Protein AF-A0A7V7AT60-F1 (afdb_monomer)

Radius of gyration: 47.01 Å; Cα contacts (8 Å, |Δi|>4): 1015; chains: 1; bounding box: 105×79×136 Å

Mean predicted aligned error: 19.5 Å

Structure (mmCIF, N/CA/C/O backbone):
data_AF-A0A7V7AT60-F1
#
_entry.id   AF-A0A7V7AT60-F1
#
loop_
_atom_site.group_PDB
_atom_site.id
_atom_site.type_symbol
_atom_site.label_atom_id
_atom_site.label_alt_id
_atom_site.label_comp_id
_atom_site.label_asym_id
_atom_site.label_entity_id
_atom_site.label_seq_id
_atom_site.pdbx_PDB_ins_code
_atom_site.Cartn_x
_atom_site.Cartn_y
_atom_site.Cartn_z
_atom_site.occupancy
_atom_site.B_iso_or_equiv
_atom_site.auth_seq_id
_atom_site.auth_comp_id
_atom_site.auth_asym_id
_atom_site.auth_atom_id
_atom_site.pdbx_PDB_model_num
ATOM 1 N N . MET A 1 1 ? -0.742 -48.339 68.108 1.00 40.78 1 MET A N 1
ATOM 2 C CA . MET A 1 1 ? -2.043 -48.956 67.812 1.00 40.78 1 MET A CA 1
ATOM 3 C C . MET A 1 1 ? -2.913 -48.655 68.999 1.00 40.78 1 MET A C 1
ATOM 5 O O . MET A 1 1 ? -2.626 -49.191 70.053 1.00 40.78 1 MET A O 1
ATOM 9 N N . ASP A 1 2 ? -3.851 -47.736 68.838 1.00 28.83 2 ASP A N 1
ATOM 10 C CA . ASP A 1 2 ? -5.071 -47.717 69.637 1.00 28.83 2 ASP A CA 1
ATOM 11 C C . ASP A 1 2 ? -6.134 -47.072 68.752 1.00 28.83 2 ASP A C 1
ATOM 13 O O . ASP A 1 2 ? -6.235 -45.849 68.639 1.00 28.83 2 ASP A O 1
ATOM 17 N N . ASP A 1 3 ? -6.818 -47.965 68.038 1.00 41.34 3 ASP A N 1
ATOM 18 C CA . ASP A 1 3 ? -8.044 -47.749 67.281 1.00 41.34 3 ASP A CA 1
ATOM 19 C C . ASP A 1 3 ? -9.168 -47.399 68.261 1.00 41.34 3 ASP A C 1
ATOM 21 O O . ASP A 1 3 ? -9.929 -48.263 68.698 1.00 41.34 3 ASP A O 1
ATOM 25 N N . ASP A 1 4 ? -9.253 -46.125 68.632 1.00 34.94 4 ASP A N 1
ATOM 26 C CA . ASP A 1 4 ? -10.416 -45.572 69.320 1.00 34.94 4 ASP A CA 1
ATOM 27 C C . ASP A 1 4 ? -11.181 -44.649 68.352 1.00 34.94 4 ASP A C 1
ATOM 29 O O . ASP A 1 4 ? -10.780 -43.496 68.156 1.00 34.94 4 ASP A O 1
ATOM 33 N N . PRO A 1 5 ? -12.280 -45.127 67.735 1.00 41.00 5 PRO A N 1
ATOM 34 C CA . PRO A 1 5 ? -13.094 -44.349 66.803 1.00 41.00 5 PRO A CA 1
ATOM 35 C C . PRO A 1 5 ? -13.860 -43.192 67.471 1.00 41.00 5 PRO A C 1
ATOM 37 O O . PRO A 1 5 ? -14.512 -42.418 66.774 1.00 41.00 5 PRO A O 1
ATOM 40 N N . GLU A 1 6 ? -13.804 -43.039 68.802 1.00 37.06 6 GLU A N 1
ATOM 41 C CA . GLU A 1 6 ? -14.366 -41.880 69.508 1.00 37.06 6 GLU A CA 1
ATOM 42 C C . GLU A 1 6 ? -13.346 -40.751 69.747 1.00 37.06 6 GLU A C 1
ATOM 44 O O . GLU A 1 6 ? -13.735 -39.644 70.131 1.00 37.06 6 GLU A O 1
ATOM 49 N N . LYS A 1 7 ? -12.054 -40.954 69.445 1.00 35.50 7 LYS A N 1
ATOM 50 C CA . LYS A 1 7 ? -11.032 -39.887 69.529 1.00 35.50 7 LYS A CA 1
ATOM 51 C C . LYS A 1 7 ? -11.004 -38.940 68.327 1.00 35.50 7 LYS A C 1
ATOM 53 O O . LYS A 1 7 ? -10.314 -37.926 68.372 1.00 35.50 7 LYS A O 1
ATOM 58 N N . GLU A 1 8 ? -11.835 -39.186 67.318 1.00 32.53 8 GLU A N 1
ATOM 59 C CA . GLU A 1 8 ? -12.044 -38.305 66.159 1.00 32.53 8 GLU A CA 1
ATOM 60 C C . GLU A 1 8 ? -13.153 -37.248 66.374 1.00 32.53 8 GLU A C 1
ATOM 62 O O . GLU A 1 8 ? -13.648 -36.647 65.422 1.00 32.53 8 GLU A O 1
ATOM 67 N N . LYS A 1 9 ? -13.571 -36.991 67.625 1.00 34.66 9 LYS A N 1
ATOM 68 C CA . LYS A 1 9 ? -14.692 -36.075 67.932 1.00 34.66 9 LYS A CA 1
ATOM 69 C C . LYS A 1 9 ? -14.319 -34.666 68.404 1.00 34.66 9 LYS A C 1
ATOM 71 O O . LYS A 1 9 ? -15.225 -33.886 68.690 1.00 34.66 9 LYS A O 1
ATOM 76 N N . TYR A 1 10 ? -13.034 -34.312 68.457 1.00 33.19 10 TYR A N 1
ATOM 77 C CA . TYR A 1 10 ? -12.605 -32.959 68.859 1.00 33.19 10 TYR A CA 1
ATOM 78 C C . TYR A 1 10 ? -11.629 -32.275 67.908 1.00 33.19 10 TYR A C 1
ATOM 80 O O . TYR A 1 10 ? -11.247 -31.129 68.145 1.00 33.19 10 TYR A O 1
ATOM 88 N N . GLU A 1 11 ? -11.291 -32.894 66.780 1.00 32.31 11 GLU A N 1
ATOM 89 C CA . GLU A 1 11 ? -10.961 -32.064 65.636 1.00 32.31 11 GLU A CA 1
ATOM 90 C C . GLU A 1 11 ? -12.273 -31.447 65.178 1.00 32.31 11 GLU A C 1
ATOM 92 O O . GLU A 1 11 ? -13.158 -32.179 64.735 1.00 32.31 11 GLU A O 1
ATOM 97 N N . ARG A 1 12 ? -12.412 -30.121 65.310 1.00 28.27 12 ARG A N 1
ATOM 98 C CA . ARG A 1 12 ? -12.831 -29.243 64.209 1.00 28.27 12 ARG A CA 1
ATOM 99 C C . ARG A 1 12 ? -13.460 -27.906 64.650 1.00 28.27 12 ARG A C 1
ATOM 101 O O . ARG A 1 12 ? -14.410 -27.840 65.421 1.00 28.27 12 ARG A O 1
ATOM 108 N N . TYR A 1 13 ? -12.964 -26.881 63.955 1.00 28.59 13 TYR A N 1
ATOM 109 C CA . TYR A 1 13 ? -13.547 -25.578 63.620 1.00 28.59 13 TYR A CA 1
ATOM 110 C C . TYR A 1 13 ? -13.607 -24.496 64.701 1.00 28.59 13 TYR A C 1
ATOM 112 O O . TYR A 1 13 ? -14.509 -24.423 65.529 1.00 28.59 13 TYR A O 1
ATOM 120 N N . LEU A 1 14 ? -12.720 -23.518 64.530 1.00 31.48 14 LEU A N 1
ATOM 121 C CA . LEU A 1 14 ? -13.022 -22.130 64.841 1.00 31.48 14 LEU A CA 1
ATOM 122 C C . LEU A 1 14 ? -13.608 -21.483 63.582 1.00 31.48 14 LEU A C 1
ATOM 124 O O . LEU A 1 14 ? -12.897 -20.946 62.738 1.00 31.48 14 LEU A O 1
ATOM 128 N N . THR A 1 15 ? -14.920 -21.615 63.405 1.00 27.36 15 THR A N 1
ATOM 129 C CA . THR A 1 15 ? -15.649 -20.924 62.340 1.00 27.36 15 THR A CA 1
ATOM 130 C C . THR A 1 15 ? -15.977 -19.512 62.814 1.00 27.36 15 THR A C 1
ATOM 132 O O . THR A 1 15 ? -16.856 -19.313 63.652 1.00 27.36 15 THR A O 1
ATOM 135 N N . PHE A 1 16 ? -15.289 -18.510 62.267 1.00 36.69 16 PHE A N 1
ATOM 136 C CA . PHE A 1 16 ? -15.710 -17.115 62.386 1.00 36.69 16 PHE A CA 1
ATOM 137 C C . PHE A 1 16 ? -16.887 -16.883 61.446 1.00 36.69 16 PHE A C 1
ATOM 139 O O . PHE A 1 16 ? -16.712 -16.607 60.263 1.00 36.69 16 PHE A O 1
ATOM 146 N N . GLN A 1 17 ? -18.106 -17.019 61.962 1.00 31.48 17 GLN A N 1
ATOM 147 C CA . GLN A 1 17 ? -19.295 -16.588 61.239 1.00 31.48 17 GLN A CA 1
ATOM 148 C C . GLN A 1 17 ? -19.550 -15.114 61.579 1.00 31.48 17 GLN A C 1
ATOM 150 O O . GLN A 1 17 ? -20.319 -14.789 62.484 1.00 31.48 17 GLN A O 1
ATOM 155 N N . ALA A 1 18 ? -18.879 -14.202 60.868 1.00 37.62 18 ALA A N 1
ATOM 156 C CA . ALA A 1 18 ? -19.407 -12.848 60.737 1.00 37.62 18 ALA A CA 1
ATOM 157 C C . ALA A 1 18 ? -20.797 -13.000 60.109 1.00 37.62 18 ALA A C 1
ATOM 159 O O . ALA A 1 18 ? -20.924 -13.659 59.080 1.00 37.62 18 ALA A O 1
ATOM 160 N N . LYS A 1 19 ? -21.856 -12.513 60.768 1.00 38.28 19 LYS A N 1
ATOM 161 C CA . LYS A 1 19 ? -23.210 -12.620 60.212 1.00 38.28 19 LYS A CA 1
ATOM 162 C C . LYS A 1 19 ? -23.231 -11.885 58.866 1.00 38.28 19 LYS A C 1
ATOM 164 O O . LYS A 1 19 ? -23.109 -10.665 58.913 1.00 38.28 19 LYS A O 1
ATOM 169 N N . PRO A 1 20 ? -23.437 -12.577 57.731 1.00 36.91 20 PRO A N 1
ATOM 170 C CA . PRO A 1 20 ? -23.726 -11.900 56.480 1.00 36.91 20 PRO A CA 1
ATOM 171 C C . PRO A 1 20 ? -25.124 -11.299 56.652 1.00 36.91 20 PRO A C 1
ATOM 173 O O . PRO A 1 20 ? -26.071 -12.059 56.889 1.00 36.91 20 PRO A O 1
ATOM 176 N N . LYS A 1 21 ? -25.216 -9.965 56.657 1.00 41.75 21 LYS A N 1
ATOM 177 C CA . LYS A 1 21 ? -26.392 -9.059 56.701 1.00 41.75 21 LYS A CA 1
ATOM 178 C C . LYS A 1 21 ? -26.238 -7.917 57.717 1.00 41.75 21 LYS A C 1
ATOM 180 O O . LYS A 1 21 ? -27.205 -7.574 58.403 1.00 41.75 21 LYS A O 1
ATOM 185 N N . GLN A 1 22 ? -25.061 -7.316 57.855 1.00 52.16 22 GLN A N 1
ATOM 186 C CA . GLN A 1 22 ? -24.977 -6.001 58.508 1.00 52.16 22 GLN A CA 1
ATOM 187 C C . GLN A 1 22 ? -25.387 -4.882 57.529 1.00 52.16 22 GLN A C 1
ATOM 189 O O . GLN A 1 22 ? -25.282 -5.054 56.318 1.00 52.16 22 GLN A O 1
ATOM 194 N N . GLU A 1 23 ? -25.908 -3.750 58.021 1.00 48.97 23 GLU A N 1
ATOM 195 C CA . GLU A 1 23 ? -26.447 -2.674 57.160 1.00 48.97 23 GLU A CA 1
ATOM 196 C C . GLU A 1 23 ? -25.423 -2.127 56.161 1.00 48.97 23 GLU A C 1
ATOM 198 O O . GLU A 1 23 ? -25.779 -1.867 55.014 1.00 48.97 23 GLU A O 1
ATOM 203 N N . TRP A 1 24 ? -24.151 -2.063 56.553 1.00 51.59 24 TRP A N 1
ATOM 204 C CA . TRP A 1 24 ? -23.062 -1.631 55.682 1.00 51.59 24 TRP A CA 1
ATOM 205 C C . TRP A 1 24 ? -22.828 -2.581 54.494 1.00 51.59 24 TRP A C 1
ATOM 207 O O . TRP A 1 24 ? -22.369 -2.135 53.454 1.00 51.59 24 TRP A O 1
ATOM 217 N N . GLU A 1 25 ? -23.215 -3.861 54.548 1.00 49.22 25 GLU A N 1
ATOM 218 C CA . GLU A 1 25 ? -23.096 -4.763 53.385 1.00 49.22 25 GLU A CA 1
ATOM 219 C C . GLU A 1 25 ? -23.986 -4.337 52.206 1.00 49.22 25 GLU A C 1
ATOM 221 O O . GLU A 1 25 ? -23.730 -4.707 51.060 1.00 49.22 25 GLU A O 1
ATOM 226 N N . LYS A 1 26 ? -25.029 -3.535 52.468 1.00 56.22 26 LYS A N 1
ATOM 227 C CA . LYS A 1 26 ? -25.867 -2.937 51.420 1.00 56.22 26 LYS A CA 1
ATOM 228 C C . LYS A 1 26 ? -25.180 -1.776 50.707 1.00 56.22 26 LYS A C 1
ATOM 230 O O . LYS A 1 26 ? -25.608 -1.421 49.616 1.00 56.22 26 LYS A O 1
ATOM 235 N N . GLU A 1 27 ? -24.169 -1.173 51.323 1.00 53.59 27 GLU A N 1
ATOM 236 C CA . GLU A 1 27 ? -23.520 0.051 50.849 1.00 53.59 27 GLU A CA 1
ATOM 237 C C . GLU A 1 27 ? -22.216 -0.218 50.093 1.00 53.59 27 GLU A C 1
ATOM 239 O O . GLU A 1 27 ? -21.696 0.697 49.458 1.00 53.59 27 GLU A O 1
ATOM 244 N N . TYR A 1 28 ? -21.699 -1.452 50.124 1.00 52.50 28 TYR A N 1
ATOM 245 C CA . TYR A 1 28 ? -20.389 -1.796 49.566 1.00 52.50 28 TYR A CA 1
ATOM 246 C C . TYR A 1 28 ? -20.432 -3.068 48.679 1.00 52.50 28 TYR A C 1
ATOM 248 O O . TYR A 1 28 ? -21.296 -3.931 48.870 1.00 52.50 28 TYR A O 1
ATOM 256 N N . GLU A 1 29 ? -19.562 -3.159 47.661 1.00 52.91 29 GLU A N 1
ATOM 257 C CA . GLU A 1 29 ? -19.355 -4.361 46.810 1.00 52.91 29 GLU A CA 1
ATOM 258 C C . GLU A 1 29 ? -18.319 -5.352 47.416 1.00 52.91 29 GLU A C 1
ATOM 260 O O . GLU A 1 29 ? -17.975 -5.131 48.579 1.00 52.91 29 GLU A O 1
ATOM 265 N N . PRO A 1 30 ? -17.870 -6.466 46.758 1.00 52.75 30 PRO A N 1
ATOM 266 C CA . PRO A 1 30 ? -17.425 -7.681 47.448 1.00 52.75 30 PRO A CA 1
ATOM 267 C C . PRO A 1 30 ? -16.427 -7.376 48.560 1.00 52.75 30 PRO A C 1
ATOM 269 O O . PRO A 1 30 ? -15.330 -6.861 48.348 1.00 52.75 30 PRO A O 1
ATOM 272 N N . ILE A 1 31 ? -16.862 -7.695 49.774 1.00 51.50 31 ILE A N 1
ATOM 273 C CA . ILE A 1 31 ? -16.170 -7.313 50.991 1.00 51.50 31 ILE A CA 1
ATOM 274 C C . ILE A 1 31 ? -15.035 -8.297 51.228 1.00 51.50 31 ILE A C 1
ATOM 276 O O . ILE A 1 31 ? -15.262 -9.484 51.480 1.00 51.50 31 ILE A O 1
ATOM 280 N N . ARG A 1 32 ? -13.804 -7.794 51.214 1.00 46.38 32 ARG A N 1
ATOM 281 C CA . ARG A 1 32 ? -12.659 -8.540 51.730 1.00 46.38 32 ARG A CA 1
ATOM 282 C C . ARG A 1 32 ? -12.616 -8.388 53.247 1.00 46.38 32 ARG A C 1
ATOM 284 O O . ARG A 1 32 ? -12.683 -7.275 53.766 1.00 46.38 32 ARG A O 1
ATOM 291 N N . VAL A 1 33 ? -12.471 -9.511 53.946 1.00 48.69 33 VAL A N 1
ATOM 292 C CA . VAL A 1 33 ? -12.301 -9.554 55.402 1.00 48.69 33 VAL A CA 1
ATOM 293 C C . VAL A 1 33 ? -10.857 -9.919 55.722 1.00 48.69 33 VAL A C 1
ATOM 295 O O . VAL A 1 33 ? -10.359 -10.932 55.238 1.00 48.69 33 VAL A O 1
ATOM 298 N N . GLU A 1 34 ? -10.195 -9.120 56.551 1.00 50.56 34 GLU A N 1
ATOM 299 C CA . GLU A 1 34 ? -8.873 -9.437 57.096 1.00 50.56 34 GLU A CA 1
ATOM 300 C C . GLU A 1 34 ? -8.954 -9.623 58.609 1.00 50.56 34 GLU A C 1
ATOM 302 O O . GLU A 1 34 ? -9.547 -8.798 59.303 1.00 50.56 34 GLU A O 1
ATOM 307 N N . ALA A 1 35 ? -8.346 -10.694 59.123 1.00 56.94 35 ALA A N 1
ATOM 308 C CA . ALA A 1 35 ? -8.257 -10.974 60.553 1.00 56.94 35 ALA A CA 1
ATOM 309 C C . ALA A 1 35 ? -6.870 -10.592 61.096 1.00 56.94 35 ALA A C 1
ATOM 311 O O . ALA A 1 35 ? -5.860 -10.960 60.501 1.00 56.94 35 ALA A O 1
ATOM 312 N N . SER A 1 36 ? -6.805 -9.892 62.234 1.00 58.75 36 SER A N 1
ATOM 313 C CA . SER A 1 36 ? -5.542 -9.559 62.915 1.00 58.75 36 SER A CA 1
ATOM 314 C C . SER A 1 36 ? -5.637 -9.747 64.431 1.00 58.75 36 SER A C 1
ATOM 316 O O . SER A 1 36 ? -6.684 -9.516 65.050 1.00 58.75 36 SER A O 1
ATOM 318 N N . ILE A 1 37 ? -4.513 -10.145 65.033 1.00 62.94 37 ILE A N 1
ATOM 319 C CA . ILE A 1 37 ? -4.342 -10.294 66.485 1.00 62.94 37 ILE A CA 1
ATOM 320 C C . ILE A 1 37 ? -3.305 -9.320 67.082 1.00 62.94 37 ILE A C 1
ATOM 322 O O . ILE A 1 37 ? -3.181 -9.245 68.302 1.00 62.94 37 ILE A O 1
ATOM 326 N N . ASP A 1 38 ? -2.577 -8.559 66.253 1.00 59.31 38 ASP A N 1
ATOM 327 C CA . ASP A 1 38 ? -1.386 -7.780 66.662 1.00 59.31 38 ASP A CA 1
ATOM 328 C C . ASP A 1 38 ? -1.695 -6.615 67.618 1.00 59.31 38 ASP A C 1
ATOM 330 O O . ASP A 1 38 ? -0.843 -6.127 68.352 1.00 59.31 38 ASP A O 1
ATOM 334 N N . TRP A 1 39 ? -2.948 -6.188 67.633 1.00 63.06 39 TRP A N 1
ATOM 335 C CA . TRP A 1 39 ? -3.475 -5.024 68.337 1.00 63.06 39 TRP A CA 1
ATOM 336 C C . TRP A 1 39 ? -3.968 -5.336 69.769 1.00 63.06 39 TRP A C 1
ATOM 338 O O . TRP A 1 39 ? -4.404 -4.440 70.484 1.00 63.06 39 TRP A O 1
ATOM 348 N N . LEU A 1 40 ? -3.908 -6.600 70.213 1.00 62.91 40 LEU A N 1
ATOM 349 C CA . LEU A 1 40 ? -4.510 -7.050 71.480 1.00 62.91 40 LEU A CA 1
ATOM 350 C C . LEU A 1 40 ? -3.691 -6.772 72.742 1.00 62.91 40 LEU A C 1
ATOM 352 O O . LEU A 1 40 ? -4.197 -6.981 73.847 1.00 62.91 40 LEU A O 1
ATOM 356 N N . ARG A 1 41 ? -2.420 -6.383 72.611 1.00 61.50 41 ARG A N 1
ATOM 357 C CA . ARG A 1 41 ? -1.576 -6.081 73.779 1.00 61.50 41 ARG A CA 1
ATOM 358 C C . ARG A 1 41 ? -1.966 -4.765 74.451 1.00 61.50 41 ARG A C 1
ATOM 360 O O . ARG A 1 41 ? -1.927 -4.709 75.673 1.00 61.50 41 ARG A O 1
ATOM 367 N N . ASP A 1 42 ? -2.436 -3.798 73.664 1.00 69.06 42 ASP A N 1
ATOM 368 C CA . ASP A 1 42 ? -2.755 -2.437 74.111 1.00 69.06 42 ASP A CA 1
ATOM 369 C C . ASP A 1 42 ? -4.227 -2.064 73.844 1.00 69.06 42 ASP A C 1
ATOM 371 O O . ASP A 1 42 ? -4.558 -0.891 73.712 1.00 69.06 42 ASP A O 1
ATOM 375 N N . PHE A 1 43 ? -5.120 -3.054 73.721 1.00 72.25 43 PHE A N 1
ATOM 376 C CA . PHE A 1 43 ? -6.515 -2.827 73.337 1.00 72.25 43 PHE A CA 1
ATOM 377 C C . PHE A 1 43 ? -7.281 -2.006 74.387 1.00 72.25 43 PHE A C 1
ATOM 379 O O . PHE A 1 43 ? -7.461 -2.444 75.525 1.00 72.25 43 PHE A O 1
ATOM 386 N N . THR A 1 44 ? -7.752 -0.825 73.984 1.00 80.81 44 THR A N 1
ATOM 387 C CA . THR A 1 44 ? -8.426 0.143 74.862 1.00 80.81 44 THR A CA 1
ATOM 388 C C . THR A 1 44 ? -9.952 0.141 74.718 1.00 80.81 44 THR A C 1
ATOM 390 O O . THR A 1 44 ? -10.536 -0.493 73.833 1.00 80.81 44 THR A O 1
ATOM 393 N N . LYS A 1 45 ? -10.633 0.910 75.577 1.00 81.44 45 LYS A N 1
ATOM 394 C CA . LYS A 1 45 ? -12.080 1.152 75.474 1.00 81.44 45 LYS A CA 1
ATOM 395 C C . LYS A 1 45 ? -12.429 1.930 74.210 1.00 81.44 45 LYS A C 1
ATOM 397 O O . LYS A 1 45 ? -13.455 1.667 73.583 1.00 81.44 45 LYS A O 1
ATOM 402 N N . GLU A 1 46 ? -11.574 2.867 73.829 1.00 79.31 46 GLU A N 1
ATOM 403 C CA . GLU A 1 46 ? -11.683 3.634 72.597 1.00 79.31 46 GLU A CA 1
ATOM 404 C C . GLU A 1 46 ? -11.578 2.711 71.377 1.00 79.31 46 GLU A C 1
ATOM 406 O O . GLU A 1 46 ? -12.393 2.818 70.458 1.00 79.31 46 GLU A O 1
ATOM 411 N N . ASP A 1 47 ? -10.655 1.744 71.399 1.00 70.12 47 ASP A N 1
ATOM 412 C CA . ASP A 1 47 ? -10.549 0.726 70.351 1.00 70.12 47 ASP A CA 1
ATOM 413 C C . ASP A 1 47 ? -11.802 -0.142 70.272 1.00 70.12 47 ASP A C 1
ATOM 415 O O . ASP A 1 47 ? -12.315 -0.368 69.178 1.00 70.12 47 ASP A O 1
ATOM 419 N N . TYR A 1 48 ? -12.345 -0.569 71.415 1.00 72.44 48 TYR A N 1
ATOM 420 C CA . TYR A 1 48 ? -13.585 -1.344 71.476 1.00 72.44 48 TYR A CA 1
ATOM 421 C C . TYR A 1 48 ? -14.771 -0.627 70.834 1.00 72.44 48 TYR A C 1
ATOM 423 O O . TYR A 1 48 ? -15.520 -1.232 70.068 1.00 72.44 48 TYR A O 1
ATOM 431 N N . LEU A 1 49 ? -14.931 0.667 71.107 1.00 71.75 49 LEU A N 1
ATOM 432 C CA . LEU A 1 49 ? -15.986 1.471 70.494 1.00 71.75 49 LEU A CA 1
ATOM 433 C C . LEU A 1 49 ? -15.736 1.679 68.996 1.00 71.75 49 LEU A C 1
ATOM 435 O O . LEU A 1 49 ? -16.670 1.578 68.202 1.00 71.75 49 LEU A O 1
ATOM 439 N N . ARG A 1 50 ? -14.478 1.906 68.597 1.00 64.94 50 ARG A N 1
ATOM 440 C CA . ARG A 1 50 ? -14.084 2.102 67.194 1.00 64.94 50 ARG A CA 1
ATOM 441 C C . ARG A 1 50 ? -14.365 0.879 66.322 1.00 64.94 50 ARG A C 1
ATOM 443 O O . ARG A 1 50 ? -14.743 1.042 65.168 1.00 64.94 50 ARG A O 1
ATOM 450 N N . VAL A 1 51 ? -14.190 -0.331 66.853 1.00 59.31 51 VAL A N 1
ATOM 451 C CA . VAL A 1 51 ? -14.422 -1.582 66.106 1.00 59.31 51 VAL A CA 1
ATOM 452 C C . VAL A 1 51 ? -15.877 -2.068 66.152 1.00 59.31 51 VAL A C 1
ATOM 454 O O . VAL A 1 51 ? -16.169 -3.155 65.663 1.00 59.31 51 VAL A O 1
ATOM 457 N N . GLY A 1 52 ? -16.798 -1.277 66.717 1.00 62.44 52 GLY A N 1
ATOM 458 C CA . GLY A 1 52 ? -18.222 -1.628 66.804 1.00 62.44 52 GLY A CA 1
ATOM 459 C C . GLY A 1 52 ? -18.569 -2.584 67.951 1.00 62.44 52 GLY A C 1
ATOM 460 O O . GLY A 1 52 ? -19.658 -3.159 67.972 1.00 62.44 52 GLY A O 1
ATOM 461 N N . GLY A 1 53 ? -17.666 -2.738 68.921 1.00 69.62 53 GLY A N 1
ATOM 462 C CA . GLY A 1 53 ? -17.826 -3.606 70.080 1.00 69.62 53 GLY A CA 1
ATOM 463 C C . GLY A 1 53 ? -17.490 -5.073 69.815 1.00 69.62 53 GLY A C 1
ATOM 464 O O . GLY A 1 53 ? -16.960 -5.463 68.779 1.00 69.62 53 GLY A O 1
ATOM 465 N N . GLY A 1 54 ? -17.788 -5.909 70.802 1.00 70.69 54 GLY A N 1
ATOM 466 C CA . GLY A 1 54 ? -17.485 -7.337 70.805 1.00 70.69 54 GLY A CA 1
ATOM 467 C C . GLY A 1 54 ? -18.567 -8.105 71.544 1.00 70.69 54 GLY A C 1
ATOM 468 O O . GLY A 1 54 ? -19.333 -7.534 72.321 1.00 70.69 54 GLY A O 1
ATOM 469 N N . GLY A 1 55 ? -18.661 -9.403 71.299 1.00 72.75 55 GLY A N 1
ATOM 470 C CA . GLY A 1 55 ? -19.768 -10.194 71.806 1.00 72.75 55 GLY A CA 1
ATOM 471 C C . GLY A 1 55 ? -19.490 -11.679 71.768 1.00 72.75 55 GLY A C 1
ATOM 472 O O . GLY A 1 55 ? -18.493 -12.138 71.216 1.00 72.75 55 GLY A O 1
ATOM 473 N N . LYS A 1 56 ? -20.399 -12.431 72.377 1.00 73.00 56 LYS A N 1
ATOM 474 C CA . LYS A 1 56 ? -20.333 -13.886 72.445 1.00 73.00 56 LYS A CA 1
ATOM 475 C C . LYS A 1 56 ? -21.554 -14.528 71.820 1.00 73.00 56 LYS A C 1
ATOM 477 O O . LYS A 1 56 ? -22.594 -13.898 71.672 1.00 73.00 56 LYS A O 1
ATOM 482 N N . VAL A 1 57 ? -21.453 -15.803 71.474 1.00 70.69 57 VAL A N 1
ATOM 483 C CA . VAL A 1 57 ? -22.618 -16.576 71.036 1.00 70.69 57 VAL A CA 1
ATOM 484 C C . VAL A 1 57 ? -23.309 -17.169 72.265 1.00 70.69 57 VAL A C 1
ATOM 486 O O . VAL A 1 57 ? -22.650 -17.581 73.217 1.00 70.69 57 VAL A O 1
ATOM 489 N N . SER A 1 58 ? -24.635 -17.245 72.264 1.00 73.19 58 SER A N 1
ATOM 490 C CA . SER A 1 58 ? -25.405 -17.951 73.288 1.00 73.19 58 SER A CA 1
ATOM 491 C C . SER A 1 58 ? -24.966 -19.416 73.430 1.00 73.19 58 SER A C 1
ATOM 493 O O . SER A 1 58 ? -24.335 -19.998 72.539 1.00 73.19 58 SER A O 1
ATOM 495 N N . LYS A 1 59 ? -25.299 -20.041 74.568 1.00 73.50 59 LYS A N 1
ATOM 496 C CA . LYS A 1 59 ? -24.947 -21.447 74.841 1.00 73.50 59 LYS A CA 1
ATOM 497 C C . LYS A 1 59 ? -25.458 -22.409 73.762 1.00 73.50 59 LYS A C 1
ATOM 499 O O . LYS A 1 59 ? -24.763 -23.350 73.407 1.00 73.50 59 LYS A O 1
ATOM 504 N N . ASP A 1 60 ? -26.631 -22.134 73.194 1.00 68.12 60 ASP A N 1
ATOM 505 C CA . ASP A 1 60 ? -27.247 -22.923 72.119 1.00 68.12 60 ASP A CA 1
ATOM 506 C C . ASP A 1 60 ? -26.697 -22.623 70.711 1.00 68.12 60 ASP A C 1
ATOM 508 O O . ASP A 1 60 ? -27.148 -23.230 69.741 1.00 68.12 60 ASP A O 1
ATOM 512 N N . GLY A 1 61 ? -25.756 -21.683 70.575 1.00 66.25 61 GLY A N 1
ATOM 513 C CA . GLY A 1 61 ? -25.154 -21.320 69.292 1.00 66.25 61 GLY A CA 1
ATOM 514 C C . GLY A 1 61 ? -26.011 -20.402 68.409 1.00 66.25 61 GLY A C 1
ATOM 515 O O . GLY A 1 61 ? -25.573 -20.030 67.325 1.00 66.25 61 GLY A O 1
ATOM 516 N N . LYS A 1 62 ? -27.231 -20.035 68.826 1.00 68.44 62 LYS A N 1
ATOM 517 C CA . LYS A 1 62 ? -28.229 -19.424 67.924 1.00 68.44 62 LYS A CA 1
ATOM 518 C C . LYS A 1 62 ? -28.277 -17.900 67.952 1.00 68.44 62 LYS A C 1
ATOM 520 O O . LYS A 1 62 ? -28.817 -17.290 67.029 1.00 68.44 62 LYS A O 1
ATOM 525 N N . LYS A 1 63 ? -27.771 -17.259 69.005 1.00 66.06 63 LYS A N 1
ATOM 526 C CA . LYS A 1 63 ? -27.866 -15.807 69.198 1.00 66.06 63 LYS A CA 1
ATOM 527 C C . LYS A 1 63 ? -26.496 -15.204 69.443 1.00 66.06 63 LYS A C 1
ATOM 529 O O . LYS A 1 63 ? -25.689 -15.761 70.172 1.00 66.06 63 LYS A O 1
ATOM 534 N N . TYR A 1 64 ? -26.271 -14.029 68.869 1.00 70.50 64 TYR A N 1
ATOM 535 C CA . TYR A 1 64 ? -25.138 -13.186 69.229 1.00 70.50 64 TYR A CA 1
ATOM 536 C C . TYR A 1 64 ? -25.555 -12.281 70.389 1.00 70.50 64 TYR A C 1
ATOM 538 O O . TYR A 1 64 ? -26.611 -11.651 70.330 1.00 70.50 64 TYR A O 1
ATOM 546 N N . ILE A 1 65 ? -24.744 -12.260 71.435 1.00 75.50 65 ILE A N 1
ATOM 547 C CA . ILE A 1 65 ? -24.921 -11.497 72.662 1.00 75.50 65 ILE A CA 1
ATOM 548 C C . ILE A 1 65 ? -23.841 -10.411 72.648 1.00 75.50 65 ILE A C 1
ATOM 550 O O . ILE A 1 65 ? -22.670 -10.733 72.874 1.00 75.50 65 ILE A O 1
ATOM 554 N N . PRO A 1 66 ? -24.194 -9.146 72.361 1.00 75.19 66 PRO A N 1
ATOM 555 C CA . PRO A 1 66 ? -23.243 -8.053 72.482 1.00 75.19 66 PRO A CA 1
ATOM 556 C C . PRO A 1 66 ? -22.823 -7.927 73.947 1.00 75.19 66 PRO A C 1
ATOM 558 O O . PRO A 1 66 ? -23.654 -8.003 74.855 1.00 75.19 66 PRO A O 1
ATOM 561 N N . LEU A 1 67 ? -21.526 -7.772 74.176 1.00 78.25 67 LEU A N 1
ATOM 562 C CA . LEU A 1 67 ? -20.995 -7.458 75.493 1.00 78.25 67 LEU A CA 1
ATOM 563 C C . LEU A 1 67 ? -20.854 -5.937 75.608 1.00 78.25 67 LEU A C 1
ATOM 565 O O . LEU A 1 67 ? -20.887 -5.219 74.616 1.00 78.25 67 LEU A O 1
ATOM 569 N N . ILE A 1 68 ? -20.748 -5.436 76.832 1.00 85.06 68 ILE A N 1
ATOM 570 C CA . ILE A 1 68 ? -20.190 -4.103 77.077 1.00 85.06 68 ILE A CA 1
ATOM 571 C C . ILE A 1 68 ? -18.686 -4.255 77.305 1.00 85.06 68 ILE A C 1
ATOM 573 O O . ILE A 1 68 ? -18.227 -5.358 77.610 1.00 85.06 68 ILE A O 1
ATOM 577 N N . TYR A 1 69 ? -17.932 -3.162 77.196 1.00 81.56 69 TYR A N 1
ATOM 578 C CA . TYR A 1 69 ? -16.469 -3.187 77.293 1.00 81.56 69 TYR A CA 1
ATOM 579 C C . TYR A 1 69 ? -15.944 -3.970 78.510 1.00 81.56 69 TYR A C 1
ATOM 581 O O . TYR A 1 69 ? -15.124 -4.865 78.342 1.00 81.56 69 TYR A O 1
ATOM 589 N N . ASP A 1 70 ? -16.483 -3.725 79.708 1.00 85.25 70 ASP A N 1
ATOM 590 C CA . ASP A 1 70 ? -16.014 -4.379 80.941 1.00 85.25 70 ASP A CA 1
ATOM 591 C C . ASP A 1 70 ? -16.257 -5.903 80.935 1.00 85.25 70 ASP A C 1
ATOM 593 O O . ASP A 1 70 ? -15.433 -6.690 81.406 1.00 85.25 70 ASP A O 1
ATOM 597 N N . LEU A 1 71 ? -17.377 -6.346 80.349 1.00 82.75 71 LEU A N 1
ATOM 598 C CA . LEU A 1 71 ? -17.678 -7.772 80.188 1.00 82.75 71 LEU A CA 1
ATOM 599 C C . LEU A 1 71 ? -16.830 -8.411 79.086 1.00 82.75 71 LEU A C 1
ATOM 601 O O . LEU A 1 71 ? -16.480 -9.582 79.190 1.00 82.75 71 LEU A O 1
ATOM 605 N N . PHE A 1 72 ? -16.502 -7.664 78.033 1.00 82.19 72 PHE A N 1
ATOM 606 C CA . PHE A 1 72 ? -15.590 -8.126 76.991 1.00 82.19 72 PHE A CA 1
ATOM 607 C C . PHE A 1 72 ? -14.167 -8.294 77.536 1.00 82.19 72 PHE A C 1
ATOM 609 O O . PHE A 1 72 ? -13.536 -9.320 77.292 1.00 82.19 72 PHE A O 1
ATOM 616 N N . LEU A 1 73 ? -13.688 -7.333 78.329 1.00 81.81 73 LEU A N 1
ATOM 617 C CA . LEU A 1 73 ? -12.378 -7.401 78.969 1.00 81.81 73 LEU A CA 1
ATOM 618 C C . LEU A 1 73 ? -12.254 -8.673 79.819 1.00 81.81 73 LEU A C 1
ATOM 620 O O . LEU A 1 73 ? -11.382 -9.498 79.573 1.00 81.81 73 LEU A O 1
ATOM 624 N N . THR A 1 74 ? -13.190 -8.885 80.739 1.00 81.12 74 THR A N 1
ATOM 625 C CA . THR A 1 74 ? -13.140 -10.006 81.690 1.00 81.12 74 THR A CA 1
ATOM 626 C C . THR A 1 74 ? -13.425 -11.370 81.046 1.00 81.12 74 THR A C 1
ATOM 628 O O . THR A 1 74 ? -12.720 -12.347 81.299 1.00 81.12 74 THR A O 1
ATOM 631 N N . GLN A 1 75 ? -14.433 -11.472 80.171 1.00 77.56 75 GLN A N 1
ATOM 632 C CA . GLN A 1 75 ? -14.858 -12.770 79.617 1.00 77.56 75 GLN A CA 1
ATOM 633 C C . GLN A 1 75 ? -14.108 -13.187 78.349 1.00 77.56 75 GLN A C 1
ATOM 635 O O . GLN A 1 75 ? -14.129 -14.366 78.003 1.00 77.56 75 GLN A O 1
ATOM 640 N N . VAL A 1 76 ? -13.490 -12.246 77.630 1.00 76.31 76 VAL A N 1
ATOM 641 C CA . VAL A 1 76 ? -12.838 -12.523 76.339 1.00 76.31 76 VAL A CA 1
ATOM 642 C C . VAL A 1 76 ? -11.344 -12.233 76.386 1.00 76.31 76 VAL A C 1
ATOM 644 O O . VAL A 1 76 ? -10.564 -13.080 75.961 1.00 76.31 76 VAL A O 1
ATOM 647 N N . LEU A 1 77 ? -10.919 -11.075 76.902 1.00 75.94 77 LEU A N 1
ATOM 648 C CA . LEU A 1 77 ? -9.495 -10.716 76.908 1.00 75.94 77 LEU A CA 1
ATOM 649 C C . LEU A 1 77 ? -8.718 -11.355 78.058 1.00 75.94 77 LEU A C 1
ATOM 651 O O . LEU A 1 77 ? -7.643 -11.899 77.824 1.00 75.94 77 LEU A O 1
ATOM 655 N N . GLU A 1 78 ? -9.250 -11.322 79.278 1.00 77.94 78 GLU A N 1
ATOM 656 C CA . GLU A 1 78 ? -8.614 -11.927 80.457 1.00 77.94 78 GLU A CA 1
ATOM 657 C C . GLU A 1 78 ? -8.700 -13.459 80.444 1.00 77.94 78 GLU A C 1
ATOM 659 O O . GLU A 1 78 ? -7.846 -14.125 81.021 1.00 77.94 78 GLU A O 1
ATOM 664 N N . SER A 1 79 ? -9.692 -14.016 79.743 1.00 74.69 79 SER A N 1
ATOM 665 C CA . SER A 1 79 ? -9.912 -15.465 79.602 1.00 74.69 79 SER A CA 1
ATOM 666 C C . SER A 1 79 ? -9.353 -16.043 78.286 1.00 74.69 79 SER A C 1
ATOM 668 O O . SER A 1 79 ? -9.712 -17.154 77.882 1.00 74.69 79 SER A O 1
ATOM 670 N N . ARG A 1 80 ? -8.512 -15.284 77.567 1.00 74.50 80 ARG A N 1
ATOM 671 C CA . ARG A 1 80 ? -7.922 -15.707 76.284 1.00 74.50 80 ARG A CA 1
ATOM 672 C C . ARG A 1 80 ? -6.887 -16.818 76.495 1.00 74.50 80 ARG A C 1
ATOM 674 O O . ARG A 1 80 ? -6.132 -16.701 77.443 1.00 74.50 80 ARG A O 1
ATOM 681 N N . PRO A 1 81 ? -6.760 -17.815 75.603 1.00 72.56 81 PRO A N 1
ATOM 682 C CA . PRO A 1 81 ? -5.740 -18.871 75.690 1.00 72.56 81 PRO A CA 1
ATOM 683 C C . PRO A 1 81 ? -4.279 -18.392 75.877 1.00 72.56 81 PRO A C 1
ATOM 685 O O . PRO A 1 81 ? -3.899 -17.323 75.390 1.00 72.56 81 PRO A O 1
ATOM 688 N N . HIS A 1 82 ? -3.435 -19.217 76.514 1.00 70.94 82 HIS A N 1
ATOM 689 C CA . HIS A 1 82 ? -1.995 -18.960 76.674 1.00 70.94 82 HIS A CA 1
ATOM 690 C C . HIS A 1 82 ? -1.250 -19.003 75.333 1.00 70.94 82 HIS A C 1
ATOM 692 O O . HIS A 1 82 ? -1.634 -19.732 74.419 1.00 70.94 82 HIS A O 1
ATOM 698 N N . ASP A 1 83 ? -0.162 -18.232 75.231 1.00 70.88 83 ASP A N 1
ATOM 699 C CA . ASP A 1 83 ? 0.694 -18.117 74.040 1.00 70.88 83 ASP A CA 1
ATOM 700 C C . ASP A 1 83 ? -0.072 -17.874 72.734 1.00 70.88 83 ASP A C 1
ATOM 702 O O . ASP A 1 83 ? 0.368 -18.289 71.662 1.00 70.88 83 ASP A O 1
ATOM 706 N N . TYR A 1 84 ? -1.216 -17.189 72.831 1.00 74.38 84 TYR A N 1
ATOM 707 C CA . TYR A 1 84 ? -2.032 -16.794 71.692 1.00 74.38 84 TYR A CA 1
ATOM 708 C C . TYR A 1 84 ? -1.256 -15.842 70.776 1.00 74.38 84 TYR A C 1
ATOM 710 O O . TYR A 1 84 ? -1.072 -14.664 71.094 1.00 74.38 84 TYR A O 1
ATOM 718 N N . GLN A 1 85 ? -0.774 -16.364 69.649 1.00 70.88 85 GLN A N 1
ATOM 719 C CA . GLN A 1 85 ? 0.062 -15.639 68.690 1.00 70.88 85 GLN A CA 1
ATOM 720 C C . GLN A 1 85 ? -0.151 -16.145 67.258 1.00 70.88 85 GLN A C 1
ATOM 722 O O . GLN A 1 85 ? -0.639 -17.258 67.048 1.00 70.88 85 GLN A O 1
ATOM 727 N N . LEU A 1 86 ? 0.238 -15.341 66.262 1.00 68.06 86 LEU A N 1
ATOM 728 C CA . LEU A 1 86 ? 0.235 -15.772 64.868 1.00 68.06 86 LEU A CA 1
ATOM 729 C C . LEU A 1 86 ? 1.287 -16.866 64.693 1.00 68.06 86 LEU A C 1
ATOM 731 O O . LEU A 1 86 ? 2.349 -16.845 65.318 1.00 68.06 86 LEU A O 1
ATOM 735 N N . ALA A 1 87 ? 0.982 -17.805 63.812 1.00 68.94 87 ALA A N 1
ATOM 736 C CA . ALA A 1 87 ? 1.907 -18.802 63.306 1.00 68.94 87 ALA A CA 1
ATOM 737 C C . ALA A 1 87 ? 2.135 -18.533 61.807 1.00 68.94 87 ALA A C 1
ATOM 739 O O . ALA A 1 87 ? 1.651 -19.306 60.971 1.00 68.94 87 ALA A O 1
ATOM 740 N N . PRO A 1 88 ? 2.808 -17.419 61.439 1.00 65.81 88 PRO A N 1
ATOM 741 C CA . PRO A 1 88 ? 3.036 -17.058 60.039 1.00 65.81 88 PRO A CA 1
ATOM 742 C C . PRO A 1 88 ? 3.832 -18.129 59.283 1.00 65.81 88 PRO A C 1
ATOM 744 O O . PRO A 1 88 ? 3.732 -18.212 58.063 1.00 65.81 88 PRO A O 1
ATOM 747 N N . GLU A 1 89 ? 4.574 -18.978 60.001 1.00 63.00 89 GLU A N 1
ATOM 748 C CA . GLU A 1 89 ? 5.254 -20.157 59.466 1.00 63.00 89 GLU A CA 1
ATOM 749 C C . GLU A 1 89 ? 4.302 -21.222 58.887 1.00 63.00 89 GLU A C 1
ATOM 751 O O . GLU A 1 89 ? 4.737 -22.049 58.092 1.00 63.00 89 GLU A O 1
ATOM 756 N N . ILE A 1 90 ? 3.016 -21.203 59.262 1.00 63.84 90 ILE A N 1
ATOM 757 C CA . ILE A 1 90 ? 1.967 -22.086 58.726 1.00 63.84 90 ILE A CA 1
ATOM 758 C C . ILE A 1 90 ? 1.143 -21.339 57.667 1.00 63.84 90 ILE A C 1
ATOM 760 O O . ILE A 1 90 ? 0.921 -21.847 56.570 1.00 63.84 90 ILE A O 1
ATOM 764 N N . SER A 1 91 ? 0.669 -20.134 57.998 1.00 54.19 91 SER A N 1
ATOM 765 C CA . SER A 1 91 ? -0.050 -19.217 57.103 1.00 54.19 91 SER A CA 1
ATOM 766 C C . SER A 1 91 ? -0.186 -17.847 57.780 1.00 54.19 91 SER A C 1
ATOM 768 O O . SER A 1 91 ? -0.306 -17.792 59.007 1.00 54.19 91 SER A O 1
ATOM 770 N N . PRO A 1 92 ? -0.244 -16.734 57.020 1.00 59.38 92 PRO A N 1
ATOM 771 C CA . PRO A 1 92 ? -0.405 -15.384 57.573 1.00 59.38 92 PRO A CA 1
ATOM 772 C C . PRO A 1 92 ? -1.654 -15.192 58.452 1.00 59.38 92 PRO A C 1
ATOM 774 O O . PRO A 1 92 ? -1.709 -14.236 59.217 1.00 59.38 92 PRO A O 1
ATOM 777 N N . HIS A 1 93 ? -2.638 -16.094 58.375 1.00 60.38 93 HIS A N 1
ATOM 778 C CA . HIS A 1 93 ? -3.887 -16.018 59.143 1.00 60.38 93 HIS A CA 1
ATOM 779 C C . HIS A 1 93 ? -4.029 -17.116 60.210 1.00 60.38 93 HIS A C 1
ATOM 781 O O . HIS A 1 93 ? -5.076 -17.221 60.849 1.00 60.38 93 HIS A O 1
ATOM 787 N N . THR A 1 94 ? -3.019 -17.968 60.397 1.00 60.91 94 THR A N 1
ATOM 788 C CA . THR A 1 94 ? -3.078 -19.047 61.390 1.00 60.91 94 THR A CA 1
ATOM 789 C C . THR A 1 94 ? -2.672 -18.532 62.766 1.00 60.91 94 THR A C 1
ATOM 791 O O . THR A 1 94 ? -1.675 -17.829 62.905 1.00 60.91 94 THR A O 1
ATOM 794 N N . VAL A 1 95 ? -3.425 -18.923 63.797 1.00 66.56 95 VAL A N 1
ATOM 795 C CA . VAL A 1 95 ? -3.107 -18.659 65.208 1.00 66.56 95 VAL A CA 1
ATOM 796 C C . VAL A 1 95 ? -2.740 -19.958 65.919 1.00 66.56 95 VAL A C 1
ATOM 798 O O . VAL A 1 95 ? -3.348 -20.998 65.668 1.00 66.56 95 VAL A O 1
ATOM 801 N N . LYS A 1 96 ? -1.762 -19.893 66.823 1.00 69.44 96 LYS A N 1
ATOM 802 C CA . LYS A 1 96 ? -1.401 -20.977 67.746 1.00 69.44 96 LYS A CA 1
ATOM 803 C C . LYS A 1 96 ? -1.618 -20.523 69.183 1.00 69.44 96 LYS A C 1
ATOM 805 O O . LYS A 1 96 ? -1.411 -19.351 69.491 1.00 69.44 96 LYS A O 1
ATOM 810 N N . PHE A 1 97 ? -2.065 -21.441 70.033 1.00 73.38 97 PHE A N 1
ATOM 811 C CA . PHE A 1 97 ? -2.319 -21.191 71.448 1.00 73.38 97 PHE A CA 1
ATOM 812 C C . PHE A 1 97 ? -2.380 -22.490 72.251 1.00 73.38 97 PHE A C 1
ATOM 814 O O . PHE A 1 97 ? -2.575 -23.570 71.692 1.00 73.38 97 PHE A O 1
ATOM 821 N N . TYR A 1 98 ? -2.299 -22.356 73.572 1.00 73.31 98 TYR A N 1
ATOM 822 C CA . TYR A 1 98 ? -2.582 -23.412 74.534 1.00 73.31 98 TYR A CA 1
ATOM 823 C C . TYR A 1 98 ? -3.872 -23.099 75.287 1.00 73.31 98 TYR A C 1
ATOM 825 O O . TYR A 1 98 ? -4.054 -21.996 75.806 1.00 73.31 98 TYR A O 1
ATOM 833 N N . LEU A 1 99 ? -4.781 -24.071 75.349 1.00 65.44 99 LEU A N 1
ATOM 834 C CA . LEU A 1 99 ? -6.005 -23.935 76.134 1.00 65.44 99 LEU A CA 1
ATOM 835 C C . LEU A 1 99 ? -5.663 -23.804 77.624 1.00 65.44 99 LEU A C 1
ATOM 837 O O . LEU A 1 99 ? -4.827 -24.542 78.144 1.00 65.44 99 LEU A O 1
ATOM 841 N N . HIS A 1 100 ? -6.320 -22.861 78.299 1.00 65.69 100 HIS A N 1
ATOM 842 C CA . HIS A 1 100 ? -6.242 -22.720 79.752 1.00 65.69 100 HIS A CA 1
ATOM 843 C C . HIS A 1 100 ? -6.861 -23.917 80.484 1.00 65.69 100 HIS A C 1
ATOM 845 O O . HIS A 1 100 ? -7.599 -24.712 79.899 1.00 65.69 100 HIS A O 1
ATOM 851 N N . ASP A 1 101 ? -6.626 -23.985 81.797 1.00 65.88 101 ASP A N 1
ATOM 852 C CA . ASP A 1 101 ? -7.414 -24.823 82.702 1.00 65.88 101 ASP A CA 1
ATOM 853 C C . ASP A 1 101 ? -8.922 -24.512 82.550 1.00 65.88 101 ASP A C 1
ATOM 855 O O . ASP A 1 101 ? -9.314 -23.371 82.274 1.00 65.88 101 ASP A O 1
ATOM 859 N N . LYS A 1 102 ? -9.781 -25.521 82.753 1.00 67.19 102 LYS A N 1
ATOM 860 C CA . LYS A 1 102 ? -11.251 -25.444 82.642 1.00 67.19 102 LYS A CA 1
ATOM 861 C C . LYS A 1 102 ? -11.847 -24.299 83.468 1.00 67.19 102 LYS A C 1
ATOM 863 O O . LYS A 1 102 ? -12.922 -23.811 83.143 1.00 67.19 102 LYS A O 1
ATOM 868 N N . VAL A 1 103 ? -11.141 -23.844 84.505 1.00 69.69 103 VAL A N 1
ATOM 869 C CA . VAL A 1 103 ? -11.530 -22.722 85.376 1.00 69.69 103 VAL A CA 1
ATOM 870 C C . VAL A 1 103 ? -11.724 -21.404 84.610 1.00 69.69 103 VAL A C 1
ATOM 872 O O . VAL A 1 103 ? -12.529 -20.578 85.027 1.00 69.69 103 VAL A O 1
ATOM 875 N N . GLN A 1 104 ? -11.027 -21.206 83.487 1.00 69.62 104 GLN A N 1
ATOM 876 C CA . GLN A 1 104 ? -11.146 -20.002 82.649 1.00 69.62 104 GLN A CA 1
ATOM 877 C C . GLN A 1 104 ? -11.991 -20.224 81.384 1.00 69.62 104 GLN A C 1
ATOM 879 O O . GLN A 1 104 ? -12.151 -19.317 80.570 1.00 69.62 104 GLN A O 1
ATOM 884 N N . ALA A 1 105 ? -12.543 -21.425 81.209 1.00 73.19 105 ALA A N 1
ATOM 885 C CA . ALA A 1 105 ? -13.454 -21.736 80.119 1.00 73.19 105 ALA A CA 1
ATOM 886 C C . ALA A 1 105 ? -14.903 -21.474 80.542 1.00 73.19 105 ALA A C 1
ATOM 888 O O . ALA A 1 105 ? -15.315 -21.775 81.664 1.00 73.19 105 ALA A O 1
ATOM 889 N N . GLU A 1 106 ? -15.727 -20.971 79.624 1.00 77.12 106 GLU A N 1
ATOM 890 C CA . GLU A 1 106 ? -17.160 -20.883 79.879 1.00 77.12 106 GLU A CA 1
ATOM 891 C C . GLU A 1 106 ? -17.768 -22.286 79.823 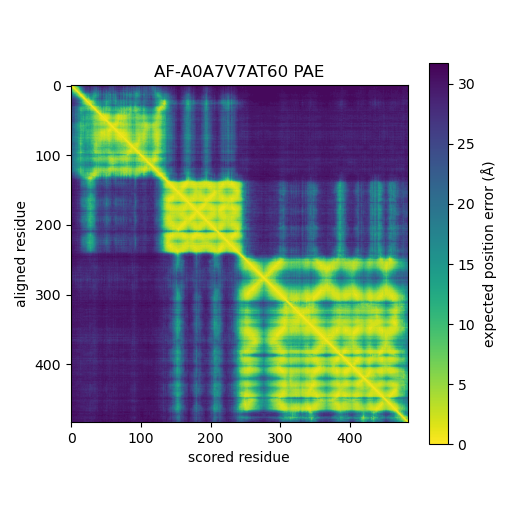1.00 77.12 106 GLU A C 1
ATOM 893 O O . GLU A 1 106 ? -17.658 -22.991 78.815 1.00 77.12 106 GLU A O 1
ATOM 898 N N . ASN A 1 107 ? -18.456 -22.681 80.896 1.00 80.12 107 ASN A N 1
ATOM 899 C CA . ASN A 1 107 ? -19.253 -23.897 80.894 1.00 80.12 107 ASN A CA 1
ATOM 900 C C . ASN A 1 107 ? -20.508 -23.689 80.030 1.00 80.12 107 ASN A C 1
ATOM 902 O O . ASN A 1 107 ? -21.441 -22.957 80.387 1.00 80.12 107 ASN A O 1
ATOM 906 N N . ILE A 1 108 ? -20.522 -24.364 78.886 1.00 79.38 108 ILE A N 1
ATOM 907 C CA . ILE A 1 108 ? -21.615 -24.337 77.912 1.00 79.38 108 ILE A CA 1
ATOM 908 C C . ILE A 1 108 ? -22.471 -25.601 77.959 1.00 79.38 108 ILE A C 1
ATOM 910 O O . ILE A 1 108 ? -23.349 -25.757 77.108 1.00 79.38 108 ILE A O 1
ATOM 914 N N . LYS A 1 109 ? -22.254 -26.476 78.951 1.00 78.62 109 LYS A N 1
ATOM 915 C CA . LYS A 1 109 ? -23.168 -27.581 79.227 1.00 78.62 109 LYS A CA 1
ATOM 916 C C . LYS A 1 109 ? -24.577 -27.013 79.382 1.00 78.62 109 LYS A C 1
ATOM 918 O O . LYS A 1 109 ? -24.798 -26.014 80.079 1.00 78.62 109 LYS A O 1
ATOM 923 N N . ARG A 1 110 ? -25.509 -27.621 78.659 1.00 74.88 110 ARG A N 1
ATOM 924 C CA . ARG A 1 110 ? -26.934 -27.350 78.770 1.00 74.88 110 ARG A CA 1
ATOM 925 C C . ARG A 1 110 ? -27.520 -28.231 79.862 1.00 74.88 110 ARG A C 1
ATOM 927 O O . ARG A 1 110 ? -27.092 -29.368 80.048 1.00 74.88 110 ARG A O 1
ATOM 934 N N . ASP A 1 111 ? -28.520 -27.699 80.548 1.00 76.88 111 ASP A N 1
ATOM 935 C CA . ASP A 1 111 ? -29.150 -28.369 81.687 1.00 76.88 111 ASP A CA 1
ATOM 936 C C . ASP A 1 111 ? -29.860 -29.682 81.286 1.00 76.88 111 ASP A C 1
ATOM 938 O O . ASP A 1 111 ? -30.114 -30.527 82.136 1.00 76.88 111 ASP A O 1
ATOM 942 N N . ASP A 1 112 ? -30.144 -29.880 79.991 1.00 76.50 112 ASP A N 1
ATOM 943 C CA . ASP A 1 112 ? -30.748 -31.087 79.410 1.00 76.50 112 ASP A CA 1
ATOM 944 C C . ASP A 1 112 ? -29.731 -32.185 79.031 1.00 76.50 112 ASP A C 1
ATOM 946 O O . ASP A 1 112 ? -30.118 -33.241 78.526 1.00 76.50 112 ASP A O 1
ATOM 950 N N . GLN A 1 113 ? -28.431 -31.964 79.253 1.00 69.38 113 GLN A N 1
ATOM 951 C CA . GLN A 1 113 ? -27.373 -32.919 78.906 1.00 69.38 113 GLN A CA 1
ATOM 952 C C . GLN A 1 113 ? -27.029 -33.847 80.077 1.00 69.38 113 GLN A C 1
ATOM 954 O O . GLN A 1 113 ? -26.917 -33.405 81.218 1.00 69.38 113 GLN A O 1
ATOM 959 N N . ALA A 1 114 ? -26.795 -35.131 79.776 1.00 74.94 114 ALA A N 1
ATOM 960 C CA . ALA A 1 114 ? -26.479 -36.162 80.769 1.00 74.94 114 ALA A CA 1
ATOM 961 C C . ALA A 1 114 ? -25.279 -35.791 81.666 1.00 74.94 114 ALA A C 1
ATOM 963 O O . ALA A 1 114 ? -24.379 -35.051 81.259 1.00 74.94 114 ALA A O 1
ATOM 964 N N . ASP A 1 115 ? -25.235 -36.334 82.886 1.00 71.38 115 ASP A N 1
ATOM 965 C CA . ASP A 1 115 ? -24.255 -35.964 83.922 1.00 71.38 115 ASP A CA 1
ATOM 966 C C . ASP A 1 115 ? -22.796 -36.088 83.461 1.00 71.38 115 ASP A C 1
ATOM 968 O O . ASP A 1 115 ? -21.987 -35.215 83.765 1.00 71.38 115 ASP A O 1
ATOM 972 N N . LEU A 1 116 ? -22.493 -37.094 82.637 1.00 63.78 116 LEU A N 1
ATOM 973 C CA . LEU A 1 116 ? -21.151 -37.360 82.104 1.00 63.78 116 LEU A CA 1
ATOM 974 C C . LEU A 1 116 ? -20.748 -36.469 80.916 1.00 63.78 116 LEU A C 1
ATOM 976 O O . LEU A 1 116 ? -19.606 -36.530 80.470 1.00 63.78 116 LEU A O 1
ATOM 980 N N . VAL A 1 117 ? -21.661 -35.652 80.382 1.00 64.38 117 VAL A N 1
ATOM 981 C CA . VAL A 1 117 ? -21.345 -34.715 79.299 1.00 64.38 117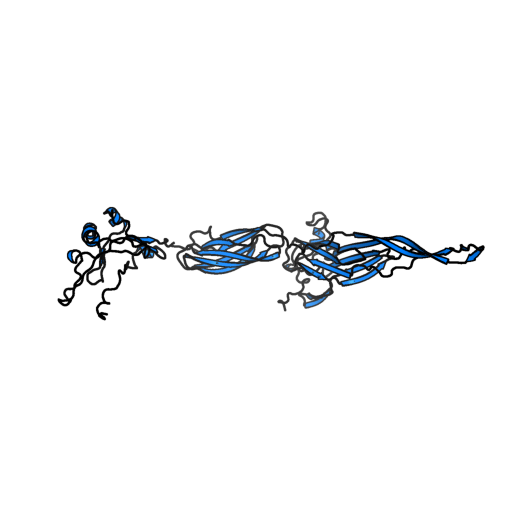 VAL A CA 1
ATOM 982 C C . VAL A 1 117 ? -20.745 -33.451 79.896 1.00 64.38 117 VAL A C 1
ATOM 984 O O . VAL A 1 117 ? -21.372 -32.782 80.719 1.00 64.38 117 VAL A O 1
ATOM 987 N N . GLU A 1 118 ? -19.550 -33.097 79.440 1.00 70.56 118 GLU A N 1
ATOM 988 C CA . GLU A 1 118 ? -18.929 -31.803 79.696 1.00 70.56 118 GLU A CA 1
ATOM 989 C C . GLU A 1 118 ? -18.960 -30.938 78.431 1.00 70.56 118 GLU A C 1
ATOM 991 O O . GLU A 1 118 ? -18.885 -31.443 77.312 1.00 70.56 118 GLU A O 1
ATOM 996 N N . GLY A 1 119 ? -19.065 -29.620 78.603 1.00 73.38 119 GLY A N 1
ATOM 997 C CA . GLY A 1 119 ? -19.036 -28.665 77.501 1.00 73.38 119 GLY A CA 1
ATOM 998 C C . GLY A 1 119 ? -18.328 -27.392 77.931 1.00 73.38 119 GLY A C 1
ATOM 999 O O . GLY A 1 119 ? -18.810 -26.688 78.816 1.00 73.38 119 GLY A O 1
ATOM 1000 N N . TRP A 1 120 ? -17.208 -27.086 77.282 1.00 73.69 120 TRP A N 1
ATOM 1001 C CA . TRP A 1 120 ? -16.356 -25.945 77.610 1.00 73.69 120 TRP A CA 1
ATOM 1002 C C . TRP A 1 120 ? -16.080 -25.115 76.361 1.00 73.69 120 TRP A C 1
ATOM 1004 O O . TRP A 1 120 ? -15.913 -25.660 75.269 1.00 73.69 120 TRP A O 1
ATOM 1014 N N . ARG A 1 121 ? -16.053 -23.791 76.518 1.00 74.81 121 ARG A N 1
ATOM 1015 C CA . ARG A 1 121 ? -15.779 -22.843 75.436 1.00 74.81 121 ARG A CA 1
ATOM 1016 C C . ARG A 1 121 ? -14.727 -21.829 75.868 1.00 74.81 121 ARG A C 1
ATOM 1018 O O . ARG A 1 121 ? -14.861 -21.213 76.921 1.00 74.81 121 ARG A O 1
ATOM 1025 N N . TRP A 1 122 ? -13.745 -21.605 75.002 1.00 73.06 122 TRP A N 1
ATOM 1026 C CA . TRP A 1 122 ? -12.783 -20.510 75.111 1.00 73.06 122 TRP A CA 1
ATOM 1027 C C . TRP A 1 122 ? -13.092 -19.450 74.059 1.00 73.06 122 TRP A C 1
ATOM 1029 O O . TRP A 1 122 ? -13.515 -19.772 72.946 1.00 73.06 122 TRP A O 1
ATOM 1039 N N . TYR A 1 123 ? -12.885 -18.186 74.415 1.00 73.00 123 TYR A N 1
ATOM 1040 C CA . TYR A 1 123 ? -13.076 -17.060 73.512 1.00 73.00 123 TYR A CA 1
ATOM 1041 C C . TYR A 1 123 ? -11.749 -16.669 72.869 1.00 73.00 123 TYR A C 1
ATOM 1043 O O . TYR A 1 123 ? -10.749 -16.496 73.563 1.00 73.00 123 TYR A O 1
ATOM 1051 N N . LEU A 1 124 ? -11.743 -16.524 71.540 1.00 70.88 124 LEU A N 1
ATOM 1052 C CA . LEU A 1 124 ? -10.589 -16.003 70.815 1.00 70.88 124 LEU A CA 1
ATOM 1053 C C . LEU A 1 124 ? -10.797 -14.524 70.485 1.00 70.88 124 LEU A C 1
ATOM 1055 O O . LEU A 1 124 ? -11.720 -14.198 69.734 1.00 70.88 124 LEU A O 1
ATOM 1059 N N . PRO A 1 125 ? -9.952 -13.624 71.006 1.00 68.00 125 PRO A N 1
ATOM 1060 C CA . PRO A 1 125 ? -9.987 -12.232 70.597 1.00 68.00 125 PRO A CA 1
ATOM 1061 C C . PRO A 1 125 ? -9.416 -12.098 69.173 1.00 68.00 125 PRO A C 1
ATOM 1063 O O . PRO A 1 125 ? -8.249 -12.408 68.930 1.00 68.00 125 PRO A O 1
ATOM 1066 N N . ILE A 1 126 ? -10.239 -11.661 68.214 1.00 65.00 126 ILE A N 1
ATOM 1067 C CA . ILE A 1 126 ? -9.836 -11.361 66.827 1.00 65.00 126 ILE A CA 1
ATOM 1068 C C . ILE A 1 126 ? -10.452 -10.033 66.398 1.00 65.00 126 ILE A C 1
ATOM 1070 O O . ILE A 1 126 ? -11.625 -9.777 66.668 1.00 65.00 126 ILE A O 1
ATOM 1074 N N . TYR A 1 127 ? -9.670 -9.211 65.695 1.00 60.50 127 TYR A N 1
ATOM 1075 C CA . TYR A 1 127 ? -10.195 -8.074 64.943 1.00 60.50 127 TYR A CA 1
ATOM 1076 C C . TYR A 1 127 ? -10.415 -8.432 63.492 1.00 60.50 127 TYR A C 1
ATOM 1078 O O . TYR A 1 127 ? -9.538 -9.034 62.875 1.00 60.50 127 TYR A O 1
ATOM 1086 N N . LEU A 1 128 ? -11.556 -8.006 62.958 1.00 57.34 128 LEU A N 1
ATOM 1087 C CA . LEU A 1 128 ? -11.887 -8.115 61.548 1.00 57.34 128 LEU A CA 1
ATOM 1088 C C . LEU A 1 128 ? -11.902 -6.713 60.933 1.00 57.34 128 LEU A C 1
ATOM 1090 O O . LEU A 1 128 ? -12.664 -5.851 61.372 1.00 57.34 128 LEU A O 1
ATOM 1094 N N . LYS A 1 129 ? -11.072 -6.488 59.914 1.00 53.66 129 LYS A N 1
ATOM 1095 C CA . LYS A 1 129 ? -11.173 -5.325 59.028 1.00 53.66 129 LYS A CA 1
ATOM 1096 C C . LYS A 1 129 ? -11.971 -5.708 57.794 1.00 53.66 129 LYS A C 1
ATOM 1098 O O . LYS A 1 129 ? -11.687 -6.727 57.168 1.00 53.66 129 LYS A O 1
ATOM 1103 N N . PHE A 1 130 ? -12.933 -4.867 57.440 1.00 54.34 130 PHE A N 1
ATOM 1104 C CA . PHE A 1 130 ? -13.733 -5.009 56.232 1.00 54.34 130 PHE A CA 1
ATOM 1105 C C . PHE A 1 130 ? -13.277 -3.960 55.220 1.00 54.34 130 PHE A C 1
ATOM 1107 O O . PHE A 1 130 ? -13.207 -2.775 55.543 1.00 54.34 130 PHE A O 1
ATOM 1114 N N . TYR A 1 131 ? -12.965 -4.401 54.007 1.00 50.28 131 TYR A N 1
ATOM 1115 C CA . TYR A 1 131 ? -12.610 -3.542 52.884 1.00 50.28 131 TYR A CA 1
ATOM 1116 C C . TYR A 1 131 ? -13.668 -3.728 51.800 1.00 50.28 131 TYR A C 1
ATOM 1118 O O . TYR A 1 131 ? -13.838 -4.839 51.300 1.00 50.28 131 TYR A O 1
ATOM 1126 N N . GLY A 1 132 ? -14.381 -2.657 51.455 1.00 53.44 132 GLY A N 1
ATOM 1127 C CA . GLY A 1 132 ? -15.365 -2.644 50.375 1.00 53.44 132 GLY A CA 1
ATOM 1128 C C . GLY A 1 132 ? -15.330 -1.314 49.623 1.00 53.44 132 GLY A C 1
ATOM 1129 O O . GLY A 1 132 ? -14.927 -0.293 50.184 1.00 53.44 132 GLY A O 1
ATOM 1130 N N . VAL A 1 133 ? -15.756 -1.324 48.358 1.00 52.12 133 VAL A N 1
ATOM 1131 C CA . VAL A 1 133 ? -15.930 -0.118 47.525 1.00 52.12 133 VAL A CA 1
ATOM 1132 C C . VAL A 1 133 ? -17.375 0.356 47.642 1.00 52.12 133 VAL A C 1
ATOM 1134 O O . VAL A 1 133 ? -18.284 -0.469 47.602 1.00 52.12 133 VAL A O 1
ATOM 1137 N N . LYS A 1 134 ? -17.589 1.660 47.858 1.00 58.53 134 LYS A N 1
ATOM 1138 C CA . LYS A 1 134 ? -18.926 2.243 48.049 1.00 58.53 134 LYS A CA 1
ATOM 1139 C C . LYS A 1 134 ? -19.756 2.078 46.773 1.00 58.53 134 LYS A C 1
ATOM 1141 O O . LYS A 1 134 ? -19.298 2.468 45.705 1.00 58.53 134 LYS A O 1
ATOM 1146 N N . ARG A 1 135 ? -20.984 1.573 46.893 1.00 56.06 135 ARG A N 1
ATOM 1147 C CA . ARG A 1 135 ? -21.936 1.468 45.779 1.00 56.06 135 ARG A CA 1
ATOM 1148 C C . ARG A 1 135 ? -22.353 2.865 45.312 1.00 56.06 135 ARG A C 1
ATOM 1150 O O . ARG A 1 135 ? -22.844 3.665 46.114 1.00 56.06 135 ARG A O 1
ATOM 1157 N N . VAL A 1 136 ? -22.162 3.161 44.029 1.00 61.00 136 VAL A N 1
ATOM 1158 C CA . VAL A 1 136 ? -22.630 4.403 43.395 1.00 61.00 136 VAL A CA 1
ATOM 1159 C C . VAL A 1 136 ? -24.126 4.269 43.102 1.00 61.00 136 VAL A C 1
ATOM 1161 O O . VAL A 1 136 ? -24.580 3.267 42.556 1.00 61.00 136 VAL A O 1
ATOM 1164 N N . VAL A 1 137 ? -24.923 5.261 43.508 1.00 63.31 137 VAL A N 1
ATOM 1165 C CA . VAL A 1 137 ? -26.379 5.277 43.292 1.00 63.31 137 VAL A CA 1
ATOM 1166 C C . VAL A 1 137 ? -26.684 6.233 42.138 1.00 63.31 137 VAL A C 1
ATOM 1168 O O . VAL A 1 137 ? -26.808 7.434 42.356 1.00 63.31 137 VAL A O 1
ATOM 1171 N N . GLY A 1 138 ? -26.787 5.701 40.918 1.00 75.06 138 GLY A N 1
ATOM 1172 C CA . GLY A 1 138 ? -27.092 6.451 39.692 1.00 75.06 138 GLY A CA 1
ATOM 1173 C C . GLY A 1 138 ? -26.625 5.727 38.427 1.00 75.06 138 GLY A C 1
ATOM 1174 O O . GLY A 1 138 ? -26.168 4.587 38.532 1.00 75.06 138 GLY A O 1
ATOM 1175 N N . ILE A 1 139 ? -26.775 6.382 37.273 1.00 85.44 139 ILE A N 1
ATOM 1176 C CA . ILE A 1 139 ? -26.248 5.957 35.965 1.00 85.44 139 ILE A CA 1
ATOM 1177 C C . ILE A 1 139 ? -25.013 6.812 35.670 1.00 85.44 139 ILE A C 1
ATOM 1179 O O . ILE A 1 139 ? -25.053 8.022 35.894 1.00 85.44 139 ILE A O 1
ATOM 1183 N N . ASP A 1 140 ? -23.931 6.198 35.210 1.00 91.44 140 ASP A N 1
ATOM 1184 C CA . ASP A 1 140 ? -22.690 6.888 34.840 1.00 91.44 140 ASP A CA 1
ATOM 1185 C C . ASP A 1 140 ? -21.935 6.004 33.838 1.00 91.44 140 ASP A C 1
ATOM 1187 O O . ASP A 1 140 ? -21.363 4.985 34.235 1.00 91.44 140 ASP A O 1
ATOM 1191 N N . LEU A 1 141 ? -22.026 6.315 32.542 1.00 94.94 141 LEU A N 1
ATOM 1192 C CA . LEU A 1 141 ? -21.409 5.536 31.472 1.00 94.94 141 LEU A CA 1
ATOM 1193 C C . LEU A 1 141 ? -20.154 6.246 30.975 1.00 94.94 141 LEU A C 1
ATOM 1195 O O .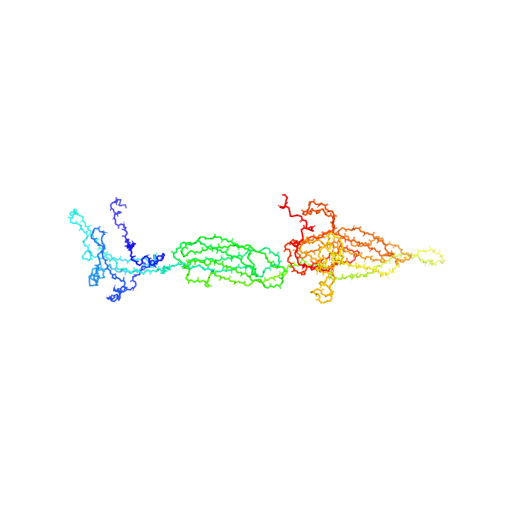 LEU A 1 141 ? -20.177 7.376 30.506 1.00 94.94 141 LEU A O 1
ATOM 1199 N N . GLU A 1 142 ? -19.037 5.534 31.004 1.00 95.19 142 GLU A N 1
ATOM 1200 C CA . GLU A 1 142 ? -17.734 6.098 30.693 1.00 95.19 142 GLU A CA 1
ATOM 1201 C C . GLU A 1 142 ? -17.084 5.382 29.508 1.00 95.19 142 GLU A C 1
ATOM 1203 O O . GLU A 1 142 ? -17.028 4.148 29.442 1.00 95.19 142 GLU A O 1
ATOM 1208 N N . VAL A 1 143 ? -16.493 6.167 28.606 1.00 97.00 143 VAL A N 1
ATOM 1209 C CA . VAL A 1 143 ? -15.489 5.678 27.656 1.00 97.00 143 VAL A CA 1
ATOM 1210 C C . VAL A 1 143 ? -14.120 5.776 28.321 1.00 97.00 143 VAL A C 1
ATOM 1212 O O . VAL A 1 143 ? -13.425 6.791 28.243 1.00 97.00 143 VAL A O 1
ATOM 1215 N N . VAL A 1 144 ? -13.718 4.693 28.981 1.00 91.81 144 VAL A N 1
ATOM 1216 C CA . VAL A 1 144 ? -12.485 4.640 29.775 1.00 91.81 144 VAL A CA 1
ATOM 1217 C C . VAL A 1 144 ? -11.259 4.752 28.875 1.00 91.81 144 VAL A C 1
ATOM 1219 O O . VAL A 1 144 ? -10.298 5.454 29.198 1.00 91.81 144 VAL A O 1
ATOM 1222 N N . GLU A 1 145 ? -11.270 4.069 27.732 1.00 90.44 145 GLU A N 1
ATOM 1223 C CA . GLU A 1 145 ? -10.101 3.960 26.861 1.00 90.44 145 GLU A CA 1
ATOM 1224 C C . GLU A 1 145 ? -10.494 3.791 25.394 1.00 90.44 145 GLU A C 1
ATOM 1226 O O . GLU A 1 145 ? -11.489 3.137 25.080 1.00 90.44 145 GLU A O 1
ATOM 1231 N N . VAL A 1 146 ? -9.677 4.356 24.505 1.00 93.69 146 VAL A N 1
ATOM 1232 C CA . VAL A 1 146 ? -9.691 4.094 23.063 1.00 93.69 146 VAL A CA 1
ATOM 1233 C C . VAL A 1 146 ? -8.253 3.781 22.670 1.00 93.69 146 VAL A C 1
ATOM 1235 O O . VAL A 1 146 ? -7.348 4.554 22.975 1.00 93.69 146 VAL A O 1
ATOM 1238 N N . GLU A 1 147 ? -8.044 2.643 22.020 1.00 87.44 147 GLU A N 1
ATOM 1239 C CA . GLU A 1 147 ? -6.737 2.139 21.614 1.00 87.44 147 GLU A CA 1
ATOM 1240 C C . GLU A 1 147 ? -6.726 1.902 20.101 1.00 87.44 147 GLU A C 1
ATOM 1242 O O . GLU A 1 147 ? -7.672 1.365 19.516 1.00 87.44 147 GLU A O 1
ATOM 1247 N N . GLN A 1 148 ? -5.623 2.280 19.464 1.00 90.00 148 GLN A N 1
ATOM 1248 C CA . GLN A 1 148 ? -5.352 2.006 18.061 1.00 90.00 148 GLN A CA 1
ATOM 1249 C C . GLN A 1 148 ? -3.841 1.876 17.879 1.00 90.00 148 GLN A C 1
ATOM 1251 O O . GLN A 1 148 ? -3.067 2.667 18.419 1.00 90.00 148 GLN A O 1
ATOM 1256 N N . VAL A 1 149 ? -3.416 0.883 17.097 1.00 84.12 149 VAL A N 1
ATOM 1257 C CA . VAL A 1 149 ? -2.016 0.779 16.669 1.00 84.12 149 VAL A CA 1
ATOM 1258 C C . VAL A 1 149 ? -1.696 1.993 15.803 1.00 84.12 149 VAL A C 1
ATOM 1260 O O . VAL A 1 149 ? -2.428 2.244 14.853 1.00 84.12 149 VAL A O 1
ATOM 1263 N N . SER A 1 150 ? -0.628 2.720 16.128 1.00 87.25 150 SER A N 1
ATOM 1264 C CA . SER A 1 150 ? -0.145 3.893 15.393 1.00 87.25 150 SER A CA 1
ATOM 1265 C C . SER A 1 150 ? 1.365 3.748 15.151 1.00 87.25 150 SER A C 1
ATOM 1267 O O . SER A 1 150 ? 2.068 3.354 16.088 1.00 87.25 150 SER A O 1
ATOM 1269 N N . PRO A 1 151 ? 1.884 4.056 13.949 1.00 88.06 151 PRO A N 1
ATOM 1270 C CA . PRO A 1 151 ? 1.155 4.556 12.780 1.00 88.06 151 PRO A CA 1
ATOM 1271 C C . PRO A 1 151 ? 0.323 3.482 12.056 1.00 88.06 151 PRO A C 1
ATOM 1273 O O . PRO A 1 151 ? 0.581 2.282 12.168 1.00 88.06 151 PRO A O 1
ATOM 1276 N N . VAL A 1 152 ? -0.685 3.920 11.294 1.00 83.62 152 VAL A N 1
ATOM 1277 C CA . VAL A 1 152 ? -1.504 3.073 10.406 1.00 83.62 152 VAL A CA 1
ATOM 1278 C C . VAL A 1 152 ? -1.242 3.383 8.937 1.00 83.62 152 VAL A C 1
ATOM 1280 O O . VAL A 1 152 ? -0.979 4.520 8.559 1.00 83.62 152 VAL A O 1
ATOM 1283 N N . ARG A 1 153 ? -1.383 2.380 8.065 1.00 77.94 153 ARG A N 1
ATOM 1284 C CA . ARG A 1 153 ? -1.231 2.566 6.615 1.00 77.94 153 ARG A CA 1
ATOM 1285 C C . ARG A 1 153 ? -2.466 3.245 6.017 1.00 77.94 153 ARG A C 1
ATOM 1287 O O . ARG A 1 153 ? -3.582 2.745 6.179 1.00 77.94 153 ARG A O 1
ATOM 1294 N N . ALA A 1 154 ? -2.267 4.326 5.267 1.00 78.00 154 ALA A N 1
ATOM 1295 C CA . ALA A 1 154 ? -3.318 5.040 4.551 1.00 78.00 154 ALA A CA 1
ATOM 1296 C C . ALA A 1 154 ? -4.090 4.065 3.662 1.00 78.00 154 ALA A C 1
ATOM 1298 O O . ALA A 1 154 ? -3.489 3.224 2.988 1.00 78.00 154 ALA A O 1
ATOM 1299 N N . GLY A 1 155 ? -5.417 4.151 3.693 1.00 67.12 155 GLY A N 1
ATOM 1300 C CA . GLY A 1 155 ? -6.253 3.283 2.878 1.00 67.12 155 GLY A CA 1
ATOM 1301 C C . GLY A 1 155 ? -6.400 1.839 3.351 1.00 67.12 155 GLY A C 1
ATOM 1302 O O . GLY A 1 155 ? -7.115 1.062 2.719 1.00 67.12 155 GLY A O 1
ATOM 1303 N N . SER A 1 156 ? -5.783 1.453 4.466 1.00 70.62 156 SER A N 1
ATOM 1304 C CA . SER A 1 156 ? -6.012 0.131 5.050 1.00 70.62 156 SER A CA 1
ATOM 1305 C C . SER A 1 156 ? -7.293 0.088 5.889 1.00 70.62 156 SER A C 1
ATOM 1307 O O . SER A 1 156 ? -7.731 1.096 6.447 1.00 70.62 156 SER A O 1
ATOM 1309 N N . LYS A 1 157 ? -7.895 -1.101 5.996 1.00 74.44 157 LYS A N 1
ATOM 1310 C CA . LYS A 1 157 ? -8.917 -1.383 7.010 1.00 74.44 157 LYS A CA 1
ATOM 1311 C C . LYS A 1 157 ? -8.219 -1.666 8.330 1.00 74.44 157 LYS A C 1
ATOM 1313 O O . LYS A 1 157 ? -7.334 -2.518 8.378 1.00 74.44 157 LYS A O 1
ATOM 1318 N N . GLN A 1 158 ? -8.624 -0.962 9.374 1.00 82.19 158 GLN A N 1
ATOM 1319 C CA . GLN A 1 158 ? -8.065 -1.089 10.713 1.00 82.19 158 GLN A CA 1
ATOM 1320 C C . GLN A 1 158 ? -9.152 -1.491 11.702 1.00 82.19 158 GLN A C 1
ATOM 1322 O O . GLN A 1 158 ? -10.344 -1.279 11.467 1.00 82.19 158 GLN A O 1
ATOM 1327 N N . MET A 1 159 ? -8.718 -2.087 12.807 1.00 81.38 159 MET A N 1
ATOM 1328 C CA . MET A 1 159 ? -9.569 -2.447 13.931 1.00 81.38 159 MET A CA 1
ATOM 1329 C C . MET A 1 159 ? -9.073 -1.678 15.152 1.00 81.38 159 MET A C 1
ATOM 1331 O O . MET A 1 159 ? -7.970 -1.939 15.630 1.00 81.38 159 MET A O 1
ATOM 1335 N N . GLY A 1 160 ? -9.880 -0.729 15.617 1.00 78.19 160 GLY A N 1
ATOM 1336 C CA . GLY A 1 160 ? -9.669 -0.047 16.889 1.00 78.19 160 GLY A CA 1
ATOM 1337 C C . GLY A 1 160 ? -10.348 -0.812 18.019 1.00 78.19 160 GLY A C 1
ATOM 1338 O O . GLY A 1 160 ? -11.260 -1.610 17.775 1.00 78.19 160 GLY A O 1
ATOM 1339 N N . SER A 1 161 ? -9.926 -0.558 19.253 1.00 84.25 161 SER A N 1
ATOM 1340 C CA . SER A 1 161 ? -10.578 -1.095 20.447 1.00 84.25 161 SER A CA 1
ATOM 1341 C C . SER A 1 161 ? -10.914 0.002 21.443 1.00 84.25 161 SER A C 1
ATOM 1343 O O . SER A 1 161 ? -10.276 1.049 21.485 1.00 84.25 161 SER A O 1
ATOM 1345 N N . CYS A 1 162 ? -11.937 -0.227 22.255 1.00 87.81 162 CYS A N 1
ATOM 1346 C CA . CYS A 1 162 ? -12.300 0.662 23.346 1.00 87.81 162 CYS A CA 1
ATOM 1347 C C . CYS A 1 162 ? -12.706 -0.122 24.592 1.00 87.81 162 CYS A C 1
ATOM 1349 O O . CYS A 1 162 ? -13.167 -1.266 24.507 1.00 87.81 162 CYS A O 1
ATOM 1351 N N . LEU A 1 163 ? -12.554 0.520 25.745 1.00 89.19 163 LEU A N 1
ATOM 1352 C CA . LEU A 1 163 ? -13.040 0.048 27.034 1.00 89.19 163 LEU A CA 1
ATOM 1353 C C . LEU A 1 163 ? -14.164 0.970 27.498 1.00 89.19 163 LEU A C 1
ATOM 1355 O O . LEU A 1 163 ? -13.970 2.178 27.620 1.00 89.19 163 LEU A O 1
ATOM 1359 N N . LEU A 1 164 ? -15.323 0.378 27.749 1.00 91.81 164 LEU A N 1
ATOM 1360 C CA . LEU A 1 164 ? -16.511 1.047 28.261 1.00 91.81 164 LEU A CA 1
ATOM 1361 C C . LEU A 1 164 ? -16.757 0.570 29.689 1.00 91.81 164 LEU A C 1
ATOM 1363 O O . LEU A 1 164 ? -16.546 -0.612 29.968 1.00 91.81 164 LEU A O 1
ATOM 1367 N N . ARG A 1 165 ? -17.229 1.459 30.558 1.00 92.44 165 ARG A N 1
ATOM 1368 C CA . ARG A 1 165 ? -17.564 1.146 31.950 1.00 92.44 165 ARG A CA 1
ATOM 1369 C C . ARG A 1 165 ? -18.912 1.739 32.316 1.00 92.44 165 ARG A C 1
ATOM 1371 O O . ARG A 1 165 ? -19.226 2.849 31.903 1.00 92.44 165 ARG A O 1
ATOM 1378 N N . ASN A 1 166 ? -19.677 1.022 33.129 1.00 93.00 166 ASN A N 1
ATOM 1379 C CA . ASN A 1 166 ? -20.821 1.583 33.837 1.00 93.00 166 ASN A CA 1
ATOM 1380 C C . ASN A 1 166 ? -20.405 1.800 35.295 1.00 93.00 166 ASN A C 1
ATOM 1382 O O . ASN A 1 166 ? -20.394 0.872 36.094 1.00 93.00 166 ASN A O 1
ATOM 1386 N N . ASN A 1 167 ? -20.037 3.029 35.645 1.00 85.75 167 ASN A N 1
ATOM 1387 C CA . ASN A 1 167 ? -19.707 3.430 37.014 1.00 85.75 167 ASN A CA 1
ATOM 1388 C C . ASN A 1 167 ? -20.955 3.519 37.915 1.00 85.75 167 ASN A C 1
ATOM 1390 O O . ASN A 1 167 ? -20.842 3.727 39.126 1.00 85.75 167 ASN A O 1
ATOM 1394 N N . GLY A 1 168 ? -22.148 3.384 37.331 1.00 84.00 168 GLY A N 1
ATOM 1395 C CA . GLY A 1 168 ? -23.422 3.342 38.027 1.00 84.00 168 GLY A CA 1
ATOM 1396 C C . GLY A 1 168 ? -23.670 2.039 38.789 1.00 84.00 168 GLY A C 1
ATOM 1397 O O . GLY A 1 168 ? -22.873 1.107 38.801 1.00 84.00 168 GLY A O 1
ATOM 1398 N N . GLY A 1 169 ? -24.823 1.978 39.456 1.00 77.44 169 GLY A N 1
ATOM 1399 C CA . GLY A 1 169 ? -25.205 0.852 40.322 1.00 77.44 169 GLY A CA 1
ATOM 1400 C C . GLY A 1 169 ? -26.290 -0.062 39.751 1.00 77.44 169 GLY A C 1
ATOM 1401 O O . GLY A 1 169 ? -26.872 -0.849 40.501 1.00 77.44 169 GLY A O 1
ATOM 1402 N N . LYS A 1 170 ? -26.649 0.102 38.474 1.00 83.25 170 LYS A N 1
ATOM 1403 C CA . LYS A 1 170 ? -27.744 -0.616 37.809 1.00 83.25 170 LYS A CA 1
ATOM 1404 C C . LYS A 1 170 ? -27.369 -0.981 36.381 1.00 83.25 170 LYS A C 1
ATOM 1406 O O . LYS A 1 170 ? -26.602 -0.259 35.756 1.00 83.25 170 LYS A O 1
ATOM 1411 N N . LEU A 1 171 ? -27.975 -2.060 35.896 1.00 88.00 171 LEU A N 1
ATOM 1412 C CA . LEU A 1 171 ? -28.013 -2.434 34.490 1.00 88.00 171 LEU A CA 1
ATOM 1413 C C . LEU A 1 171 ? -28.574 -1.311 33.626 1.00 88.00 171 LEU A C 1
ATOM 1415 O O . LEU A 1 171 ? -29.679 -0.837 33.891 1.00 88.00 171 LEU A O 1
ATOM 1419 N N . GLU A 1 172 ? -27.847 -0.950 32.575 1.00 92.81 172 GLU A N 1
ATOM 1420 C CA . GLU A 1 172 ? -28.276 0.069 31.622 1.00 92.81 172 GLU A CA 1
ATOM 1421 C C . GLU A 1 172 ? -28.065 -0.379 30.180 1.00 92.81 172 GLU A C 1
ATOM 1423 O O . GLU A 1 172 ? -27.082 -1.049 29.857 1.00 92.81 172 GLU A O 1
ATOM 1428 N N . THR A 1 173 ? -28.992 0.030 29.310 1.00 93.94 173 THR A N 1
ATOM 1429 C CA . THR A 1 173 ? -28.930 -0.195 27.862 1.00 93.94 173 THR A CA 1
ATOM 1430 C C . THR A 1 173 ? -28.657 1.128 27.152 1.00 93.94 173 THR A C 1
ATOM 1432 O O . THR A 1 173 ? -29.430 2.075 27.291 1.00 93.94 173 THR A O 1
ATOM 1435 N N . PHE A 1 174 ? -27.594 1.196 26.354 1.00 94.94 174 PHE A N 1
ATOM 1436 C CA . PHE A 1 174 ? -27.138 2.433 25.712 1.00 94.94 174 PHE A CA 1
ATOM 1437 C C . PHE A 1 174 ? -26.553 2.181 24.320 1.00 94.94 174 PHE A C 1
ATOM 1439 O O . PHE A 1 174 ? -26.164 1.062 23.981 1.00 94.94 174 PHE A O 1
ATOM 1446 N N . ARG A 1 175 ? -26.501 3.226 23.486 1.00 95.88 175 ARG A N 1
ATOM 1447 C CA . ARG A 1 175 ? -25.866 3.173 22.161 1.00 95.88 175 ARG A CA 1
ATOM 1448 C C . ARG A 1 175 ? -24.451 3.729 22.232 1.00 95.88 175 ARG A C 1
ATOM 1450 O O . ARG A 1 175 ? -24.214 4.747 22.872 1.00 95.88 175 ARG A O 1
ATOM 1457 N N . VAL A 1 176 ? -23.538 3.086 21.515 1.00 94.81 176 VAL A N 1
ATOM 1458 C CA . VAL A 1 176 ? -22.167 3.554 21.301 1.00 94.81 176 VAL A CA 1
ATOM 1459 C C . VAL A 1 176 ? -21.980 3.876 19.827 1.00 94.81 176 VAL A C 1
ATOM 1461 O O . VAL A 1 176 ? -22.367 3.087 18.964 1.00 94.81 176 VAL A O 1
ATOM 1464 N N . ASN A 1 177 ? -21.384 5.029 19.544 1.00 95.69 177 ASN A N 1
ATOM 1465 C CA . ASN A 1 177 ? -21.037 5.502 18.212 1.00 95.69 177 ASN A CA 1
ATOM 1466 C C . ASN A 1 177 ? -19.510 5.576 18.068 1.00 95.69 177 ASN A C 1
ATOM 1468 O O . ASN A 1 177 ? -18.812 6.138 18.917 1.00 95.69 177 ASN A O 1
ATOM 1472 N N . TYR A 1 178 ? -18.999 5.028 16.968 1.00 90.56 178 TYR A N 1
ATOM 1473 C CA . TYR A 1 178 ? -17.586 5.064 16.594 1.00 90.56 178 TYR A CA 1
ATOM 1474 C C . TYR A 1 178 ? -17.397 6.077 15.473 1.00 90.56 178 TYR A C 1
ATOM 1476 O O . TYR A 1 178 ? -18.094 6.012 14.458 1.00 90.56 178 TYR A O 1
ATOM 1484 N N . TRP A 1 179 ? -16.439 6.984 15.626 1.00 94.12 179 TRP A N 1
ATOM 1485 C CA . TRP A 1 179 ? -16.187 8.080 14.701 1.00 94.12 179 TRP A CA 1
ATOM 1486 C C . TRP A 1 179 ? -14.739 8.071 14.205 1.00 94.12 179 TRP A C 1
ATOM 1488 O O . TRP A 1 179 ? -13.818 7.825 14.983 1.00 94.12 179 TRP A O 1
ATOM 1498 N N . ALA A 1 180 ? -14.547 8.410 12.930 1.00 89.06 180 ALA A N 1
ATOM 1499 C CA . ALA A 1 180 ? -13.250 8.718 12.330 1.00 89.06 180 ALA A CA 1
ATOM 1500 C C . ALA A 1 180 ? -13.355 10.032 11.539 1.00 89.06 180 ALA A C 1
ATOM 1502 O O . ALA A 1 180 ? -14.235 10.165 10.684 1.00 89.06 180 ALA A O 1
ATOM 1503 N N . ASP A 1 181 ? -12.512 11.019 11.858 1.00 88.44 181 ASP A N 1
ATOM 1504 C CA . ASP A 1 181 ? -12.503 12.371 11.264 1.00 88.44 181 ASP A CA 1
ATOM 1505 C C . ASP A 1 181 ? -13.900 13.010 11.163 1.00 88.44 181 ASP A C 1
ATOM 1507 O O . ASP A 1 181 ? -14.315 13.554 10.135 1.00 88.44 181 ASP A O 1
ATOM 1511 N N . GLY A 1 182 ? -14.670 12.899 12.248 1.00 86.50 182 GLY A N 1
ATOM 1512 C CA . GLY A 1 182 ? -16.015 13.469 12.345 1.00 86.50 182 GLY A CA 1
ATOM 1513 C C . GLY A 1 182 ? -17.103 12.711 11.574 1.00 86.50 182 GLY A C 1
ATOM 1514 O O . GLY A 1 182 ? -18.231 13.195 11.503 1.00 86.50 182 GLY A O 1
ATOM 1515 N N . LYS A 1 183 ? -16.819 11.523 11.022 1.00 87.69 183 LYS A N 1
ATOM 1516 C CA . LYS A 1 183 ? -17.818 10.640 10.396 1.00 87.69 183 LYS A CA 1
ATOM 1517 C C . LYS A 1 183 ? -18.058 9.387 11.229 1.00 87.69 183 LYS A C 1
ATOM 1519 O O . LYS A 1 183 ? -17.103 8.753 11.663 1.00 87.69 183 LYS A O 1
ATOM 1524 N N . VAL A 1 184 ? -19.322 8.994 11.395 1.00 89.06 184 VAL A N 1
ATOM 1525 C CA . VAL A 1 184 ? -19.681 7.723 12.046 1.00 89.06 184 VAL A CA 1
ATOM 1526 C C . VAL A 1 184 ? -19.240 6.557 11.160 1.00 89.06 184 VAL A C 1
ATOM 1528 O O . VAL A 1 184 ? -19.684 6.446 10.018 1.00 89.06 184 VAL A O 1
ATOM 1531 N N . VAL A 1 185 ? -18.381 5.686 11.688 1.00 80.25 185 VAL A N 1
ATOM 1532 C CA . VAL A 1 185 ? -17.900 4.461 11.020 1.00 80.25 185 VAL A CA 1
ATOM 1533 C C . VAL A 1 185 ? -18.633 3.207 11.496 1.00 80.25 185 VAL A C 1
ATOM 1535 O O . VAL A 1 185 ? -18.642 2.194 10.802 1.00 80.25 185 VAL A O 1
ATOM 1538 N N . GLY A 1 186 ? -19.297 3.278 12.651 1.00 79.19 186 GLY A N 1
ATOM 1539 C CA . GLY A 1 186 ? -20.121 2.199 13.182 1.00 79.19 186 GLY A CA 1
ATOM 1540 C C . GLY A 1 186 ? -20.925 2.637 14.401 1.00 79.19 186 GLY A C 1
ATOM 1541 O O . GLY A 1 186 ? -20.634 3.662 15.014 1.00 79.19 186 GLY A O 1
ATOM 1542 N N . SER A 1 187 ? -21.932 1.843 14.761 1.00 87.06 187 SER A N 1
ATOM 1543 C CA . SER A 1 187 ? -22.656 1.994 16.023 1.00 87.06 187 SER A CA 1
ATOM 1544 C C . SER A 1 187 ? -23.185 0.647 16.500 1.00 87.06 187 SER A C 1
ATOM 1546 O O . SER A 1 187 ? -23.493 -0.221 15.679 1.00 87.06 187 SER A O 1
ATOM 1548 N N . GLU A 1 188 ? -23.323 0.481 17.809 1.00 87.88 188 GLU A N 1
ATOM 1549 C CA . GLU A 1 188 ? -23.950 -0.695 18.412 1.00 87.88 188 GLU A CA 1
ATOM 1550 C C . GLU A 1 188 ? -24.741 -0.323 19.669 1.00 87.88 188 GLU A C 1
ATOM 1552 O O . GLU A 1 188 ? -24.562 0.754 20.235 1.00 87.88 188 GLU A O 1
ATOM 1557 N N . VAL A 1 189 ? -25.658 -1.201 20.076 1.00 93.19 189 VAL A N 1
ATOM 1558 C CA . VAL A 1 189 ? -26.413 -1.068 21.328 1.00 93.19 189 VAL A CA 1
ATOM 1559 C C . VAL A 1 189 ? -25.890 -2.113 22.299 1.00 93.19 189 VAL A C 1
ATOM 1561 O O . VAL A 1 189 ? -25.802 -3.290 21.949 1.00 93.19 189 VAL A O 1
ATOM 1564 N N . LEU A 1 190 ? -25.546 -1.668 23.500 1.00 91.25 190 LEU A N 1
ATOM 1565 C CA . LEU A 1 190 ? -24.960 -2.470 24.561 1.00 91.25 190 LEU A CA 1
ATOM 1566 C C . LEU A 1 190 ? -25.835 -2.450 25.800 1.00 91.25 190 LEU A C 1
ATOM 1568 O O . LEU A 1 190 ? -26.632 -1.538 26.002 1.00 91.25 190 LEU A O 1
ATOM 1572 N N . GLU A 1 191 ? -25.641 -3.466 26.627 1.00 93.94 191 GLU A N 1
ATOM 1573 C CA . GLU A 1 191 ? -26.238 -3.591 27.944 1.00 93.94 191 GLU A CA 1
ATOM 1574 C C . GLU A 1 191 ? -25.114 -3.937 28.927 1.00 93.94 191 GLU A C 1
ATOM 1576 O O . GLU A 1 191 ? -24.309 -4.828 28.635 1.00 93.94 191 GLU A O 1
ATOM 1581 N N . LEU A 1 192 ? -25.000 -3.188 30.028 1.00 90.50 192 LEU A N 1
ATOM 1582 C CA . LEU A 1 192 ? -23.893 -3.315 30.982 1.00 90.50 192 LEU A CA 1
ATOM 1583 C C . LEU A 1 192 ? -24.397 -3.182 32.423 1.00 90.50 192 LEU A C 1
ATOM 1585 O O . LEU A 1 192 ? -25.054 -2.190 32.754 1.00 90.50 192 LEU A O 1
ATOM 1589 N N . GLU A 1 193 ? -24.097 -4.166 33.276 1.00 87.31 193 GLU A N 1
ATOM 1590 C CA . GLU A 1 193 ? -24.434 -4.108 34.705 1.00 87.31 193 GLU A CA 1
ATOM 1591 C C . GLU A 1 193 ? -23.644 -2.998 35.413 1.00 87.31 193 GLU A C 1
ATOM 1593 O O . GLU A 1 193 ? -22.593 -2.550 34.950 1.00 87.31 193 GLU A O 1
ATOM 1598 N N . GLY A 1 194 ? -24.157 -2.539 36.554 1.00 84.56 194 GLY A N 1
ATOM 1599 C CA . GLY A 1 194 ? -23.456 -1.543 37.365 1.00 84.56 194 GLY A CA 1
ATOM 1600 C C . GLY A 1 194 ? -22.107 -2.073 37.858 1.00 84.56 194 GLY A C 1
ATOM 1601 O O . GLY A 1 194 ? -22.033 -3.189 38.369 1.00 84.56 194 GLY A O 1
ATOM 1602 N N . GLY A 1 195 ? -21.051 -1.280 37.700 1.00 79.25 195 GLY A N 1
ATOM 1603 C CA . GLY A 1 195 ? -19.671 -1.636 38.033 1.00 79.25 195 GLY A CA 1
ATOM 1604 C C . GLY A 1 195 ? -18.954 -2.497 36.988 1.00 79.25 195 GLY A C 1
ATOM 1605 O O . GLY A 1 195 ? -17.767 -2.781 37.163 1.00 79.25 195 GLY A O 1
ATOM 1606 N N . GLU A 1 196 ? -19.628 -2.921 35.914 1.00 83.00 196 GLU A N 1
ATOM 1607 C CA . GLU A 1 196 ? -19.013 -3.757 34.884 1.00 83.00 196 GLU A CA 1
ATOM 1608 C C . GLU A 1 196 ? -18.253 -2.959 33.820 1.00 83.00 196 GLU A C 1
ATOM 1610 O O . GLU A 1 196 ? -18.542 -1.797 33.521 1.00 83.00 196 GLU A O 1
ATOM 1615 N N . ASP A 1 197 ? -17.291 -3.662 33.220 1.00 87.44 197 ASP A N 1
ATOM 1616 C CA . ASP A 1 197 ? -16.454 -3.213 32.118 1.00 87.44 197 ASP A CA 1
ATOM 1617 C C . ASP A 1 197 ? -16.699 -4.060 30.878 1.00 87.44 197 ASP A C 1
ATOM 1619 O O . ASP A 1 197 ? -16.824 -5.285 30.940 1.00 87.44 197 ASP A O 1
ATOM 1623 N N . CYS A 1 198 ? -16.666 -3.419 29.717 1.00 87.31 198 CYS A N 1
ATOM 1624 C CA . CYS A 1 198 ? -16.868 -4.079 28.445 1.00 87.31 198 CYS A CA 1
ATOM 1625 C C . CYS A 1 198 ? -15.884 -3.567 27.393 1.00 87.31 198 CYS A C 1
ATOM 1627 O O . CYS A 1 198 ? -15.889 -2.395 27.014 1.00 87.31 198 CYS A O 1
ATOM 1629 N N . ARG A 1 199 ? -15.052 -4.479 26.874 1.00 84.75 199 ARG A N 1
ATOM 1630 C CA . ARG A 1 199 ? -14.196 -4.207 25.714 1.00 84.75 199 ARG A CA 1
ATOM 1631 C C . ARG A 1 199 ? -14.965 -4.414 24.413 1.00 84.75 199 ARG A C 1
ATOM 1633 O O . ARG A 1 199 ? -15.687 -5.406 24.250 1.00 84.75 199 ARG A O 1
ATOM 1640 N N . ARG A 1 200 ? -14.776 -3.492 23.470 1.00 86.62 200 ARG A N 1
ATOM 1641 C CA . ARG A 1 200 ? -15.321 -3.574 22.112 1.00 86.62 200 ARG A CA 1
ATOM 1642 C C . ARG A 1 200 ? -14.265 -3.265 21.074 1.00 86.62 200 ARG A C 1
ATOM 1644 O O . ARG A 1 200 ? -13.330 -2.518 21.337 1.00 86.62 200 ARG A O 1
ATOM 1651 N N . ASN A 1 201 ? -14.456 -3.858 19.903 1.00 79.12 201 ASN A N 1
ATOM 1652 C CA . ASN A 1 201 ? -13.633 -3.630 18.730 1.00 79.12 201 ASN A CA 1
ATOM 1653 C C . ASN A 1 201 ? -14.516 -3.037 17.639 1.00 79.12 201 ASN A C 1
ATOM 1655 O O . ASN A 1 201 ? -15.634 -3.508 17.434 1.00 79.12 201 ASN A O 1
ATOM 1659 N N . PHE A 1 202 ? -13.999 -2.060 16.908 1.00 76.12 202 PHE A N 1
ATOM 1660 C CA . PHE A 1 202 ? -14.699 -1.444 15.790 1.00 76.12 202 PHE A CA 1
ATOM 1661 C C . PHE A 1 202 ? -13.781 -1.378 14.575 1.00 76.12 202 PHE A C 1
ATOM 1663 O O . PHE A 1 202 ? -12.588 -1.093 14.678 1.00 76.12 202 PHE A O 1
ATOM 1670 N N . ASN A 1 203 ? -14.347 -1.664 13.405 1.00 75.50 203 ASN A N 1
ATOM 1671 C CA . ASN A 1 203 ? -13.618 -1.576 12.149 1.00 75.50 203 ASN A CA 1
ATOM 1672 C C . ASN A 1 203 ? -13.797 -0.187 11.550 1.00 75.50 203 ASN A C 1
ATOM 1674 O O . ASN A 1 203 ? -14.900 0.360 11.557 1.00 75.50 203 ASN A O 1
ATOM 1678 N N . TRP A 1 204 ? -12.728 0.354 10.985 1.00 83.75 204 TRP A N 1
ATOM 1679 C CA . TRP A 1 204 ? -12.753 1.642 10.310 1.00 83.75 204 TRP A CA 1
ATOM 1680 C C . TRP A 1 204 ? -11.780 1.655 9.130 1.00 83.75 204 TRP A C 1
ATOM 1682 O O . TRP A 1 204 ? -10.897 0.803 9.003 1.00 83.75 204 TRP A O 1
ATOM 1692 N N . GLN A 1 205 ? -11.991 2.600 8.221 1.00 80.12 205 GLN A N 1
ATOM 1693 C CA . GLN A 1 205 ? -11.211 2.745 6.999 1.00 80.12 205 GLN A CA 1
ATOM 1694 C C . GLN A 1 205 ? -10.288 3.954 7.141 1.00 80.12 205 GLN A C 1
ATOM 1696 O O . GLN A 1 205 ? -10.768 5.078 7.288 1.00 80.12 205 GLN A O 1
ATOM 1701 N N . VAL A 1 206 ? -8.974 3.727 7.075 1.00 80.75 206 VAL A N 1
ATOM 1702 C CA . VAL A 1 206 ? -7.980 4.798 7.209 1.00 80.75 206 VAL A CA 1
ATOM 1703 C C . VAL A 1 206 ? -8.055 5.720 5.988 1.00 80.75 206 VAL A C 1
ATOM 1705 O O . VAL A 1 206 ? -8.085 5.213 4.856 1.00 80.75 206 VAL A O 1
ATOM 1708 N N . PRO A 1 207 ? -8.060 7.056 6.164 1.00 77.25 207 PRO A N 1
ATOM 1709 C CA . PRO A 1 207 ? -8.066 7.989 5.045 1.00 77.25 207 PRO A CA 1
ATOM 1710 C C . PRO A 1 207 ? -6.816 7.825 4.169 1.00 77.25 207 PRO A C 1
ATOM 1712 O O . PRO A 1 207 ? -5.727 7.511 4.640 1.00 77.25 207 PRO A O 1
ATOM 1715 N N . TRP A 1 208 ? -6.957 8.074 2.867 1.00 64.88 208 TRP A N 1
ATOM 1716 C CA . TRP A 1 208 ? -5.873 7.990 1.878 1.00 64.88 208 TRP A CA 1
ATOM 1717 C C . TRP A 1 208 ? -4.984 9.249 1.858 1.00 64.88 208 TRP A C 1
ATOM 1719 O O . TRP A 1 208 ? -4.602 9.757 0.804 1.00 64.88 208 TRP A O 1
ATOM 1729 N N . LYS A 1 209 ? -4.669 9.804 3.032 1.00 67.62 209 LYS A N 1
ATOM 1730 C CA . LYS A 1 209 ? -3.884 11.036 3.183 1.00 67.62 209 LYS A CA 1
ATOM 1731 C C . LYS A 1 209 ? -2.791 10.833 4.224 1.00 67.62 209 LYS A C 1
ATOM 1733 O O . LYS A 1 209 ? -2.975 10.088 5.176 1.00 67.62 209 LYS A O 1
ATOM 1738 N N . LYS A 1 210 ? -1.643 11.486 4.019 1.00 62.53 210 LYS A N 1
ATOM 1739 C CA . LYS A 1 210 ? -0.544 11.503 4.995 1.00 62.53 210 LYS A CA 1
ATOM 1740 C C . LYS A 1 210 ? -0.814 12.599 6.015 1.00 62.53 210 LYS A C 1
ATOM 1742 O O . LYS A 1 210 ? -0.241 13.680 5.902 1.00 62.53 210 LYS A O 1
ATOM 1747 N N . GLU A 1 211 ? -1.732 12.335 6.927 1.00 77.31 211 GLU A N 1
ATOM 1748 C CA . GLU A 1 211 ? -2.149 13.267 7.972 1.00 77.31 211 GLU A CA 1
ATOM 1749 C C . GLU A 1 211 ? -2.487 12.484 9.244 1.00 77.31 211 GLU A C 1
ATOM 1751 O O . GLU A 1 211 ? -2.472 11.257 9.263 1.00 77.31 211 GLU A O 1
ATOM 1756 N N . GLU A 1 212 ? -2.741 13.197 10.327 1.00 87.25 212 GLU A N 1
ATOM 1757 C CA . GLU A 1 212 ? -3.296 12.609 11.537 1.00 87.25 212 GLU A CA 1
ATOM 1758 C C . GLU A 1 212 ? -4.794 12.339 11.337 1.00 87.25 212 GLU A C 1
ATOM 1760 O O . GLU A 1 212 ? -5.494 13.150 10.731 1.00 87.25 212 GLU A O 1
ATOM 1765 N N . CYS A 1 213 ? -5.283 11.207 11.840 1.00 90.50 213 CYS A N 1
ATOM 1766 C CA . CYS A 1 213 ? -6.703 10.864 11.853 1.00 90.50 213 CYS A CA 1
ATOM 1767 C C . CYS A 1 213 ? -7.228 10.885 13.293 1.00 90.50 213 CYS A C 1
ATOM 1769 O O . CYS A 1 213 ? -6.611 10.303 14.189 1.00 90.50 213 CYS A O 1
ATOM 1771 N N . LEU A 1 214 ? -8.367 11.542 13.518 1.00 94.44 214 LEU A N 1
ATOM 1772 C CA . LEU A 1 214 ? -9.009 11.625 14.827 1.00 94.44 214 LEU A CA 1
ATOM 1773 C C . LEU A 1 214 ? -10.030 10.493 14.982 1.00 94.44 214 LEU A C 1
ATOM 1775 O O . LEU A 1 214 ? -11.059 10.479 14.300 1.00 94.44 214 LEU A O 1
ATOM 1779 N N . LEU A 1 215 ? -9.775 9.569 15.908 1.00 95.69 215 LEU A N 1
ATOM 1780 C CA . LEU A 1 215 ? -10.747 8.552 16.305 1.00 95.69 215 LEU A CA 1
ATOM 1781 C C . LEU A 1 215 ? -11.463 8.986 17.573 1.00 95.69 215 LEU A C 1
ATOM 1783 O O . LEU A 1 215 ? -10.813 9.346 18.551 1.00 95.69 215 LEU A O 1
ATOM 1787 N N . ARG A 1 216 ? -12.794 8.897 17.580 1.00 97.12 216 ARG A N 1
ATOM 1788 C CA . ARG A 1 216 ? -13.625 9.222 18.746 1.00 97.12 216 ARG A CA 1
ATOM 1789 C C . ARG A 1 216 ? -14.636 8.114 19.003 1.00 97.12 216 ARG A C 1
ATOM 1791 O O . ARG A 1 216 ? -15.296 7.640 18.083 1.00 97.12 216 ARG A O 1
ATOM 1798 N N . VAL A 1 217 ? -14.773 7.721 20.263 1.00 97.19 217 VAL A N 1
ATOM 1799 C CA . VAL A 1 217 ? -15.832 6.820 20.732 1.00 97.19 217 VAL A CA 1
ATOM 1800 C C . VAL A 1 217 ? -16.737 7.613 21.656 1.00 97.19 217 VAL A C 1
ATOM 1802 O O . VAL A 1 217 ? -16.248 8.362 22.499 1.00 97.19 217 VAL A O 1
ATOM 1805 N N . GLU A 1 218 ? -18.043 7.484 21.461 1.00 97.25 218 GLU A N 1
ATOM 1806 C CA . GLU A 1 218 ? -19.055 8.260 22.173 1.00 97.25 218 GLU A CA 1
ATOM 1807 C C . GLU A 1 218 ? -20.232 7.367 22.563 1.00 97.25 218 GLU A C 1
ATOM 1809 O O . GLU A 1 218 ? -20.811 6.682 21.721 1.00 97.25 218 GLU A O 1
ATOM 1814 N N . VAL A 1 219 ? -20.586 7.392 23.842 1.00 96.62 219 VAL A N 1
ATOM 1815 C CA . VAL A 1 219 ? -21.792 6.794 24.408 1.00 96.62 219 VAL A CA 1
ATOM 1816 C C . VAL A 1 219 ? -22.912 7.829 24.354 1.00 96.62 219 VAL A C 1
ATOM 1818 O O . VAL A 1 219 ? -22.743 8.963 24.802 1.00 96.62 219 VAL A O 1
ATOM 1821 N N . GLU A 1 220 ? -24.063 7.455 23.797 1.00 94.12 220 GLU A N 1
ATOM 1822 C CA . GLU A 1 220 ? -25.226 8.341 23.777 1.00 94.12 220 GLU A CA 1
ATOM 1823 C C . GLU A 1 220 ? -25.741 8.590 25.204 1.00 94.12 220 GLU A C 1
ATOM 1825 O O . GLU A 1 220 ? -25.996 7.620 25.920 1.00 94.12 220 GLU A O 1
ATOM 1830 N N . PRO A 1 221 ? -25.935 9.862 25.607 1.00 91.88 221 PRO A N 1
ATOM 1831 C CA . PRO A 1 221 ? -26.432 10.210 26.933 1.00 91.88 221 PRO A CA 1
ATOM 1832 C C . PRO A 1 221 ? -27.744 9.514 27.297 1.00 91.88 221 PRO A C 1
ATOM 1834 O O . PRO A 1 221 ? -28.716 9.565 26.534 1.00 91.88 221 PRO A O 1
ATOM 1837 N N . VAL A 1 222 ? -27.805 8.946 28.502 1.00 91.12 222 VAL A N 1
ATOM 1838 C CA . VAL A 1 222 ? -29.024 8.328 29.047 1.00 91.12 222 VAL A CA 1
ATOM 1839 C C . VAL A 1 222 ? -29.678 9.251 30.081 1.00 91.12 222 VAL A C 1
ATOM 1841 O O . VAL A 1 222 ? -29.036 10.038 30.778 1.00 91.12 222 VAL A O 1
ATOM 1844 N N . VAL A 1 223 ? -31.009 9.201 30.184 1.00 86.94 223 VAL A N 1
ATOM 1845 C CA . VAL A 1 223 ? -31.753 10.032 31.142 1.00 86.94 223 VAL A CA 1
ATOM 1846 C C . VAL A 1 223 ? -31.368 9.663 32.576 1.00 86.94 223 VAL A C 1
ATOM 1848 O O . VAL A 1 223 ? -31.617 8.548 33.020 1.00 86.94 223 VAL A O 1
ATOM 1851 N N . GLY A 1 224 ? -30.858 10.639 33.329 1.00 83.62 224 GLY A N 1
ATOM 1852 C CA . GLY A 1 224 ? -30.460 10.449 34.729 1.00 83.62 224 GLY A CA 1
ATOM 1853 C C . GLY A 1 224 ? -28.987 10.089 34.920 1.00 83.62 224 GLY A C 1
ATOM 1854 O O . GLY A 1 224 ? -28.592 9.772 36.042 1.00 83.62 224 GLY A O 1
ATOM 1855 N N . GLU A 1 225 ? -28.198 10.160 33.850 1.00 90.31 225 GLU A N 1
ATOM 1856 C CA . GLU A 1 225 ? -26.748 10.048 33.892 1.00 90.31 225 GLU A CA 1
ATOM 1857 C C . GLU A 1 225 ? -26.103 11.222 34.646 1.00 90.31 225 GLU A C 1
ATOM 1859 O O . GLU A 1 225 ? -26.528 12.375 34.516 1.00 90.31 225 GLU A O 1
ATOM 1864 N N . ILE A 1 226 ? -25.135 10.908 35.510 1.00 88.94 226 ILE A N 1
ATOM 1865 C CA . ILE A 1 226 ? -24.560 11.860 36.470 1.00 88.94 226 ILE A CA 1
ATOM 1866 C C . ILE A 1 226 ? -23.455 12.706 35.835 1.00 88.94 226 ILE A C 1
ATOM 1868 O O . ILE A 1 226 ? -23.391 13.911 36.094 1.00 88.94 226 ILE A O 1
ATOM 1872 N N . ASP A 1 227 ? -22.597 12.088 35.030 1.00 88.94 227 ASP A N 1
ATOM 1873 C CA . ASP A 1 227 ? -21.519 12.748 34.307 1.00 88.94 227 ASP A CA 1
ATOM 1874 C C . ASP A 1 227 ? -21.712 12.474 32.819 1.00 88.94 227 ASP A C 1
ATOM 1876 O O . ASP A 1 227 ? -21.882 11.337 32.422 1.00 88.94 227 ASP A O 1
ATOM 1880 N N . LEU A 1 228 ? -21.777 13.535 32.016 1.00 92.19 228 LEU A N 1
ATOM 1881 C CA . LEU A 1 228 ? -21.878 13.440 30.556 1.00 92.19 228 LEU A CA 1
ATOM 1882 C C . LEU A 1 228 ? -20.531 13.725 29.881 1.00 92.19 228 LEU A C 1
ATOM 1884 O O . LEU A 1 228 ? -20.390 13.593 28.664 1.00 92.19 228 LEU A O 1
ATOM 1888 N N . GLY A 1 229 ? -19.553 14.218 30.647 1.00 91.88 229 GLY A N 1
ATOM 1889 C CA . GLY A 1 229 ? -18.244 14.620 30.146 1.00 91.88 229 GLY A CA 1
ATOM 1890 C C . GLY A 1 229 ? -17.316 13.437 29.890 1.00 91.88 229 GLY A C 1
ATOM 1891 O O . GLY A 1 229 ? -16.391 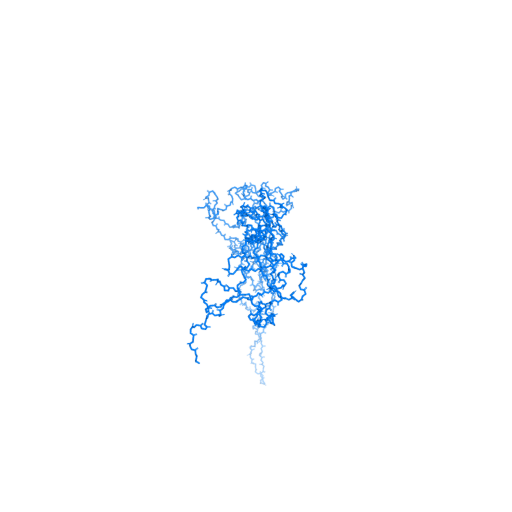13.562 29.091 1.00 91.88 229 GLY A O 1
ATOM 1892 N N . ASN A 1 230 ? -17.576 12.303 30.537 1.00 94.69 230 ASN A N 1
ATOM 1893 C CA . ASN A 1 230 ? -16.834 11.049 30.421 1.00 94.69 230 ASN A CA 1
ATOM 1894 C C . ASN A 1 230 ? -17.466 10.059 29.415 1.00 94.69 230 ASN A C 1
ATOM 1896 O O . ASN A 1 230 ? -16.857 9.035 29.101 1.00 94.69 230 ASN A O 1
ATOM 1900 N N . ASN A 1 231 ? -18.618 10.395 28.827 1.00 96.44 231 ASN A N 1
ATOM 1901 C CA . ASN A 1 231 ? -19.289 9.594 27.795 1.00 96.44 231 ASN A CA 1
ATOM 1902 C C . ASN A 1 231 ? -18.518 9.503 26.476 1.00 96.44 231 ASN A C 1
ATOM 1904 O O . ASN A 1 231 ? -18.944 8.794 25.566 1.00 96.44 231 ASN A O 1
ATOM 1908 N N . TRP A 1 232 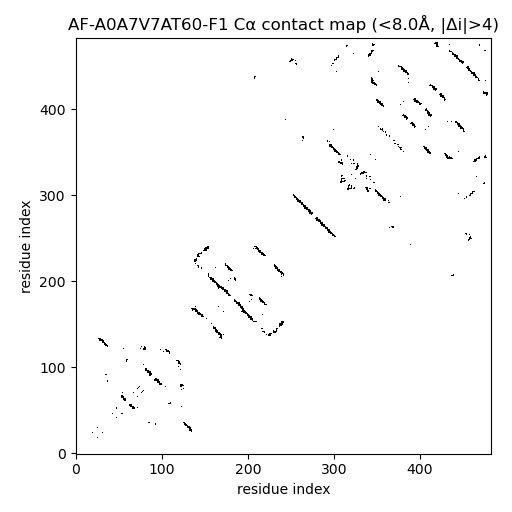? -17.423 10.237 26.297 1.00 97.25 232 TRP A N 1
ATOM 1909 C CA . TRP A 1 232 ? -16.663 10.188 25.057 1.00 97.25 232 TRP A CA 1
ATOM 1910 C C . TRP A 1 232 ? -15.169 10.334 25.295 1.00 97.25 232 TRP A C 1
ATOM 1912 O O . TRP A 1 232 ? -14.718 10.942 26.264 1.00 97.25 232 TRP A O 1
ATOM 1922 N N . LYS A 1 233 ? -14.392 9.789 24.362 1.00 97.38 233 LYS A N 1
ATOM 1923 C CA . LYS A 1 233 ? -12.937 9.912 24.353 1.00 97.38 233 LYS A CA 1
ATOM 1924 C C . LYS A 1 233 ? -12.424 9.900 22.925 1.00 97.38 233 LYS A C 1
ATOM 1926 O O . LYS A 1 233 ? -13.012 9.253 22.057 1.00 97.38 233 LYS A O 1
ATOM 1931 N N . GLU A 1 234 ? -11.337 10.620 22.688 1.00 96.88 234 GLU A N 1
ATOM 1932 C CA . GLU A 1 234 ? -10.704 10.709 21.377 1.00 96.88 234 GLU A CA 1
ATOM 1933 C C . GLU A 1 234 ? -9.200 10.464 21.452 1.00 96.88 234 GLU A C 1
ATOM 1935 O O . GLU A 1 234 ? -8.561 10.717 22.477 1.00 96.88 234 GLU A O 1
ATOM 1940 N N . ILE A 1 235 ? -8.649 9.957 20.354 1.00 96.00 235 ILE A N 1
ATOM 1941 C CA . ILE A 1 235 ? -7.216 9.774 20.145 1.00 96.00 235 ILE A CA 1
ATOM 1942 C C . ILE A 1 235 ? -6.836 10.246 18.746 1.00 96.00 235 ILE A C 1
ATOM 1944 O O . ILE A 1 235 ? -7.642 10.209 17.814 1.00 96.00 235 ILE A O 1
ATOM 1948 N N . VAL A 1 236 ? -5.579 10.651 18.605 1.00 95.31 236 VAL A N 1
ATOM 1949 C CA . VAL A 1 236 ? -4.973 11.009 17.325 1.00 95.31 236 VAL A CA 1
ATOM 1950 C C . VAL A 1 236 ? -4.110 9.843 16.854 1.00 95.31 236 VAL A C 1
ATOM 1952 O O . VAL A 1 236 ? -3.301 9.323 17.620 1.00 95.31 236 VAL A O 1
ATOM 1955 N N . VAL A 1 237 ? -4.299 9.421 15.606 1.00 93.00 237 VAL A N 1
ATOM 1956 C CA . VAL A 1 237 ? -3.593 8.292 14.991 1.00 93.00 237 VAL A CA 1
ATOM 1957 C C . VAL A 1 237 ? -2.770 8.802 13.815 1.00 93.00 237 VAL A C 1
ATOM 1959 O O . VAL A 1 237 ? -3.302 9.457 12.919 1.00 93.00 237 VAL A O 1
ATOM 1962 N N . GLU A 1 238 ? -1.477 8.488 13.790 1.00 91.69 238 GLU A N 1
ATOM 1963 C CA . GLU A 1 238 ? -0.599 8.866 12.681 1.00 91.69 238 GLU A CA 1
ATOM 1964 C C . GLU A 1 238 ? -0.879 7.989 11.451 1.00 91.69 238 GLU A C 1
ATOM 1966 O O . GLU A 1 238 ? -0.926 6.760 11.558 1.00 91.69 238 GLU A O 1
ATOM 1971 N N . VAL A 1 239 ? -1.038 8.603 10.271 1.00 86.12 239 VAL A N 1
ATOM 1972 C CA . VAL A 1 239 ? -1.232 7.876 9.008 1.00 86.12 239 VAL A CA 1
ATOM 1973 C C . VAL A 1 239 ? 0.018 7.938 8.131 1.00 86.12 239 VAL A C 1
ATOM 1975 O O . VAL A 1 239 ? 0.452 8.997 7.663 1.00 86.12 239 VAL A O 1
ATOM 1978 N N . GLU A 1 240 ? 0.562 6.765 7.833 1.00 80.25 240 GLU A N 1
ATOM 1979 C CA . GLU A 1 240 ? 1.665 6.568 6.900 1.00 80.25 240 GLU A CA 1
ATOM 1980 C C . GLU A 1 240 ? 1.150 6.258 5.499 1.00 80.25 240 GLU A C 1
ATOM 1982 O O . GLU A 1 240 ? 0.193 5.507 5.317 1.00 80.25 240 GLU A O 1
ATOM 1987 N N . LYS A 1 241 ? 1.804 6.795 4.465 1.00 63.12 241 LYS A N 1
ATOM 1988 C CA . LYS A 1 241 ? 1.485 6.375 3.096 1.00 63.12 241 LYS A CA 1
ATOM 1989 C C . LYS A 1 241 ? 1.860 4.903 2.908 1.00 63.12 241 LYS A C 1
ATOM 1991 O O . LYS A 1 241 ? 2.825 4.456 3.517 1.00 63.12 241 LYS A O 1
ATOM 1996 N N . PRO A 1 242 ? 1.144 4.167 2.042 1.00 55.91 242 PRO A N 1
ATOM 1997 C CA . PRO A 1 242 ? 1.614 2.892 1.538 1.00 55.91 242 PRO A CA 1
ATOM 1998 C C . PRO A 1 242 ? 3.079 3.001 1.123 1.00 55.91 242 PRO A C 1
ATOM 2000 O O . PRO A 1 242 ? 3.403 3.747 0.196 1.00 55.91 242 PRO A O 1
ATOM 2003 N N . ASP A 1 243 ? 3.953 2.251 1.789 1.00 47.78 243 ASP A N 1
ATOM 2004 C CA . ASP A 1 243 ? 5.276 2.005 1.244 1.00 47.78 243 ASP A CA 1
ATOM 2005 C C . ASP A 1 243 ? 5.078 1.285 -0.090 1.00 47.78 243 ASP A C 1
ATOM 2007 O O . ASP A 1 243 ? 4.520 0.184 -0.168 1.00 47.78 243 ASP A O 1
ATOM 2011 N N . LEU A 1 244 ? 5.485 1.956 -1.166 1.00 52.53 244 LEU A N 1
ATOM 2012 C CA . LEU A 1 244 ? 5.686 1.305 -2.449 1.00 52.53 244 LEU A CA 1
ATOM 2013 C C .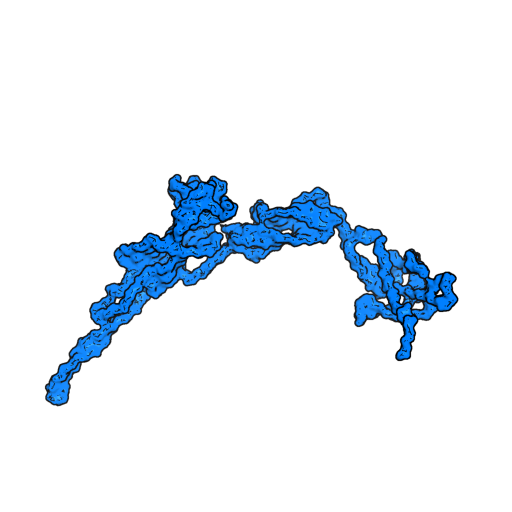 LEU A 1 244 ? 6.726 0.216 -2.215 1.00 52.53 244 LEU A C 1
ATOM 2015 O O . LEU A 1 244 ? 7.691 0.441 -1.481 1.00 52.53 244 LEU A O 1
ATOM 2019 N N . VAL A 1 245 ? 6.565 -0.940 -2.863 1.00 50.84 245 VAL A N 1
ATOM 2020 C CA . VAL A 1 245 ? 7.691 -1.870 -2.995 1.00 50.84 245 VAL A CA 1
ATOM 2021 C C . VAL A 1 245 ? 8.829 -1.032 -3.552 1.00 50.84 245 VAL A C 1
ATOM 2023 O O . VAL A 1 245 ? 8.689 -0.506 -4.653 1.00 50.84 245 VAL A O 1
ATOM 2026 N N . LYS A 1 246 ? 9.877 -0.798 -2.754 1.00 50.91 246 LYS A N 1
ATOM 2027 C CA . LYS A 1 246 ? 11.036 -0.030 -3.195 1.00 50.91 246 LYS A CA 1
ATOM 2028 C C . LYS A 1 246 ? 11.636 -0.846 -4.334 1.00 50.91 246 LYS A C 1
ATOM 2030 O O . LYS A 1 246 ? 12.147 -1.929 -4.063 1.00 50.91 246 LYS A O 1
ATOM 2035 N N . PRO A 1 247 ? 11.490 -0.406 -5.587 1.00 55.25 247 PRO A N 1
ATOM 2036 C CA . PRO A 1 247 ? 11.985 -1.192 -6.690 1.00 55.25 247 PRO A CA 1
ATOM 2037 C C . PRO A 1 247 ? 13.501 -0.990 -6.743 1.00 55.25 247 PRO A C 1
ATOM 2039 O O . PRO A 1 247 ? 13.995 0.115 -6.493 1.00 55.25 247 PRO A O 1
ATOM 2042 N N . ASP A 1 248 ? 14.243 -2.046 -7.056 1.00 59.00 248 ASP A N 1
ATOM 2043 C CA . ASP A 1 248 ? 15.701 -2.007 -7.230 1.00 59.00 248 ASP A CA 1
ATOM 2044 C C . ASP A 1 248 ? 16.080 -1.467 -8.629 1.00 59.00 248 ASP A C 1
ATOM 2046 O O . ASP A 1 248 ? 16.999 -1.952 -9.282 1.00 59.00 248 ASP A O 1
ATOM 2050 N N . CYS A 1 249 ? 15.355 -0.456 -9.113 1.00 68.81 249 CYS A N 1
ATOM 2051 C CA . CYS A 1 249 ? 15.495 0.121 -10.451 1.00 68.81 249 CYS A CA 1
ATOM 2052 C C . CYS A 1 249 ? 15.948 1.589 -10.391 1.00 68.81 249 CYS A C 1
ATOM 2054 O O . CYS A 1 249 ? 15.795 2.287 -9.382 1.00 68.81 249 CYS A O 1
ATOM 2056 N N . LEU A 1 250 ? 16.479 2.085 -11.509 1.00 73.44 250 LEU A N 1
ATOM 2057 C CA . LEU A 1 250 ? 16.876 3.485 -11.655 1.00 73.44 250 LEU A CA 1
ATOM 2058 C C . LEU A 1 250 ? 15.687 4.338 -12.120 1.00 73.44 250 LEU A C 1
ATOM 2060 O O . LEU A 1 250 ? 15.051 4.032 -13.127 1.00 73.44 250 LEU A O 1
ATOM 2064 N N . PHE A 1 251 ? 15.406 5.437 -11.413 1.00 78.44 251 PHE A N 1
ATOM 2065 C CA . PHE A 1 251 ? 14.387 6.414 -11.813 1.00 78.44 251 PHE A CA 1
ATOM 2066 C C . PHE A 1 251 ? 14.946 7.359 -12.874 1.00 78.44 251 PHE A C 1
ATOM 2068 O O . PHE A 1 251 ? 15.638 8.326 -12.544 1.00 78.44 251 PHE A O 1
ATOM 2075 N N . MET A 1 252 ? 14.676 7.071 -14.146 1.00 78.44 252 MET A N 1
ATOM 2076 C CA . MET A 1 252 ? 15.150 7.885 -15.263 1.00 78.44 252 MET A CA 1
ATOM 2077 C C . MET A 1 252 ? 14.330 7.665 -16.534 1.00 78.44 252 MET A C 1
ATOM 2079 O O . MET A 1 252 ? 13.820 6.580 -16.784 1.00 78.44 252 MET A O 1
ATOM 2083 N N . ASN A 1 253 ? 14.252 8.700 -17.368 1.00 77.31 253 ASN A N 1
ATOM 2084 C CA . ASN A 1 253 ? 13.473 8.662 -18.608 1.00 77.31 253 ASN A CA 1
ATOM 2085 C C . ASN A 1 253 ? 14.284 8.107 -19.784 1.00 77.31 253 ASN A C 1
ATOM 2087 O O . ASN A 1 253 ? 13.710 7.612 -20.745 1.00 77.31 253 ASN A O 1
ATOM 2091 N N . LEU A 1 254 ? 15.612 8.212 -19.710 1.00 83.12 254 LEU A N 1
ATOM 2092 C CA . LEU A 1 254 ? 16.562 7.758 -20.717 1.00 83.12 254 LEU A CA 1
ATOM 2093 C C . LEU A 1 254 ? 17.739 7.099 -19.999 1.00 83.12 254 LEU A C 1
ATOM 2095 O O . LEU A 1 254 ? 18.361 7.734 -19.149 1.00 83.12 254 LEU A O 1
ATOM 2099 N N . CYS A 1 255 ? 18.049 5.859 -20.357 1.00 83.38 255 CYS A N 1
ATOM 2100 C CA . CYS A 1 255 ? 19.250 5.158 -19.924 1.00 83.38 255 CYS A CA 1
ATOM 2101 C C . CYS A 1 255 ? 20.130 4.877 -21.141 1.00 83.38 255 CYS A C 1
ATOM 2103 O O . CYS A 1 255 ? 19.629 4.472 -22.189 1.00 83.38 255 CYS A O 1
ATOM 2105 N N . GLU A 1 256 ? 21.432 5.097 -21.005 1.00 85.75 256 GLU A N 1
ATOM 2106 C CA . GLU A 1 256 ? 22.419 4.842 -22.050 1.00 85.75 256 GLU A CA 1
ATOM 2107 C C . GLU A 1 256 ? 23.530 3.970 -21.474 1.00 85.75 256 GLU A C 1
ATOM 2109 O O . GLU A 1 256 ? 23.943 4.164 -20.328 1.00 85.75 256 GLU A O 1
ATOM 2114 N N . ASN A 1 257 ? 24.029 3.033 -22.274 1.00 85.88 257 ASN A N 1
ATOM 2115 C CA . ASN A 1 257 ? 25.183 2.221 -21.920 1.00 85.88 257 ASN A CA 1
ATOM 2116 C C . ASN A 1 257 ? 26.196 2.183 -23.067 1.00 85.88 257 ASN A C 1
ATOM 2118 O O . ASN A 1 257 ? 25.834 2.259 -24.245 1.00 85.88 257 ASN A O 1
ATOM 2122 N N . GLU A 1 258 ? 27.476 2.045 -22.721 1.00 91.12 258 GLU A N 1
ATOM 2123 C CA . GLU A 1 258 ? 28.545 1.821 -23.686 1.00 91.12 258 GLU A CA 1
ATOM 2124 C C . GLU A 1 258 ? 29.516 0.739 -23.213 1.00 91.12 258 GLU A C 1
ATOM 2126 O O . GLU A 1 258 ? 29.879 0.673 -22.041 1.00 91.12 258 GLU A O 1
ATOM 2131 N N . TRP A 1 259 ? 29.959 -0.114 -24.137 1.00 92.25 259 TRP A N 1
ATOM 2132 C CA . TRP A 1 259 ? 30.876 -1.206 -23.820 1.00 92.25 259 TRP A CA 1
ATOM 2133 C C . TRP A 1 259 ? 31.891 -1.452 -24.930 1.00 92.25 259 TRP A C 1
ATOM 2135 O O . TRP A 1 259 ? 31.656 -1.222 -26.116 1.00 92.25 259 TRP A O 1
ATOM 2145 N N . LEU A 1 260 ? 33.040 -2.000 -24.540 1.00 93.06 260 LEU A N 1
ATOM 2146 C CA . LEU A 1 260 ? 34.121 -2.333 -25.457 1.00 93.06 260 LEU A CA 1
ATOM 2147 C C . LEU A 1 260 ? 34.075 -3.812 -25.846 1.00 93.06 260 LEU A C 1
ATOM 2149 O O . LEU A 1 260 ? 33.989 -4.688 -24.989 1.00 93.06 260 LEU A O 1
ATOM 2153 N N . GLU A 1 261 ? 34.228 -4.101 -27.136 1.00 93.25 261 GLU A N 1
ATOM 2154 C CA . GLU A 1 261 ? 34.436 -5.458 -27.637 1.00 93.25 261 GLU A CA 1
ATOM 2155 C C . GLU A 1 261 ? 35.721 -5.565 -28.441 1.00 93.25 261 GLU A C 1
ATOM 2157 O O . GLU A 1 261 ? 35.945 -4.837 -29.410 1.00 93.25 261 GLU A O 1
ATOM 2162 N N . THR A 1 262 ? 36.534 -6.557 -28.094 1.00 93.94 262 THR A N 1
ATOM 2163 C CA . THR A 1 262 ? 37.742 -6.882 -28.852 1.00 93.94 262 THR A CA 1
ATOM 2164 C C . THR A 1 262 ? 37.435 -7.944 -29.903 1.00 93.94 262 THR A C 1
ATOM 2166 O O . THR A 1 262 ? 36.952 -9.036 -29.586 1.00 93.94 262 THR A O 1
ATOM 2169 N N . TYR A 1 263 ? 37.736 -7.619 -31.159 1.00 94.50 263 TYR A N 1
ATOM 2170 C CA . TYR A 1 263 ? 37.721 -8.519 -32.307 1.00 94.50 263 TYR A CA 1
ATOM 2171 C C . TYR A 1 263 ? 39.135 -9.008 -32.590 1.00 94.50 263 TYR A C 1
ATOM 2173 O O . TYR A 1 263 ? 40.100 -8.261 -32.437 1.00 94.50 263 TYR A O 1
ATOM 2181 N N . SER A 1 264 ? 39.262 -10.258 -33.033 1.00 92.75 264 SER A N 1
ATOM 2182 C CA . SER A 1 264 ? 40.546 -10.827 -33.439 1.00 92.75 264 SER A CA 1
ATOM 2183 C C . SER A 1 264 ? 40.424 -11.559 -34.768 1.00 92.75 264 SER A C 1
ATOM 2185 O O . SER A 1 264 ? 39.425 -12.229 -35.032 1.00 92.75 264 SER A O 1
ATOM 2187 N N . TRP A 1 265 ? 41.434 -11.416 -35.621 1.00 94.00 265 TRP A N 1
ATOM 2188 C CA . TRP A 1 265 ? 41.509 -12.118 -36.899 1.00 94.00 265 TRP A CA 1
ATOM 2189 C C . TRP A 1 265 ? 42.956 -12.425 -37.269 1.00 94.00 265 TRP A C 1
ATOM 2191 O O . TRP A 1 265 ? 43.902 -11.810 -36.767 1.00 94.00 265 TRP A O 1
ATOM 2201 N N . ARG A 1 266 ? 43.139 -13.413 -38.146 1.00 92.88 266 ARG A N 1
ATOM 2202 C CA . ARG A 1 266 ? 44.462 -13.811 -38.629 1.00 92.88 266 ARG A CA 1
ATOM 2203 C C . ARG A 1 266 ? 44.824 -13.009 -39.867 1.00 92.88 266 ARG A C 1
ATOM 2205 O O . ARG A 1 266 ? 44.035 -12.910 -40.801 1.00 92.88 266 ARG A O 1
ATOM 2212 N N . VAL A 1 267 ? 46.039 -12.476 -39.877 1.00 91.62 267 VAL A N 1
ATOM 2213 C CA . VAL A 1 267 ? 46.629 -11.823 -41.047 1.00 91.62 267 VAL A CA 1
ATOM 2214 C C . VAL A 1 267 ? 47.855 -12.626 -41.457 1.00 91.62 267 VAL A C 1
ATOM 2216 O O . VAL A 1 267 ? 48.732 -12.884 -40.626 1.00 91.62 267 VAL A O 1
ATOM 2219 N N . SER A 1 268 ? 47.901 -13.041 -42.721 1.00 90.56 268 SER A N 1
ATOM 2220 C CA . SER A 1 268 ? 49.076 -13.680 -43.309 1.00 90.56 268 SER A CA 1
ATOM 2221 C C . SER A 1 268 ? 50.157 -12.646 -43.593 1.00 90.56 268 SER A C 1
ATOM 2223 O O . SER A 1 268 ? 49.859 -11.531 -44.025 1.00 90.56 268 SER A O 1
ATOM 2225 N N . TYR A 1 269 ? 51.411 -13.026 -43.402 1.00 89.31 269 TYR A N 1
ATOM 2226 C CA . TYR A 1 269 ? 52.564 -12.265 -43.864 1.00 89.31 269 TYR A CA 1
ATOM 2227 C C . TYR A 1 269 ? 53.639 -13.219 -44.384 1.00 89.31 269 TYR A C 1
ATOM 2229 O O . TYR A 1 269 ? 53.692 -14.388 -43.995 1.00 89.31 269 TYR A O 1
ATOM 2237 N N . ASP A 1 270 ? 54.471 -12.715 -45.289 1.00 88.94 270 ASP A N 1
ATOM 2238 C CA . ASP A 1 270 ? 55.597 -13.467 -45.827 1.00 88.94 270 ASP A CA 1
ATOM 2239 C C . ASP A 1 270 ? 56.690 -13.589 -44.758 1.00 88.94 270 ASP A C 1
ATOM 2241 O O . ASP A 1 270 ? 57.117 -12.593 -44.170 1.00 88.94 270 ASP A O 1
ATOM 2245 N N . CYS A 1 271 ? 57.096 -14.821 -44.475 1.00 88.69 271 CYS A N 1
ATOM 2246 C CA . CYS A 1 271 ? 58.199 -15.147 -43.574 1.00 88.69 271 CYS A CA 1
ATOM 2247 C C . CYS A 1 271 ? 59.168 -16.132 -44.231 1.00 88.69 271 CYS A C 1
ATOM 2249 O O . CYS A 1 271 ? 59.822 -16.930 -43.557 1.00 88.69 271 CYS A O 1
ATOM 2251 N N . SER A 1 272 ? 59.215 -16.102 -45.561 1.00 91.06 272 SER A N 1
ATOM 2252 C CA . SER A 1 272 ? 60.190 -16.841 -46.336 1.00 91.06 272 SER A CA 1
ATOM 2253 C C . SER A 1 272 ? 61.618 -16.466 -45.944 1.00 91.06 272 SER A C 1
ATOM 2255 O O . SER A 1 272 ? 61.911 -15.334 -45.552 1.00 91.06 272 SER A O 1
ATOM 2257 N N . TYR A 1 273 ? 62.514 -17.444 -46.015 1.00 89.56 273 TYR A N 1
ATOM 2258 C CA . TYR A 1 273 ? 63.913 -17.271 -45.640 1.00 89.56 273 TYR A CA 1
ATOM 2259 C C . TYR A 1 273 ? 64.825 -18.050 -46.584 1.00 89.56 273 TYR A C 1
ATOM 2261 O O . TYR A 1 273 ? 64.381 -18.928 -47.326 1.00 89.56 273 TYR A O 1
ATOM 2269 N N . PHE A 1 274 ? 66.109 -17.708 -46.557 1.00 90.31 274 PHE A N 1
ATOM 2270 C CA . PHE A 1 274 ? 67.157 -18.455 -47.241 1.00 90.31 274 PHE A CA 1
ATOM 2271 C C . PHE A 1 274 ? 67.910 -19.298 -46.216 1.00 90.31 274 PHE A C 1
ATOM 2273 O O . PHE A 1 274 ? 68.232 -18.799 -45.136 1.00 90.31 274 PHE A O 1
ATOM 2280 N N . ASP A 1 275 ? 68.163 -20.566 -46.529 1.00 89.12 275 ASP A N 1
ATOM 2281 C CA . ASP A 1 275 ? 68.991 -21.418 -45.673 1.00 89.12 275 ASP A CA 1
ATOM 2282 C C . ASP A 1 275 ? 70.494 -21.117 -45.826 1.00 89.12 275 ASP A C 1
ATOM 2284 O O . ASP A 1 275 ? 70.909 -20.277 -46.628 1.00 89.12 275 ASP A O 1
ATOM 2288 N N . GLU A 1 276 ? 71.328 -21.814 -45.050 1.00 87.81 276 GLU A N 1
ATOM 2289 C CA . GLU A 1 276 ? 72.791 -21.648 -45.049 1.00 87.81 276 GLU A CA 1
ATOM 2290 C C . GLU A 1 276 ? 73.445 -21.953 -46.410 1.00 87.81 276 GLU A C 1
ATOM 2292 O O . GLU A 1 276 ? 74.566 -21.517 -46.666 1.00 87.81 276 GLU A O 1
ATOM 2297 N N . ASN A 1 277 ? 72.735 -22.652 -47.304 1.00 91.00 277 ASN A N 1
ATOM 2298 C CA . ASN A 1 277 ? 73.184 -22.971 -48.659 1.00 91.00 277 ASN A CA 1
ATOM 2299 C C . ASN A 1 277 ? 72.625 -21.999 -49.716 1.00 91.00 277 ASN A C 1
ATOM 2301 O O . ASN A 1 277 ? 72.868 -22.184 -50.909 1.00 91.00 277 ASN A O 1
ATOM 2305 N N . GLY A 1 278 ? 71.881 -20.966 -49.303 1.00 85.88 278 GLY A N 1
ATOM 2306 C CA . GLY A 1 278 ? 71.285 -19.969 -50.190 1.00 85.88 278 GLY A CA 1
ATOM 2307 C C . GLY A 1 278 ? 70.025 -20.442 -50.925 1.00 85.88 278 GLY A C 1
ATOM 2308 O O . GLY A 1 278 ? 69.639 -19.817 -51.914 1.00 85.88 278 GLY A O 1
ATOM 2309 N N . VAL A 1 279 ? 69.368 -21.518 -50.476 1.00 91.19 279 VAL A N 1
ATOM 2310 C CA . VAL A 1 279 ? 68.104 -21.998 -51.063 1.00 91.19 279 VAL A CA 1
ATOM 2311 C C . VAL A 1 279 ? 66.926 -21.232 -50.459 1.00 91.19 279 VAL A C 1
ATOM 2313 O O . VAL A 1 279 ? 66.821 -21.107 -49.240 1.00 91.19 279 VAL A O 1
ATOM 2316 N N . TYR A 1 280 ? 66.033 -20.715 -51.311 1.00 92.00 280 TYR A N 1
ATOM 2317 C CA . TYR A 1 280 ? 64.830 -19.988 -50.894 1.00 92.00 280 TYR A CA 1
ATOM 2318 C C . TYR A 1 280 ? 63.722 -20.943 -50.442 1.00 92.00 280 TYR A C 1
ATOM 2320 O O . TYR A 1 280 ? 63.272 -21.790 -51.217 1.00 92.00 280 TYR A O 1
ATOM 2328 N N . HIS A 1 281 ? 63.233 -20.751 -49.219 1.00 89.44 281 HIS A N 1
ATOM 2329 C CA . HIS A 1 281 ? 62.118 -21.501 -48.649 1.00 89.44 281 HIS A CA 1
ATOM 2330 C C . HIS A 1 281 ? 60.896 -20.582 -48.510 1.00 89.44 281 HIS A C 1
ATOM 2332 O O . HIS A 1 281 ? 60.844 -19.777 -47.573 1.00 89.44 281 HIS A O 1
ATOM 2338 N N . PRO A 1 282 ? 59.906 -20.659 -49.425 1.00 89.19 282 PRO A N 1
ATOM 2339 C CA . PRO A 1 282 ? 58.686 -19.872 -49.310 1.00 89.19 282 PRO A CA 1
ATOM 2340 C C . PRO A 1 282 ? 57.870 -20.351 -48.108 1.00 89.19 282 PRO A C 1
ATOM 2342 O O . PRO A 1 282 ? 57.555 -21.535 -47.986 1.00 89.19 282 PRO A O 1
ATOM 2345 N N . SER A 1 283 ? 57.495 -19.427 -47.229 1.00 90.00 283 SER A N 1
ATOM 2346 C CA . SER A 1 283 ? 56.665 -19.728 -46.068 1.00 90.00 283 SER A CA 1
ATOM 2347 C C . SER A 1 283 ? 55.714 -18.575 -45.789 1.00 90.00 283 SER A C 1
ATOM 2349 O O . SER A 1 283 ? 56.076 -17.404 -45.891 1.00 90.00 283 SER A O 1
ATOM 2351 N N . THR A 1 284 ? 54.473 -18.908 -45.445 1.00 90.75 284 THR A N 1
ATOM 2352 C CA . THR A 1 284 ? 53.472 -17.930 -45.018 1.00 90.75 284 THR A CA 1
ATOM 2353 C C . THR A 1 284 ? 53.220 -18.110 -43.535 1.00 90.75 284 THR A C 1
ATOM 2355 O O . THR A 1 284 ? 52.713 -19.145 -43.097 1.00 90.75 284 THR A O 1
ATOM 2358 N N . CYS A 1 285 ? 53.544 -17.077 -42.770 1.00 89.56 285 CYS A N 1
ATOM 2359 C CA . CYS A 1 285 ? 53.281 -17.037 -41.346 1.00 89.56 285 CYS A CA 1
ATOM 2360 C C . CYS A 1 285 ? 51.967 -16.314 -41.070 1.00 89.56 285 CYS A C 1
ATOM 2362 O O . CYS A 1 285 ? 51.475 -15.510 -41.865 1.00 89.56 285 CYS A O 1
ATOM 2364 N N . TRP A 1 286 ? 51.404 -16.590 -39.900 1.00 89.12 286 TRP A N 1
ATOM 2365 C CA . TRP A 1 286 ? 50.159 -15.995 -39.445 1.00 89.12 286 TRP A CA 1
ATOM 2366 C C . TRP A 1 286 ? 50.404 -15.275 -38.133 1.00 89.12 286 TRP A C 1
ATOM 2368 O O . TRP A 1 286 ? 51.005 -15.835 -37.218 1.00 89.12 286 TRP A O 1
ATOM 2378 N N . ARG A 1 287 ? 49.893 -14.051 -38.018 1.00 91.25 287 ARG A N 1
ATOM 2379 C CA . ARG A 1 287 ? 49.792 -13.358 -36.732 1.00 91.25 287 ARG A CA 1
ATOM 2380 C C . ARG A 1 287 ? 48.348 -12.993 -36.449 1.00 91.25 287 ARG A C 1
ATOM 2382 O O . ARG A 1 287 ? 47.589 -12.661 -37.362 1.00 91.25 287 ARG A O 1
ATOM 2389 N N . THR A 1 288 ? 47.981 -13.043 -35.178 1.00 92.56 288 THR A N 1
ATOM 2390 C CA . THR A 1 288 ? 46.689 -12.546 -34.713 1.00 92.56 288 THR A CA 1
ATOM 2391 C C . THR A 1 288 ? 46.767 -11.032 -34.597 1.00 92.56 288 THR A C 1
ATOM 2393 O O . THR A 1 288 ? 47.662 -10.503 -33.939 1.00 92.56 288 THR A O 1
ATOM 2396 N N . ARG A 1 289 ? 45.836 -10.332 -35.242 1.00 93.69 289 ARG A N 1
ATOM 2397 C CA . ARG A 1 289 ? 45.597 -8.907 -35.024 1.00 93.69 289 ARG A CA 1
ATOM 2398 C C . ARG A 1 289 ? 44.335 -8.754 -34.186 1.00 93.69 289 ARG A C 1
ATOM 2400 O O . ARG A 1 289 ? 43.384 -9.509 -34.379 1.00 93.69 289 ARG A O 1
ATOM 2407 N N . THR A 1 290 ? 44.347 -7.785 -33.280 1.00 93.75 290 THR A N 1
ATOM 2408 C CA . THR A 1 290 ? 43.200 -7.421 -32.448 1.00 93.75 290 THR A CA 1
ATOM 2409 C C . THR A 1 290 ? 42.827 -5.963 -32.660 1.00 93.75 290 THR A C 1
ATOM 2411 O O . THR A 1 290 ? 43.705 -5.123 -32.861 1.00 93.75 290 THR A O 1
ATOM 2414 N N . GLU A 1 291 ? 41.537 -5.663 -32.591 1.00 94.44 291 GLU A N 1
ATOM 2415 C CA . GLU A 1 291 ? 41.002 -4.302 -32.609 1.00 94.44 291 GLU A CA 1
ATOM 2416 C C . GLU A 1 291 ? 39.817 -4.220 -31.651 1.00 94.44 291 GLU A C 1
ATOM 2418 O O . GLU A 1 291 ? 38.982 -5.126 -31.617 1.00 94.44 291 GLU A O 1
ATOM 2423 N N . THR A 1 292 ? 39.772 -3.157 -30.852 1.00 94.94 292 THR A N 1
ATOM 2424 C CA . THR A 1 292 ? 38.722 -2.931 -29.859 1.00 94.94 292 THR A CA 1
ATOM 2425 C C . THR A 1 292 ? 37.773 -1.860 -30.371 1.00 94.94 292 THR A C 1
ATOM 2427 O O . THR A 1 292 ? 38.204 -0.771 -30.742 1.00 94.94 292 THR A O 1
ATOM 2430 N N . VAL A 1 293 ? 36.484 -2.184 -30.387 1.00 95.75 293 VAL A N 1
ATOM 2431 C CA . VAL A 1 293 ? 35.402 -1.322 -30.868 1.00 95.75 293 VAL A CA 1
ATOM 2432 C C . VAL A 1 293 ? 34.498 -0.974 -29.689 1.00 95.75 293 VAL A C 1
ATOM 2434 O O . VAL A 1 293 ? 34.156 -1.857 -28.907 1.00 95.75 293 VAL A O 1
ATOM 2437 N N . ASN A 1 294 ? 34.118 0.297 -29.564 1.00 95.31 294 ASN A N 1
ATOM 2438 C CA . ASN A 1 294 ? 33.125 0.749 -28.586 1.00 95.31 294 ASN A CA 1
ATOM 2439 C C . ASN A 1 294 ? 31.719 0.627 -29.183 1.00 95.31 294 ASN A C 1
ATOM 2441 O O . ASN A 1 294 ? 31.517 1.114 -30.294 1.00 95.31 294 ASN A O 1
ATOM 2445 N N . TYR A 1 295 ? 30.772 0.027 -28.473 1.00 94.75 295 TYR A N 1
ATOM 2446 C CA . TYR A 1 295 ? 29.356 -0.096 -28.834 1.00 94.75 295 TYR A CA 1
ATOM 2447 C C . TYR A 1 295 ? 28.485 0.661 -27.843 1.00 94.75 295 TYR A C 1
ATOM 2449 O O . TYR A 1 295 ? 28.917 0.937 -26.726 1.00 94.75 295 TYR A O 1
ATOM 2457 N N . ARG A 1 296 ? 27.278 1.021 -28.273 1.00 93.06 296 ARG A N 1
ATOM 2458 C CA . ARG A 1 296 ? 26.328 1.808 -27.495 1.00 93.06 296 ARG A CA 1
ATOM 2459 C C . ARG A 1 296 ? 24.919 1.269 -27.624 1.00 93.06 296 ARG A C 1
ATOM 2461 O O . ARG A 1 296 ? 24.519 0.755 -28.670 1.00 93.06 296 ARG A O 1
ATOM 2468 N N . GLU A 1 297 ? 24.161 1.465 -26.560 1.00 92.81 297 GLU A N 1
ATOM 2469 C CA . GLU A 1 297 ? 22.721 1.262 -26.539 1.00 92.81 297 GLU A CA 1
ATOM 2470 C C . GLU A 1 297 ? 22.026 2.353 -25.729 1.00 92.81 297 GLU A C 1
ATOM 2472 O O . GLU A 1 297 ? 22.634 2.978 -24.857 1.00 92.81 297 GLU A O 1
ATOM 2477 N N . SER A 1 298 ? 20.752 2.588 -26.030 1.00 90.44 298 SER A N 1
ATOM 2478 C CA . SER A 1 298 ? 19.903 3.482 -25.255 1.00 90.44 298 SER A CA 1
ATOM 2479 C C . SER A 1 298 ? 18.463 2.991 -25.181 1.00 90.44 298 SER A C 1
ATOM 2481 O O . SER A 1 298 ? 17.946 2.377 -26.117 1.00 90.44 298 SER A O 1
ATOM 2483 N N . LEU A 1 299 ? 17.818 3.280 -24.053 1.00 90.44 299 LEU A N 1
ATOM 2484 C CA . LEU A 1 299 ? 16.402 3.040 -23.811 1.00 90.44 299 LEU A CA 1
ATOM 2485 C C . LEU A 1 299 ? 15.756 4.312 -23.266 1.00 90.44 299 LEU A C 1
ATOM 2487 O O . LEU A 1 299 ? 16.119 4.782 -22.190 1.00 90.44 299 LEU A O 1
ATOM 2491 N N . GLU A 1 300 ? 14.764 4.828 -23.984 1.00 91.38 300 GLU A N 1
ATOM 2492 C CA . GLU A 1 300 ? 13.865 5.877 -23.505 1.00 91.38 300 GLU A CA 1
ATOM 2493 C C . GLU A 1 300 ? 12.523 5.261 -23.091 1.00 91.38 300 GLU A C 1
ATOM 2495 O O . GLU A 1 300 ? 11.948 4.457 -23.831 1.00 91.38 300 GLU A O 1
ATOM 2500 N N . VAL A 1 301 ? 12.021 5.633 -21.913 1.00 91.88 301 VAL A N 1
ATOM 2501 C CA . VAL A 1 301 ? 10.735 5.182 -21.369 1.00 91.88 301 VAL A CA 1
ATOM 2502 C C . VAL A 1 301 ? 9.858 6.396 -21.114 1.00 91.88 301 VAL A C 1
ATOM 2504 O O . VAL A 1 301 ? 10.258 7.315 -20.401 1.00 91.88 301 VAL A O 1
ATOM 2507 N N . ILE A 1 302 ? 8.644 6.377 -21.656 1.00 93.19 302 ILE A N 1
ATOM 2508 C CA . ILE A 1 302 ? 7.639 7.425 -21.472 1.00 93.19 302 ILE A CA 1
ATOM 2509 C C . ILE A 1 302 ? 6.385 6.777 -20.888 1.00 93.19 302 ILE A C 1
ATOM 2511 O O . ILE A 1 302 ? 5.793 5.902 -21.521 1.00 93.19 302 ILE A O 1
ATOM 2515 N N . LEU A 1 303 ? 5.993 7.199 -19.688 1.00 94.44 303 LEU A N 1
ATOM 2516 C CA . LEU A 1 303 ? 4.753 6.793 -19.032 1.00 94.44 303 LEU A CA 1
ATOM 2517 C C . LEU A 1 303 ? 3.705 7.892 -19.229 1.00 94.44 303 LEU A C 1
ATOM 2519 O O . LEU A 1 303 ? 3.949 9.050 -18.913 1.00 94.44 303 LEU A O 1
ATOM 2523 N N . GLU A 1 304 ? 2.542 7.526 -19.756 1.00 94.88 304 GLU A N 1
ATOM 2524 C CA . GLU A 1 304 ? 1.419 8.431 -19.992 1.00 94.88 304 GLU A CA 1
ATOM 2525 C C . GLU A 1 304 ? 0.158 7.884 -19.313 1.00 94.88 304 GLU A C 1
ATOM 2527 O O . GLU A 1 304 ? -0.183 6.704 -19.450 1.00 94.88 304 GLU A O 1
ATOM 2532 N N . ILE A 1 305 ? -0.557 8.766 -18.613 1.00 94.06 305 ILE A N 1
ATOM 2533 C CA . ILE A 1 305 ? -1.881 8.502 -18.043 1.00 94.06 305 ILE A CA 1
ATOM 2534 C C . ILE A 1 305 ? -2.908 9.287 -18.851 1.00 94.06 305 ILE A C 1
ATOM 2536 O O . ILE A 1 305 ? -2.698 10.464 -19.149 1.00 94.06 305 ILE A O 1
ATOM 2540 N N . ASN A 1 306 ? -4.024 8.646 -19.198 1.00 92.81 306 ASN A N 1
ATOM 2541 C CA . ASN A 1 306 ? -5.120 9.316 -19.885 1.00 92.81 306 ASN A CA 1
ATOM 2542 C C . ASN A 1 306 ? -6.478 8.981 -19.261 1.00 92.81 306 ASN A C 1
ATOM 2544 O O . ASN A 1 306 ? -7.016 7.887 -19.431 1.00 92.81 306 ASN A O 1
ATOM 2548 N N . THR A 1 307 ? -7.051 9.957 -18.561 1.00 89.44 307 THR A N 1
ATOM 2549 C CA . THR A 1 307 ? -8.383 9.871 -17.948 1.00 89.44 307 THR A CA 1
ATOM 2550 C C . THR A 1 307 ? -9.506 10.343 -18.877 1.00 89.44 307 THR A C 1
ATOM 2552 O O . THR A 1 307 ? -10.672 10.283 -18.489 1.00 89.44 307 THR A O 1
ATOM 2555 N N . LYS A 1 308 ? -9.180 10.828 -20.087 1.00 87.94 308 LYS A N 1
ATOM 2556 C CA . LYS A 1 308 ? -10.106 11.387 -21.092 1.00 87.94 308 LYS A CA 1
ATOM 2557 C C . LYS A 1 308 ? -10.925 12.593 -20.614 1.00 87.94 308 LYS A C 1
ATOM 2559 O O . LYS A 1 308 ? -11.910 12.956 -21.253 1.00 87.94 308 LYS A O 1
ATOM 2564 N N . GLN A 1 309 ? -10.525 13.263 -19.530 1.00 84.62 309 GLN A N 1
ATOM 2565 C CA . GLN A 1 309 ? -11.242 14.435 -18.999 1.00 84.62 309 GLN A CA 1
ATOM 2566 C C . GLN A 1 309 ? -10.876 15.755 -19.699 1.00 84.62 309 GLN A C 1
ATOM 2568 O O . GLN A 1 309 ? -11.295 16.819 -19.250 1.00 84.62 309 GLN A O 1
ATOM 2573 N N . CYS A 1 310 ? -10.088 15.716 -20.778 1.00 79.62 310 CYS A N 1
ATOM 2574 C CA . CYS A 1 310 ? -9.806 16.878 -21.630 1.00 79.62 310 CYS A CA 1
ATOM 2575 C C . CYS A 1 310 ? -10.790 17.019 -22.812 1.00 79.62 310 CYS A C 1
ATOM 2577 O O . CYS A 1 310 ? -10.825 18.058 -23.468 1.00 79.62 310 CYS A O 1
ATOM 2579 N N . GLU A 1 311 ? -11.596 15.992 -23.081 1.00 78.31 311 GLU A N 1
ATOM 2580 C CA . GLU A 1 311 ? -12.590 15.970 -24.160 1.00 78.31 311 GLU A CA 1
ATOM 2581 C C . GLU A 1 311 ? -14.002 16.107 -23.573 1.00 78.31 311 GLU A C 1
ATOM 2583 O O . GLU A 1 311 ? -14.246 15.643 -22.469 1.00 78.31 311 GLU A O 1
ATOM 2588 N N . ASP A 1 312 ? -14.945 16.744 -24.274 1.00 67.25 312 ASP A N 1
ATOM 2589 C CA . ASP A 1 312 ? -16.323 16.968 -23.791 1.00 67.25 312 ASP A CA 1
ATOM 2590 C C . ASP A 1 312 ? -17.310 15.869 -24.230 1.00 67.25 312 ASP A C 1
ATOM 2592 O O . ASP A 1 312 ? -18.519 15.958 -23.991 1.00 67.25 312 ASP A O 1
ATOM 2596 N N . ARG A 1 313 ? -16.808 14.832 -24.910 1.00 67.75 313 ARG A N 1
ATOM 2597 C CA . ARG A 1 313 ? -17.607 13.793 -25.563 1.00 67.75 313 ARG A CA 1
ATOM 2598 C C . ARG A 1 313 ? -17.093 12.410 -25.221 1.00 67.75 313 ARG A C 1
ATOM 2600 O O . ARG A 1 313 ? -15.913 12.124 -25.344 1.00 67.75 313 ARG A O 1
ATOM 2607 N N . GLY A 1 314 ? -18.033 11.528 -24.914 1.00 68.69 314 GLY A N 1
ATOM 2608 C CA . GLY A 1 314 ? -17.765 10.129 -24.616 1.00 68.69 314 GLY A CA 1
ATOM 2609 C C . GLY A 1 314 ? -18.276 9.747 -23.236 1.00 68.69 314 GLY A C 1
ATOM 2610 O O . GLY A 1 314 ? -18.473 10.590 -22.362 1.00 68.69 314 GLY A O 1
ATOM 2611 N N . ARG A 1 315 ? -18.499 8.445 -23.048 1.00 72.44 315 ARG A N 1
ATOM 2612 C CA . ARG A 1 315 ? -18.906 7.846 -21.767 1.00 72.44 315 ARG A CA 1
ATOM 2613 C C . ARG A 1 315 ? -17.941 8.207 -20.636 1.00 72.44 315 ARG A C 1
ATOM 2615 O O . ARG A 1 315 ? -18.335 8.354 -19.491 1.00 72.44 315 ARG A O 1
ATOM 2622 N N . GLU A 1 316 ? -16.679 8.368 -20.986 1.00 70.38 316 GLU A N 1
ATOM 2623 C CA . GLU A 1 316 ? -15.541 8.401 -20.074 1.00 70.38 316 GLU A CA 1
ATOM 2624 C C . GLU A 1 316 ? -15.260 9.819 -19.587 1.00 70.38 316 GLU A C 1
ATOM 2626 O O . GLU A 1 316 ? -14.813 10.015 -18.465 1.00 70.38 316 GLU A O 1
ATOM 2631 N N . SER A 1 317 ? -15.630 10.818 -20.385 1.00 73.19 317 SER A N 1
ATOM 2632 C CA . SER A 1 317 ? -15.395 12.238 -20.137 1.00 73.19 317 SER A CA 1
ATOM 2633 C C . SER A 1 317 ? -16.479 12.916 -19.299 1.00 73.19 317 SER A C 1
ATOM 2635 O O . SER A 1 317 ? -16.640 14.130 -19.330 1.00 73.19 317 SER A O 1
ATOM 2637 N N . ARG A 1 318 ? -17.288 12.164 -18.553 1.00 74.25 318 ARG A N 1
ATOM 2638 C CA . ARG A 1 318 ? -18.438 12.744 -17.836 1.00 74.25 318 ARG A CA 1
ATOM 2639 C C . ARG A 1 318 ? -18.033 13.651 -16.671 1.00 74.25 318 ARG A C 1
ATOM 2641 O O . ARG A 1 318 ? -18.779 14.562 -16.319 1.00 74.25 318 ARG A O 1
ATOM 2648 N N . GLY A 1 319 ? -16.819 13.477 -16.144 1.00 74.94 319 GLY A N 1
ATOM 2649 C CA . GLY A 1 319 ? -16.210 14.392 -15.179 1.00 74.94 319 GLY A CA 1
ATOM 2650 C C . GLY A 1 319 ? -15.687 15.700 -15.789 1.00 74.94 319 GLY A C 1
ATOM 2651 O O . GLY A 1 319 ? -15.372 16.616 -15.026 1.00 74.94 319 GLY A O 1
ATOM 2652 N N . TYR A 1 320 ? -15.643 15.826 -17.124 1.00 81.69 320 TYR A N 1
ATOM 2653 C CA . TYR A 1 320 ? -15.096 16.973 -17.862 1.00 81.69 320 TYR A CA 1
ATOM 2654 C C . TYR A 1 320 ? -15.645 18.312 -17.364 1.00 81.69 320 TYR A C 1
ATOM 2656 O O . TYR A 1 320 ? -14.877 19.239 -17.123 1.00 81.69 320 TYR A O 1
ATOM 2664 N N . TRP A 1 321 ? -16.961 18.408 -17.148 1.00 75.69 321 TRP A N 1
ATOM 2665 C CA . TRP A 1 321 ? -17.638 19.659 -16.779 1.00 75.69 321 TRP A CA 1
ATOM 2666 C C . TRP A 1 321 ? -17.186 20.247 -15.441 1.00 75.69 321 TRP A C 1
ATOM 2668 O O . TRP A 1 321 ? -17.344 21.446 -15.228 1.00 75.69 321 TRP A O 1
ATOM 2678 N N . GLU A 1 322 ? -16.613 19.432 -14.555 1.00 80.19 322 GLU A N 1
ATOM 2679 C CA . GLU A 1 322 ? -16.039 19.900 -13.292 1.00 80.19 322 GLU A CA 1
ATOM 2680 C C . GLU A 1 322 ? -14.506 19.928 -13.345 1.00 80.19 322 GLU A C 1
ATOM 2682 O O . GLU A 1 322 ? -13.881 20.891 -12.901 1.00 80.19 322 GLU A O 1
ATOM 2687 N N . ILE A 1 323 ? -13.896 18.896 -13.933 1.00 84.50 323 ILE A N 1
ATOM 2688 C CA . ILE A 1 323 ? -12.444 18.701 -13.948 1.00 84.50 323 ILE A CA 1
ATOM 2689 C C . ILE A 1 323 ? -11.756 19.681 -14.900 1.00 84.50 323 ILE A C 1
ATOM 2691 O O . ILE A 1 323 ? -10.792 20.336 -14.503 1.00 84.50 323 ILE A O 1
ATOM 2695 N N . TYR A 1 324 ? -12.248 19.832 -16.132 1.00 85.62 324 TYR A N 1
ATOM 2696 C CA . TYR A 1 324 ? -11.614 20.701 -17.120 1.00 85.62 324 TYR A CA 1
ATOM 2697 C C . TYR A 1 324 ? -11.633 22.176 -16.690 1.00 85.62 324 TYR A C 1
ATOM 2699 O O . TYR A 1 324 ? -10.571 22.799 -16.700 1.00 85.62 324 TYR A O 1
ATOM 2707 N N . PRO A 1 325 ? -12.756 22.765 -16.223 1.00 84.38 325 PRO A N 1
ATOM 2708 C CA . PRO A 1 325 ? -12.732 24.122 -15.674 1.00 84.38 325 PRO A CA 1
ATOM 2709 C C . PRO A 1 325 ? -11.824 24.263 -14.449 1.00 84.38 325 PRO A C 1
ATOM 2711 O O . PRO A 1 325 ? -11.201 25.310 -14.272 1.00 84.38 325 PRO A O 1
ATOM 2714 N N . ALA A 1 326 ? -11.699 23.219 -13.621 1.00 83.50 326 ALA A N 1
ATOM 2715 C CA . ALA A 1 326 ? -10.832 23.247 -12.450 1.00 83.50 326 ALA A CA 1
ATOM 2716 C C . ALA A 1 326 ? -9.334 23.295 -12.801 1.00 83.50 326 ALA A C 1
ATOM 2718 O O . ALA A 1 326 ? -8.557 23.766 -11.970 1.00 83.50 326 ALA A O 1
ATOM 2719 N N . THR A 1 327 ? -8.918 22.878 -14.002 1.00 86.69 327 THR A N 1
ATOM 2720 C CA . THR A 1 327 ? -7.531 23.040 -14.482 1.00 86.69 327 THR A CA 1
ATOM 2721 C C . THR A 1 327 ? -7.277 24.364 -15.206 1.00 86.69 327 THR A C 1
ATOM 2723 O O . THR A 1 327 ? -6.120 24.733 -15.436 1.00 86.69 327 THR A O 1
ATOM 2726 N N . GLN A 1 328 ? -8.332 25.124 -15.524 1.00 88.62 328 GLN A N 1
ATOM 2727 C CA . GLN A 1 328 ? -8.218 26.450 -16.129 1.00 88.62 328 GLN A CA 1
ATOM 2728 C C . GLN A 1 328 ? -7.839 27.527 -15.107 1.00 88.62 328 GLN A C 1
ATOM 2730 O O . GLN A 1 328 ? -7.817 27.320 -13.891 1.00 88.62 328 GLN A O 1
ATOM 2735 N N . ARG A 1 329 ? -7.488 28.716 -15.610 1.00 82.69 329 ARG A N 1
ATOM 2736 C CA . ARG A 1 329 ? -7.035 29.847 -14.790 1.00 82.69 329 ARG A CA 1
ATOM 2737 C C . ARG A 1 329 ? -8.071 30.227 -13.732 1.00 82.69 329 ARG A C 1
ATOM 2739 O O . ARG A 1 329 ? -9.180 30.621 -14.070 1.00 82.69 329 ARG A O 1
ATOM 2746 N N . GLY A 1 330 ? -7.665 30.160 -12.462 1.00 78.44 330 GLY A N 1
ATOM 2747 C CA . GLY A 1 330 ? -8.534 30.412 -11.305 1.00 78.44 330 GLY A CA 1
ATOM 2748 C C . GLY A 1 330 ? -9.217 29.162 -10.737 1.00 78.44 330 GLY A C 1
ATOM 2749 O O . GLY A 1 330 ? -9.891 29.268 -9.717 1.00 78.44 330 GLY A O 1
ATOM 2750 N N . GLY A 1 331 ? -9.030 27.994 -11.358 1.00 78.81 331 GLY A N 1
ATOM 2751 C CA . GLY A 1 331 ? -9.506 26.704 -10.866 1.00 78.81 331 GLY A CA 1
ATOM 2752 C C . GLY A 1 331 ? -8.566 26.051 -9.842 1.00 78.81 331 GLY A C 1
ATOM 2753 O O . GLY A 1 331 ? -7.386 26.392 -9.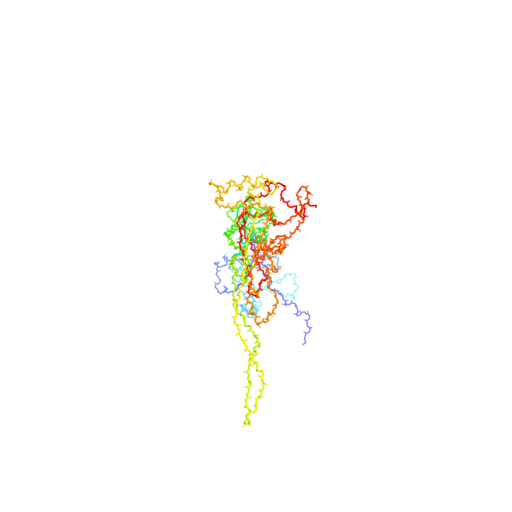734 1.00 78.81 331 GLY A O 1
ATOM 2754 N N . LYS A 1 332 ? -9.104 25.085 -9.085 1.00 81.06 332 LYS A N 1
ATOM 2755 C CA . LYS A 1 332 ? -8.419 24.375 -7.983 1.00 81.06 332 LYS A CA 1
ATOM 2756 C C . LYS A 1 332 ? -7.149 23.629 -8.418 1.00 81.06 332 LYS A C 1
ATOM 2758 O O . LYS A 1 332 ? -6.226 23.479 -7.624 1.00 81.06 332 LYS A O 1
ATOM 2763 N N . PHE A 1 333 ? -7.097 23.180 -9.668 1.00 83.44 333 PHE A N 1
ATOM 2764 C CA . PHE A 1 333 ? -6.007 22.403 -10.259 1.00 83.44 333 PHE A CA 1
ATOM 2765 C C . PHE A 1 333 ? -5.319 23.153 -11.405 1.00 83.44 333 PHE A C 1
ATOM 2767 O O . PHE A 1 333 ? -4.822 22.529 -12.343 1.00 83.44 333 PHE A O 1
ATOM 2774 N N . TYR A 1 334 ? -5.312 24.490 -11.353 1.00 85.62 334 TYR A N 1
ATOM 2775 C CA . TYR A 1 334 ? -4.739 25.327 -12.404 1.00 85.62 334 TYR A CA 1
ATOM 2776 C C . TYR A 1 334 ? -3.346 24.856 -12.849 1.00 85.62 334 TYR A C 1
ATOM 2778 O O . TYR A 1 334 ? -2.439 24.707 -12.030 1.00 85.62 334 TYR A O 1
ATOM 2786 N N . GLY A 1 335 ? -3.181 24.659 -14.160 1.00 83.25 335 GLY A N 1
ATOM 2787 C CA . GLY A 1 335 ? -1.910 24.261 -14.770 1.00 83.25 335 GLY A CA 1
ATOM 2788 C C . GLY A 1 335 ? -1.634 22.754 -14.780 1.00 83.25 335 GLY A C 1
ATOM 2789 O O . GLY A 1 335 ? -0.571 22.358 -15.252 1.00 83.25 335 GLY A O 1
ATOM 2790 N N . ARG A 1 336 ? -2.561 21.916 -14.295 1.00 85.62 336 ARG A N 1
ATOM 2791 C CA . ARG A 1 336 ? -2.497 20.455 -14.466 1.00 85.62 336 ARG A CA 1
ATOM 2792 C C . ARG A 1 336 ? -3.172 20.007 -15.757 1.00 85.62 336 ARG A C 1
ATOM 2794 O O . ARG A 1 336 ? -4.119 20.643 -16.214 1.00 85.62 336 ARG A O 1
ATOM 2801 N N . ASP A 1 337 ? -2.716 18.884 -16.302 1.00 89.50 337 ASP A N 1
ATOM 2802 C CA . ASP A 1 337 ? -3.396 18.218 -17.411 1.00 89.50 337 ASP A CA 1
ATOM 2803 C C . ASP A 1 337 ? -4.714 17.587 -16.907 1.00 89.50 337 ASP A C 1
ATOM 2805 O O . ASP A 1 337 ? -4.674 16.774 -15.977 1.00 89.50 337 ASP A O 1
ATOM 2809 N N . PRO A 1 338 ? -5.887 17.924 -17.485 1.00 89.00 338 PRO A N 1
ATOM 2810 C CA . PRO A 1 338 ? -7.146 17.247 -17.173 1.00 89.00 338 PRO A CA 1
ATOM 2811 C C . PRO A 1 338 ? -7.062 15.724 -17.301 1.00 89.00 338 PRO A C 1
ATOM 2813 O O . PRO A 1 338 ? -7.689 15.020 -16.517 1.00 89.00 338 PRO A O 1
ATOM 2816 N N . ASN A 1 339 ? -6.263 15.211 -18.242 1.00 91.12 339 ASN A N 1
ATOM 2817 C CA . ASN A 1 339 ? -6.088 13.777 -18.466 1.00 91.12 339 ASN A CA 1
ATOM 2818 C C . ASN A 1 339 ? -5.303 13.065 -17.349 1.00 91.12 339 ASN A C 1
ATOM 2820 O O . ASN A 1 339 ? -5.180 11.844 -17.387 1.00 91.12 339 ASN A O 1
ATOM 2824 N N . GLN A 1 340 ? -4.810 13.802 -16.350 1.00 91.38 340 GLN A N 1
ATOM 2825 C CA . GLN A 1 340 ? -4.228 13.268 -15.116 1.00 91.38 340 GLN A CA 1
ATOM 2826 C C . GLN A 1 340 ? -5.192 13.363 -13.922 1.00 91.38 340 GLN A C 1
ATOM 2828 O O . GLN A 1 340 ? -4.812 13.049 -12.797 1.00 91.38 340 GLN A O 1
ATOM 2833 N N . ILE A 1 341 ? -6.433 13.810 -14.127 1.00 89.69 341 ILE A N 1
ATOM 2834 C CA . ILE A 1 341 ? -7.445 13.956 -13.075 1.00 89.69 341 ILE A CA 1
ATOM 2835 C C . ILE A 1 341 ? -8.651 13.086 -13.427 1.00 89.69 341 ILE A C 1
ATOM 2837 O O . ILE A 1 341 ? -9.117 13.086 -14.563 1.00 89.69 341 ILE A O 1
ATOM 2841 N N . THR A 1 342 ? -9.163 12.330 -12.463 1.00 88.56 342 THR A N 1
ATOM 2842 C CA . THR A 1 342 ? -10.353 11.485 -12.606 1.00 88.56 342 THR A CA 1
ATOM 2843 C C . THR A 1 342 ? -11.171 11.465 -11.312 1.00 88.56 342 THR A C 1
ATOM 2845 O O . THR A 1 342 ? -10.829 12.140 -10.343 1.00 88.56 342 THR A O 1
ATOM 2848 N N . ARG A 1 343 ? -12.277 10.722 -11.296 1.00 84.50 343 ARG A N 1
ATOM 2849 C CA . ARG A 1 343 ? -13.132 10.502 -10.118 1.00 84.50 343 ARG A CA 1
ATOM 2850 C C . ARG A 1 343 ? -12.917 9.113 -9.538 1.00 84.50 343 ARG A C 1
ATOM 2852 O O . ARG A 1 343 ? -12.465 8.206 -10.238 1.00 84.50 343 ARG A O 1
ATOM 2859 N N . SER A 1 344 ? -13.302 8.932 -8.279 1.00 81.62 344 SER A N 1
ATOM 2860 C CA . SER A 1 344 ? -13.353 7.598 -7.682 1.00 81.62 344 SER A CA 1
ATOM 2861 C C . SER A 1 344 ? -14.321 6.714 -8.474 1.00 81.62 344 SER A C 1
ATOM 2863 O O . SER A 1 344 ? -15.383 7.171 -8.893 1.00 81.62 344 SER A O 1
ATOM 2865 N N . GLY A 1 345 ? -13.956 5.462 -8.741 1.00 77.56 345 GLY A N 1
ATOM 2866 C CA . GLY A 1 345 ? -14.749 4.533 -9.550 1.00 77.56 345 GLY A CA 1
ATOM 2867 C C . GLY A 1 345 ? -14.605 4.682 -11.069 1.00 77.56 345 GLY A C 1
ATOM 2868 O O . GLY A 1 345 ? -15.138 3.841 -11.791 1.00 77.56 345 GLY A O 1
ATOM 2869 N N . TYR A 1 346 ? -13.903 5.704 -11.573 1.00 84.88 346 TYR A N 1
ATOM 2870 C CA . TYR A 1 346 ? -13.667 5.874 -13.013 1.00 84.88 346 TYR A CA 1
ATOM 2871 C C . TYR A 1 346 ? -12.395 5.139 -13.438 1.00 84.88 346 TYR A C 1
ATOM 2873 O O . TYR A 1 346 ? -11.432 5.017 -12.671 1.00 84.88 346 TYR A O 1
ATOM 2881 N N . GLY A 1 347 ? -12.407 4.674 -14.687 1.00 88.00 347 GLY A N 1
ATOM 2882 C CA . GLY A 1 347 ? -11.279 4.014 -15.329 1.00 88.00 347 GLY A CA 1
ATOM 2883 C C . GLY A 1 347 ? -10.388 4.988 -16.090 1.00 88.00 347 GLY A C 1
ATOM 2884 O O . GLY A 1 347 ? -10.888 5.910 -16.738 1.00 88.00 347 GLY A O 1
ATOM 2885 N N . PHE A 1 348 ? -9.078 4.760 -16.070 1.00 91.50 348 PHE A N 1
ATOM 2886 C CA . PHE A 1 348 ? -8.118 5.508 -16.884 1.00 91.50 348 PHE A CA 1
ATOM 2887 C C . PHE A 1 348 ? -7.166 4.583 -17.642 1.00 91.50 348 PHE A C 1
ATOM 2889 O O . PHE A 1 348 ? -6.938 3.436 -17.256 1.00 91.50 348 PHE A O 1
ATOM 2896 N N . GLU A 1 349 ? -6.635 5.083 -18.755 1.00 94.25 349 GLU A N 1
ATOM 2897 C CA . GLU A 1 349 ? -5.662 4.367 -19.576 1.00 94.25 349 GLU A CA 1
ATOM 2898 C C . GLU A 1 349 ? -4.250 4.618 -19.043 1.00 94.25 349 GLU A C 1
ATOM 2900 O O . GLU A 1 349 ? -3.900 5.748 -18.690 1.00 94.25 349 GLU A O 1
ATOM 2905 N N . VAL A 1 350 ? -3.430 3.568 -19.044 1.00 95.62 350 VAL A N 1
ATOM 2906 C CA . VAL A 1 350 ? -1.987 3.663 -18.817 1.00 95.62 350 VAL A CA 1
ATOM 2907 C C . VAL A 1 350 ? -1.278 3.180 -20.069 1.00 95.62 350 VAL A C 1
ATOM 2909 O O . VAL A 1 350 ? -1.525 2.068 -20.545 1.00 95.62 350 VAL A O 1
ATOM 2912 N N . VAL A 1 351 ? -0.407 4.029 -20.605 1.00 96.44 351 VAL A N 1
ATOM 2913 C CA . VAL A 1 351 ? 0.394 3.731 -21.788 1.00 96.44 351 VAL A CA 1
ATOM 2914 C C . VAL A 1 351 ? 1.859 3.917 -21.436 1.00 96.44 351 VAL A C 1
ATOM 2916 O O . VAL A 1 351 ? 2.265 4.995 -21.013 1.00 96.44 351 VAL A O 1
ATOM 2919 N N . VAL A 1 352 ? 2.661 2.878 -21.647 1.00 96.62 352 VAL A N 1
ATOM 2920 C CA . VAL A 1 352 ? 4.121 2.974 -21.558 1.00 96.62 352 VAL A CA 1
ATOM 2921 C C . VAL A 1 352 ? 4.683 2.849 -22.964 1.00 96.62 352 VAL A C 1
ATOM 2923 O O . VAL A 1 352 ? 4.379 1.896 -23.676 1.00 96.62 352 VAL A O 1
ATOM 2926 N N . LYS A 1 353 ? 5.491 3.815 -23.393 1.00 95.44 353 LYS A N 1
ATOM 2927 C CA . LYS A 1 353 ? 6.209 3.771 -24.671 1.00 95.44 353 LYS A CA 1
ATOM 2928 C C . LYS A 1 353 ? 7.682 3.545 -24.386 1.00 95.44 353 LYS A C 1
ATOM 2930 O O . LYS A 1 353 ? 8.275 4.284 -23.605 1.00 95.44 353 LYS A O 1
ATOM 2935 N N . THR A 1 354 ? 8.262 2.541 -25.029 1.00 94.81 354 THR A N 1
ATOM 2936 C CA . THR A 1 354 ? 9.687 2.221 -24.919 1.00 94.81 354 THR A CA 1
ATOM 2937 C C . THR A 1 354 ? 10.347 2.406 -26.274 1.00 94.81 354 THR A C 1
ATOM 2939 O O . THR A 1 354 ? 9.872 1.842 -27.261 1.00 94.81 354 THR A O 1
ATOM 2942 N N . ILE A 1 355 ? 11.431 3.176 -26.323 1.00 93.88 355 ILE A N 1
ATOM 2943 C CA . ILE A 1 355 ? 12.206 3.438 -27.537 1.00 93.88 355 ILE A CA 1
ATOM 2944 C C . ILE A 1 355 ? 13.619 2.909 -27.303 1.00 93.88 355 ILE A C 1
ATOM 2946 O O . ILE A 1 355 ? 14.379 3.503 -26.541 1.00 93.88 355 ILE A O 1
ATOM 2950 N N . TYR A 1 356 ? 13.961 1.794 -27.944 1.00 93.94 356 TYR A N 1
ATOM 2951 C CA . TYR A 1 356 ? 15.263 1.143 -27.816 1.00 93.94 356 TYR A CA 1
ATOM 2952 C C . TYR A 1 356 ? 16.114 1.346 -29.071 1.00 93.94 356 TYR A C 1
ATOM 2954 O O . TYR A 1 356 ? 15.614 1.302 -30.197 1.00 93.94 356 TYR A O 1
ATOM 2962 N N . TRP A 1 357 ? 17.411 1.568 -28.885 1.00 93.62 357 TRP A N 1
ATOM 2963 C CA . TRP A 1 357 ? 18.385 1.711 -29.962 1.00 93.62 357 TRP A CA 1
ATOM 2964 C C . TRP A 1 357 ? 19.704 1.039 -29.585 1.00 93.62 357 TRP A C 1
ATOM 2966 O O . TRP A 1 357 ? 20.160 1.152 -28.451 1.00 93.62 357 TRP A O 1
ATOM 2976 N N . THR A 1 358 ? 20.356 0.393 -30.553 1.00 93.06 358 THR A N 1
ATOM 2977 C CA . THR A 1 358 ? 21.706 -0.155 -30.392 1.00 93.06 358 THR A CA 1
ATOM 2978 C C . THR A 1 358 ? 22.483 -0.092 -31.700 1.00 93.06 358 THR A C 1
ATOM 2980 O O . THR A 1 358 ? 21.915 -0.233 -32.783 1.00 93.06 358 THR A O 1
ATOM 2983 N N . ASP A 1 359 ? 23.799 0.094 -31.605 1.00 93.81 359 ASP A N 1
ATOM 2984 C CA . ASP A 1 359 ? 24.715 -0.006 -32.742 1.00 93.81 359 ASP A CA 1
ATOM 2985 C C . ASP A 1 359 ? 25.484 -1.339 -32.787 1.00 93.81 359 ASP A C 1
ATOM 2987 O O . ASP A 1 359 ? 26.509 -1.451 -33.476 1.00 93.81 359 ASP A O 1
ATOM 2991 N N . TRP A 1 360 ? 24.985 -2.364 -32.086 1.00 93.50 360 TRP A N 1
ATOM 2992 C CA . TRP A 1 360 ? 25.580 -3.699 -32.040 1.00 93.50 360 TRP A CA 1
ATOM 2993 C C . TRP A 1 360 ? 25.885 -4.264 -33.432 1.00 93.50 360 TRP A C 1
ATOM 2995 O O . TRP A 1 360 ? 25.072 -4.223 -34.349 1.00 93.50 360 TRP A O 1
ATOM 3005 N N . GLU A 1 361 ? 27.111 -4.758 -33.595 1.00 91.06 361 GLU A N 1
ATOM 3006 C CA . GLU A 1 361 ? 27.691 -5.279 -34.843 1.00 91.06 361 GLU A CA 1
ATOM 3007 C C . GLU A 1 361 ? 27.699 -4.338 -36.065 1.00 91.06 361 GLU A C 1
ATOM 3009 O O . GLU A 1 361 ? 28.182 -4.720 -37.132 1.00 91.06 361 GLU A O 1
ATOM 3014 N N . THR A 1 362 ? 27.277 -3.079 -35.940 1.00 91.62 362 THR A N 1
ATOM 3015 C CA . THR A 1 362 ? 27.317 -2.122 -37.066 1.00 91.62 362 THR A CA 1
ATOM 3016 C C . THR A 1 362 ? 28.738 -1.645 -37.396 1.00 91.62 362 THR A C 1
ATOM 3018 O O . THR A 1 362 ? 29.002 -1.154 -38.494 1.00 91.62 362 THR A O 1
ATOM 3021 N N . LYS A 1 363 ? 29.676 -1.812 -36.453 1.00 93.62 363 LYS A N 1
ATOM 3022 C CA . LYS A 1 363 ? 31.063 -1.313 -36.510 1.00 93.62 363 LYS A CA 1
ATOM 3023 C C . LYS A 1 363 ? 32.108 -2.435 -36.517 1.00 93.62 363 LYS A C 1
ATOM 3025 O O . LYS A 1 363 ? 33.252 -2.220 -36.118 1.00 93.62 363 LYS A O 1
ATOM 3030 N N . VAL A 1 364 ? 31.736 -3.642 -36.949 1.00 93.88 364 VAL A N 1
ATOM 3031 C CA . VAL A 1 364 ? 32.666 -4.785 -37.021 1.00 93.88 364 VAL A CA 1
ATOM 3032 C C . VAL A 1 364 ? 33.816 -4.468 -37.992 1.00 93.88 364 VAL A C 1
ATOM 3034 O O . VAL A 1 364 ? 33.557 -4.100 -39.143 1.00 93.88 364 VAL A O 1
ATOM 3037 N N . PRO A 1 365 ? 35.093 -4.638 -37.589 1.00 93.69 365 PRO A N 1
ATOM 3038 C CA . PRO A 1 365 ? 36.217 -4.446 -38.497 1.00 93.69 365 PRO A CA 1
ATOM 3039 C C . PRO A 1 365 ? 36.094 -5.375 -39.707 1.00 93.69 365 PRO A C 1
ATOM 3041 O O . PRO A 1 365 ? 35.904 -6.577 -39.550 1.00 93.69 365 PRO A O 1
ATOM 3044 N N . ARG A 1 366 ? 36.270 -4.850 -40.925 1.00 90.44 366 ARG A N 1
ATOM 3045 C CA . ARG A 1 366 ? 36.034 -5.587 -42.188 1.00 90.44 366 ARG A CA 1
ATOM 3046 C C . ARG A 1 366 ? 36.778 -6.927 -42.302 1.00 90.44 366 ARG A C 1
ATOM 3048 O O . ARG A 1 366 ? 36.334 -7.817 -43.020 1.00 90.44 366 ARG A O 1
ATOM 3055 N N . ALA A 1 367 ? 37.938 -7.047 -41.657 1.00 91.31 367 ALA A N 1
ATOM 3056 C CA . ALA A 1 367 ? 38.766 -8.253 -41.676 1.00 91.31 367 ALA A CA 1
ATOM 3057 C C . ALA A 1 367 ? 38.437 -9.245 -40.541 1.00 91.31 367 ALA A C 1
ATOM 3059 O O . ALA A 1 367 ? 38.958 -10.361 -40.535 1.00 91.31 367 ALA A O 1
ATOM 3060 N N . ALA A 1 368 ? 37.593 -8.844 -39.589 1.00 91.81 368 ALA A N 1
ATOM 3061 C CA . ALA A 1 368 ? 37.107 -9.670 -38.498 1.00 91.81 368 ALA A CA 1
ATOM 3062 C C . ALA A 1 368 ? 35.753 -10.305 -38.838 1.00 91.81 368 ALA A C 1
ATOM 3064 O O . ALA A 1 368 ? 34.992 -9.803 -39.664 1.00 91.81 368 ALA A O 1
ATOM 3065 N N . ARG A 1 369 ? 35.437 -11.415 -38.166 1.00 90.88 369 ARG A N 1
ATOM 3066 C CA . ARG A 1 369 ? 34.099 -12.011 -38.199 1.00 90.88 369 ARG A CA 1
ATOM 3067 C C . ARG A 1 369 ? 33.237 -11.369 -37.109 1.00 90.88 369 ARG A C 1
ATOM 3069 O O . ARG A 1 369 ? 33.719 -11.192 -35.991 1.00 90.88 369 ARG A O 1
ATOM 3076 N N . ALA A 1 370 ? 31.982 -11.071 -37.439 1.00 92.19 370 ALA A N 1
ATOM 3077 C CA . ALA A 1 370 ? 30.951 -10.699 -36.472 1.00 92.19 370 ALA A CA 1
ATOM 3078 C C . ALA A 1 370 ? 30.836 -11.762 -35.361 1.00 92.19 370 ALA A C 1
ATOM 3080 O O . ALA A 1 370 ? 31.053 -12.954 -35.612 1.00 92.19 370 ALA A O 1
ATOM 3081 N N . LYS A 1 371 ? 30.535 -11.329 -34.136 1.00 88.69 371 LYS A N 1
ATOM 3082 C CA . LYS A 1 371 ? 30.346 -12.215 -32.979 1.00 88.69 371 LYS A CA 1
ATOM 3083 C C . LYS A 1 371 ? 28.961 -12.877 -32.992 1.00 88.69 371 LYS A C 1
ATOM 3085 O O . LYS A 1 371 ? 28.835 -13.985 -32.477 1.00 88.69 371 LYS A O 1
ATOM 3090 N N . GLY A 1 372 ? 27.982 -12.265 -33.653 1.00 87.06 372 GLY A N 1
ATOM 3091 C CA . GLY A 1 372 ? 26.594 -12.701 -33.731 1.00 87.06 372 GLY A CA 1
ATOM 3092 C C . GLY A 1 372 ? 25.758 -12.291 -32.515 1.00 87.06 372 GLY A C 1
ATOM 3093 O O . GLY A 1 372 ? 26.265 -11.741 -31.537 1.00 87.06 372 GLY A O 1
ATOM 3094 N N . GLY A 1 373 ? 24.461 -12.602 -32.586 1.00 85.88 373 GLY A N 1
ATOM 3095 C CA . GLY A 1 373 ? 23.456 -12.221 -31.590 1.00 85.88 373 GLY A CA 1
ATOM 3096 C C . GLY A 1 373 ? 22.783 -10.882 -31.902 1.00 85.88 373 GLY A C 1
ATOM 3097 O O . GLY A 1 373 ? 23.254 -10.116 -32.739 1.00 85.88 373 GLY A O 1
ATOM 3098 N N . SER A 1 374 ? 21.675 -10.613 -31.222 1.00 85.69 374 SER A N 1
ATOM 3099 C CA . SER A 1 374 ? 20.950 -9.345 -31.266 1.00 85.69 374 SER A CA 1
ATOM 3100 C C . SER A 1 374 ? 20.604 -8.922 -29.847 1.00 85.69 374 SER A C 1
ATOM 3102 O O . SER A 1 374 ? 20.315 -9.765 -28.998 1.00 85.69 374 SER A O 1
ATOM 3104 N N . PHE A 1 375 ? 20.642 -7.619 -29.602 1.00 86.94 375 PHE A N 1
ATOM 3105 C CA . PHE A 1 375 ? 20.067 -7.029 -28.405 1.00 86.94 375 PHE A CA 1
ATOM 3106 C C . PHE A 1 375 ? 18.714 -6.441 -28.788 1.00 86.94 375 PHE A C 1
ATOM 3108 O O . PHE A 1 375 ? 18.608 -5.744 -29.797 1.00 86.94 375 PHE A O 1
ATOM 3115 N N . GLU A 1 376 ? 17.684 -6.795 -28.028 1.00 84.81 376 GLU A N 1
ATOM 3116 C CA . GLU A 1 376 ? 16.311 -6.351 -28.254 1.00 84.81 376 GLU A CA 1
ATOM 3117 C C . GLU A 1 376 ? 15.887 -5.371 -27.160 1.00 84.81 376 GLU A C 1
ATOM 3119 O O . GLU A 1 376 ? 16.504 -5.294 -26.089 1.00 84.81 376 GLU A O 1
ATOM 3124 N N . GLY A 1 377 ? 14.820 -4.623 -27.444 1.00 85.00 377 GLY A N 1
ATOM 3125 C CA . GLY A 1 377 ? 14.171 -3.780 -26.451 1.00 85.00 377 GLY A CA 1
ATOM 3126 C C . GLY A 1 377 ? 13.576 -4.573 -25.274 1.00 85.00 377 GLY A C 1
ATOM 3127 O O . GLY A 1 377 ? 13.734 -5.790 -25.176 1.00 85.00 377 GLY A O 1
ATOM 3128 N N . PRO A 1 378 ? 12.884 -3.881 -24.357 1.00 88.50 378 PRO A N 1
ATOM 3129 C CA . PRO A 1 378 ? 12.334 -4.487 -23.147 1.00 88.50 378 PRO A CA 1
ATOM 3130 C C . PRO A 1 378 ? 11.474 -5.727 -23.402 1.00 88.50 378 PRO A C 1
ATOM 3132 O O . PRO A 1 378 ? 10.573 -5.706 -24.242 1.00 88.50 378 PRO A O 1
ATOM 3135 N N . GLY A 1 379 ? 11.734 -6.792 -22.638 1.00 83.75 379 GLY A N 1
ATOM 3136 C CA . GLY A 1 379 ? 10.937 -8.023 -22.677 1.00 83.75 379 GLY A CA 1
ATOM 3137 C C . GLY A 1 379 ? 9.687 -7.979 -21.792 1.00 83.75 379 GLY A C 1
ATOM 3138 O O . GLY A 1 379 ? 8.722 -8.708 -22.038 1.00 83.75 379 GLY A O 1
ATOM 3139 N N . GLU A 1 380 ? 9.687 -7.129 -20.765 1.00 90.12 380 GLU A N 1
ATOM 3140 C CA . GLU A 1 380 ? 8.606 -7.010 -19.796 1.00 90.12 380 GLU A CA 1
ATOM 3141 C C . GLU A 1 380 ? 8.415 -5.562 -19.327 1.00 90.12 380 GLU A C 1
ATOM 3143 O O . GLU A 1 380 ? 9.362 -4.822 -19.056 1.00 90.12 380 GLU A O 1
ATOM 3148 N N . VAL A 1 381 ? 7.148 -5.166 -19.215 1.00 93.25 381 VAL A N 1
ATOM 3149 C CA . VAL A 1 381 ? 6.739 -3.910 -18.588 1.00 93.25 381 VAL A CA 1
ATOM 3150 C C . VAL A 1 381 ? 5.617 -4.220 -17.611 1.00 93.25 381 VAL A C 1
ATOM 3152 O O . VAL A 1 381 ? 4.617 -4.836 -17.984 1.00 93.25 381 VAL A O 1
ATOM 3155 N N . VAL A 1 382 ? 5.770 -3.783 -16.365 1.00 92.00 382 VAL A N 1
ATOM 3156 C CA . VAL A 1 382 ? 4.733 -3.882 -15.333 1.00 92.00 382 VAL A CA 1
ATOM 3157 C C . VAL A 1 382 ? 4.413 -2.500 -14.780 1.00 92.00 382 VAL A C 1
ATOM 3159 O O . VAL A 1 382 ? 5.257 -1.606 -14.783 1.00 92.00 382 VAL A O 1
ATOM 3162 N N . VAL A 1 383 ? 3.185 -2.315 -14.307 1.00 92.25 383 VAL A N 1
ATOM 3163 C CA . VAL A 1 383 ? 2.733 -1.080 -13.666 1.00 92.25 383 VAL A CA 1
ATOM 3164 C C . VAL A 1 383 ? 2.220 -1.385 -12.268 1.00 92.25 383 VAL A C 1
ATOM 3166 O O . VAL A 1 383 ? 1.438 -2.313 -12.083 1.00 92.25 383 VAL A O 1
ATOM 3169 N N . GLN A 1 384 ? 2.654 -0.593 -11.293 1.00 88.44 384 GLN A N 1
ATOM 3170 C CA . GLN A 1 384 ? 2.210 -0.636 -9.908 1.00 88.44 384 GLN A CA 1
ATOM 3171 C C . GLN A 1 384 ? 1.310 0.564 -9.590 1.00 88.44 384 GLN A C 1
ATOM 3173 O O . GLN A 1 384 ? 1.696 1.712 -9.824 1.00 88.44 384 GLN A O 1
ATOM 3178 N N . PHE A 1 385 ? 0.142 0.302 -9.003 1.00 86.38 385 PHE A N 1
ATOM 3179 C CA . PHE A 1 385 ? -0.835 1.324 -8.609 1.00 86.38 385 PHE A CA 1
ATOM 3180 C C . PHE A 1 385 ? -0.850 1.528 -7.083 1.00 86.38 385 PHE A C 1
ATOM 3182 O O . PHE A 1 385 ? -0.954 0.571 -6.314 1.00 86.38 385 PHE A O 1
ATOM 3189 N N . HIS A 1 386 ? -0.725 2.778 -6.619 1.00 71.38 386 HIS A N 1
ATOM 3190 C CA . HIS A 1 386 ? -0.607 3.129 -5.191 1.00 71.38 386 HIS A CA 1
ATOM 3191 C C . HIS A 1 386 ? -1.893 2.920 -4.369 1.00 71.38 386 HIS A C 1
ATOM 3193 O O . HIS A 1 386 ? -1.817 2.753 -3.152 1.00 71.38 386 HIS A O 1
ATOM 3199 N N . ASP A 1 387 ? -3.066 2.942 -5.001 1.00 67.62 387 ASP A N 1
ATOM 3200 C CA . ASP A 1 387 ? -4.367 2.768 -4.341 1.00 67.62 387 ASP A CA 1
ATOM 3201 C C . ASP A 1 387 ? -4.639 1.328 -3.880 1.00 67.62 387 ASP A C 1
ATOM 3203 O O . ASP A 1 387 ? -5.363 1.125 -2.917 1.00 67.62 387 ASP A O 1
ATOM 3207 N N . ARG A 1 388 ? -4.064 0.305 -4.516 1.00 66.94 388 ARG A N 1
ATOM 3208 C CA . ARG A 1 388 ? -4.220 -1.092 -4.058 1.00 66.94 388 ARG A CA 1
ATOM 3209 C C . ARG A 1 388 ? -2.906 -1.840 -3.863 1.00 66.94 388 ARG A C 1
ATOM 3211 O O . ARG A 1 388 ? -2.903 -2.953 -3.345 1.00 66.94 388 ARG A O 1
ATOM 3218 N N . GLY A 1 389 ? -1.778 -1.243 -4.254 1.00 64.25 389 GLY A N 1
ATOM 3219 C CA . GLY A 1 389 ? -0.485 -1.931 -4.317 1.00 64.25 389 GLY A CA 1
ATOM 3220 C C . GLY A 1 389 ? -0.446 -3.024 -5.391 1.00 64.25 389 GLY A C 1
ATOM 3221 O O . GLY A 1 389 ? 0.431 -3.886 -5.351 1.00 64.25 389 GLY A O 1
ATOM 3222 N N . GLU A 1 390 ? -1.403 -3.003 -6.318 1.00 76.12 390 GLU A N 1
ATOM 3223 C CA . GLU A 1 390 ? -1.557 -3.981 -7.387 1.00 76.12 390 GLU A CA 1
ATOM 3224 C C . GLU A 1 390 ? -0.462 -3.787 -8.437 1.00 76.12 390 GLU A C 1
ATOM 3226 O O . GLU A 1 390 ? -0.161 -2.653 -8.816 1.00 76.12 390 GLU A O 1
ATOM 3231 N N . ILE A 1 391 ? 0.141 -4.891 -8.885 1.00 84.25 391 ILE A N 1
ATOM 3232 C CA . ILE A 1 391 ? 1.142 -4.910 -9.955 1.00 84.25 391 ILE A CA 1
ATOM 3233 C C . ILE A 1 391 ? 0.527 -5.644 -11.140 1.00 84.25 391 ILE A C 1
ATOM 3235 O O . ILE A 1 391 ? 0.199 -6.825 -11.038 1.00 84.25 391 ILE A O 1
ATOM 3239 N N . ILE A 1 392 ? 0.386 -4.944 -12.260 1.00 89.44 392 ILE A N 1
ATOM 3240 C CA . ILE A 1 392 ? -0.225 -5.462 -13.482 1.00 89.44 392 ILE A CA 1
ATOM 3241 C C . ILE A 1 392 ? 0.829 -5.498 -14.582 1.00 89.44 392 ILE A C 1
ATOM 3243 O O . ILE A 1 392 ? 1.518 -4.509 -14.831 1.00 89.44 392 ILE A O 1
ATOM 3247 N N . ARG A 1 393 ? 0.946 -6.635 -15.268 1.00 92.19 393 ARG A N 1
ATOM 3248 C CA . ARG A 1 393 ? 1.805 -6.770 -16.448 1.00 92.19 393 ARG A CA 1
ATOM 3249 C C . ARG A 1 393 ? 1.124 -6.161 -17.668 1.00 92.19 393 ARG A C 1
ATOM 3251 O O . ARG A 1 393 ? -0.028 -6.477 -17.949 1.00 92.19 393 ARG A O 1
ATOM 3258 N N . LEU A 1 394 ? 1.841 -5.305 -18.391 1.00 95.62 394 LEU A N 1
ATOM 3259 C CA . LEU A 1 394 ? 1.352 -4.710 -19.630 1.00 95.62 394 LEU A CA 1
ATOM 3260 C C . LEU A 1 394 ? 1.575 -5.642 -20.823 1.00 95.62 394 LEU A C 1
ATOM 3262 O O . LEU A 1 394 ? 2.522 -6.430 -20.865 1.00 95.62 394 LEU A O 1
ATOM 3266 N N . GLU A 1 395 ? 0.721 -5.495 -21.830 1.00 94.69 395 GLU A N 1
ATOM 3267 C CA . GLU A 1 395 ? 0.826 -6.184 -23.111 1.00 94.69 395 GLU A CA 1
ATOM 3268 C C . GLU A 1 395 ? 1.396 -5.243 -24.183 1.00 94.69 395 GLU A C 1
ATOM 3270 O O . GLU A 1 395 ? 0.962 -4.086 -24.277 1.00 94.69 395 GLU A O 1
ATOM 3275 N N . PRO A 1 396 ? 2.334 -5.714 -25.025 1.00 94.19 396 PRO A N 1
ATOM 3276 C CA . PRO A 1 396 ? 2.789 -4.955 -26.180 1.00 94.19 396 PRO A CA 1
ATOM 3277 C C . PRO A 1 396 ? 1.680 -4.958 -27.238 1.00 94.19 396 PRO A C 1
ATOM 3279 O O . PRO A 1 396 ? 1.370 -5.991 -27.830 1.00 94.19 396 PRO A O 1
ATOM 3282 N N . VAL A 1 397 ? 1.070 -3.800 -27.481 1.00 95.00 397 VAL A N 1
ATOM 3283 C CA . VAL A 1 397 ? -0.033 -3.652 -28.450 1.00 95.00 397 VAL A CA 1
ATOM 3284 C C . VAL A 1 397 ? 0.440 -3.164 -29.816 1.00 95.00 397 VAL A C 1
ATOM 3286 O O . VAL A 1 397 ? -0.249 -3.342 -30.816 1.00 95.00 397 VAL A O 1
ATOM 3289 N N . GLU A 1 398 ? 1.615 -2.542 -29.867 1.00 93.25 398 GLU A N 1
ATOM 3290 C CA . GLU A 1 398 ? 2.229 -2.063 -31.098 1.00 93.25 398 GLU A CA 1
ATOM 3291 C C . GLU A 1 398 ? 3.746 -2.197 -30.987 1.00 93.25 398 GLU A C 1
ATOM 3293 O O . GLU A 1 398 ? 4.330 -1.785 -29.987 1.00 93.25 398 GLU A O 1
ATOM 3298 N N . LYS A 1 399 ? 4.379 -2.744 -32.026 1.00 91.88 399 LYS A N 1
ATOM 3299 C CA . LYS A 1 399 ? 5.835 -2.790 -32.178 1.00 91.88 399 LYS A CA 1
ATOM 3300 C C . LYS A 1 399 ? 6.178 -2.324 -33.585 1.00 91.88 399 LYS A C 1
ATOM 3302 O O . LYS A 1 399 ? 5.723 -2.923 -34.561 1.00 91.88 399 LYS A O 1
ATOM 3307 N N . ARG A 1 400 ? 6.953 -1.247 -33.698 1.00 93.06 400 ARG A N 1
ATOM 3308 C CA . ARG A 1 400 ? 7.366 -0.676 -34.983 1.00 93.06 400 ARG A CA 1
ATOM 3309 C C . ARG A 1 400 ? 8.840 -0.304 -34.982 1.00 93.06 400 ARG A C 1
ATOM 3311 O O . ARG A 1 400 ? 9.389 0.109 -33.967 1.00 93.06 400 ARG A O 1
ATOM 3318 N N . GLN A 1 401 ? 9.456 -0.426 -36.151 1.00 88.88 401 GLN A N 1
ATOM 3319 C CA . GLN A 1 401 ? 10.834 -0.016 -36.380 1.00 88.88 401 GLN A CA 1
ATOM 3320 C C . GLN A 1 401 ? 10.837 1.346 -37.080 1.00 88.88 401 GLN A C 1
ATOM 3322 O O . GLN A 1 401 ? 10.346 1.470 -38.203 1.00 88.88 401 GLN A O 1
ATOM 3327 N N . GLU A 1 402 ? 11.404 2.365 -36.441 1.00 87.94 402 GLU A N 1
ATOM 3328 C CA . GLU A 1 402 ? 11.613 3.683 -37.039 1.00 87.94 402 GLU A CA 1
ATOM 3329 C C . GLU A 1 402 ? 13.113 3.947 -37.185 1.00 87.94 402 GLU A C 1
ATOM 3331 O O . GLU A 1 402 ? 13.818 4.230 -36.214 1.00 87.94 402 GLU A O 1
ATOM 3336 N N . LYS A 1 403 ? 13.608 3.869 -38.428 1.00 83.81 403 LYS A N 1
ATOM 3337 C CA . LYS A 1 403 ? 15.047 3.887 -38.742 1.00 83.81 403 LYS A CA 1
ATOM 3338 C C . LYS A 1 403 ? 15.766 2.770 -37.971 1.00 83.81 403 LYS A C 1
ATOM 3340 O O . LYS A 1 403 ? 15.480 1.597 -38.191 1.00 83.81 403 LYS A O 1
ATOM 3345 N N . ASP A 1 404 ? 16.635 3.145 -37.041 1.00 84.12 404 ASP A N 1
ATOM 3346 C CA . ASP A 1 404 ? 17.458 2.235 -36.248 1.00 84.12 404 ASP A CA 1
ATOM 3347 C C . ASP A 1 404 ? 16.864 2.003 -34.848 1.00 84.12 404 ASP A C 1
ATOM 3349 O O . ASP A 1 404 ? 17.485 1.346 -34.019 1.00 84.12 404 ASP A O 1
ATOM 3353 N N . ARG A 1 405 ? 15.683 2.572 -34.558 1.00 89.12 405 ARG A N 1
ATOM 3354 C CA . ARG A 1 405 ? 15.032 2.508 -33.246 1.00 89.12 405 ARG A CA 1
ATOM 3355 C C . ARG A 1 405 ? 13.838 1.564 -33.266 1.00 89.12 405 ARG A C 1
ATOM 3357 O O . ARG A 1 405 ? 12.992 1.640 -34.159 1.00 89.12 405 ARG A O 1
ATOM 3364 N N . GLU A 1 406 ? 13.751 0.727 -32.247 1.00 92.19 406 GLU A N 1
ATOM 3365 C CA . GLU A 1 406 ? 12.585 -0.093 -31.949 1.00 92.19 406 GLU A CA 1
ATOM 3366 C C . GLU A 1 406 ? 11.655 0.691 -31.019 1.00 92.19 406 GLU A C 1
ATOM 3368 O O . GLU A 1 406 ? 12.065 1.110 -29.938 1.00 92.19 406 GLU A O 1
ATOM 3373 N N . ILE A 1 407 ? 10.407 0.901 -31.434 1.00 94.56 407 ILE A N 1
ATOM 3374 C CA . ILE A 1 407 ? 9.377 1.557 -30.629 1.00 94.56 407 ILE A CA 1
ATOM 3375 C C . ILE A 1 407 ? 8.306 0.527 -30.293 1.00 94.56 407 ILE A C 1
ATOM 3377 O O . ILE A 1 407 ? 7.657 -0.011 -31.194 1.00 94.56 407 ILE A O 1
ATOM 3381 N N . THR A 1 408 ? 8.081 0.315 -29.000 1.00 95.25 408 THR A N 1
ATOM 3382 C CA . THR A 1 408 ? 7.030 -0.574 -28.497 1.00 95.25 408 THR A CA 1
ATOM 3383 C C . THR A 1 408 ? 6.077 0.206 -27.599 1.00 95.25 408 THR A C 1
ATOM 3385 O O . THR A 1 408 ? 6.503 0.956 -26.719 1.00 95.25 408 THR A O 1
ATOM 3388 N N . VAL A 1 409 ? 4.777 0.055 -27.849 1.00 96.56 409 VAL A N 1
ATOM 3389 C CA . VAL A 1 409 ? 3.702 0.642 -27.044 1.00 96.56 409 VAL A CA 1
ATOM 3390 C C . VAL A 1 409 ? 3.075 -0.461 -26.207 1.00 96.56 409 VAL A C 1
ATOM 3392 O O . VAL A 1 409 ? 2.568 -1.448 -26.742 1.00 96.56 409 VAL A O 1
ATOM 3395 N N . TRP A 1 410 ? 3.081 -0.259 -24.898 1.00 96.88 410 TRP A N 1
ATOM 3396 C CA . TRP A 1 410 ? 2.569 -1.182 -23.900 1.00 96.88 410 TRP A CA 1
ATOM 3397 C C . TRP A 1 410 ? 1.311 -0.599 -23.269 1.00 96.88 410 TRP A C 1
ATOM 3399 O O . TRP A 1 410 ? 1.273 0.584 -22.919 1.00 96.88 410 TRP A O 1
ATOM 3409 N N . LYS A 1 411 ? 0.277 -1.424 -23.131 1.00 97.19 411 LYS A N 1
ATOM 3410 C CA . LYS A 1 411 ? -0.994 -1.045 -22.502 1.00 97.19 411 LYS A CA 1
ATOM 3411 C C . LYS A 1 411 ? -1.431 -2.112 -21.514 1.00 97.19 411 LYS A C 1
ATOM 3413 O O . LYS A 1 411 ? -0.962 -3.245 -21.573 1.00 97.19 411 LYS A O 1
ATOM 3418 N N . LEU A 1 412 ? -2.355 -1.752 -20.630 1.00 96.19 412 LEU A N 1
ATOM 3419 C CA . LEU A 1 412 ? -3.023 -2.719 -19.759 1.00 96.19 412 LEU A CA 1
ATOM 3420 C C . LEU A 1 412 ? -3.652 -3.851 -20.590 1.00 96.19 412 LEU A C 1
ATOM 3422 O O . LEU A 1 412 ? -4.006 -3.609 -21.753 1.00 96.19 412 LEU A O 1
ATOM 3426 N N . PRO A 1 413 ? -3.774 -5.068 -20.033 1.00 94.00 413 PRO A N 1
ATOM 3427 C CA . PRO A 1 413 ? -4.489 -6.154 -20.690 1.00 94.00 413 PRO A CA 1
ATOM 3428 C C . PRO A 1 413 ? -5.940 -5.749 -20.969 1.00 94.00 413 PRO A C 1
ATOM 3430 O O . PRO A 1 413 ? -6.503 -4.881 -20.302 1.00 94.00 413 PRO A O 1
ATOM 3433 N N . GLU A 1 414 ? -6.524 -6.334 -22.010 1.00 93.44 414 GLU A N 1
ATOM 3434 C CA . GLU A 1 414 ? -7.929 -6.098 -22.333 1.00 93.44 414 GLU A CA 1
ATOM 3435 C C . GLU A 1 414 ? -8.809 -6.951 -21.421 1.00 93.44 414 GLU A C 1
ATOM 3437 O O . GLU A 1 414 ? -8.721 -8.179 -21.426 1.00 93.44 414 GLU A O 1
ATOM 3442 N N . GLU A 1 415 ? -9.653 -6.292 -20.634 1.00 90.81 415 GLU A N 1
ATOM 3443 C CA . GLU A 1 415 ? -10.544 -6.940 -19.678 1.00 90.81 415 GLU A CA 1
ATOM 3444 C C . GLU A 1 415 ? -12.002 -6.600 -19.984 1.00 90.81 415 GLU A C 1
ATOM 3446 O O . GLU A 1 415 ? -12.323 -5.526 -20.498 1.00 90.81 415 GLU A O 1
ATOM 3451 N N . ALA A 1 416 ? -12.894 -7.538 -19.662 1.00 88.44 416 ALA A N 1
ATOM 3452 C CA . ALA A 1 416 ? -14.330 -7.331 -19.757 1.00 88.44 416 ALA A CA 1
ATOM 3453 C C . ALA A 1 416 ? -14.854 -6.687 -18.471 1.00 88.44 416 ALA A C 1
ATOM 3455 O O . ALA A 1 416 ? -14.787 -7.288 -17.396 1.00 88.44 416 ALA A O 1
ATOM 3456 N N . TYR A 1 417 ? -15.450 -5.506 -18.597 1.00 83.69 417 TYR A N 1
ATOM 3457 C CA . TYR A 1 417 ? -16.134 -4.819 -17.508 1.00 83.69 417 TYR A CA 1
ATOM 3458 C C . TYR A 1 417 ? -17.626 -4.786 -17.778 1.00 83.69 417 TYR A C 1
ATOM 3460 O O . TYR A 1 417 ? -18.063 -4.437 -18.874 1.00 83.69 417 TYR A O 1
ATOM 3468 N N . VAL A 1 418 ? -18.409 -5.133 -16.761 1.00 82.50 418 VAL A N 1
ATOM 3469 C CA . VAL A 1 418 ? -19.863 -5.021 -16.825 1.00 82.50 418 VAL A CA 1
ATOM 3470 C C . VAL A 1 418 ? -20.291 -3.804 -16.033 1.00 82.50 418 VAL A C 1
ATOM 3472 O O . VAL A 1 418 ? -19.999 -3.711 -14.838 1.00 82.50 418 VAL A O 1
ATOM 3475 N N . PHE A 1 419 ? -20.965 -2.881 -16.701 1.00 76.50 419 PHE A N 1
ATOM 3476 C CA . PHE A 1 419 ? -21.413 -1.623 -16.130 1.00 76.50 419 PHE A CA 1
ATOM 3477 C C . PHE A 1 419 ? -22.770 -1.773 -15.443 1.00 76.50 419 PHE A C 1
ATOM 3479 O O . PHE A 1 419 ? -23.466 -2.780 -15.569 1.00 76.50 419 PHE A O 1
ATOM 3486 N N . SER A 1 420 ? -23.128 -0.763 -14.658 1.00 68.06 420 SER A N 1
ATOM 3487 C CA . SER A 1 420 ? -24.381 -0.671 -13.897 1.00 68.06 420 SER A CA 1
ATOM 3488 C C . SER A 1 420 ? -25.653 -0.743 -14.752 1.00 68.06 420 SER A C 1
ATOM 3490 O O . SER A 1 420 ? -26.714 -1.084 -14.234 1.00 68.06 420 SER A O 1
ATOM 3492 N N . ASP A 1 421 ? -25.565 -0.432 -16.044 1.00 70.31 421 ASP A N 1
ATOM 3493 C CA . ASP A 1 421 ? -26.643 -0.573 -17.029 1.00 70.31 421 ASP A CA 1
ATOM 3494 C C . ASP A 1 421 ? -26.731 -1.985 -17.645 1.00 70.31 421 ASP A C 1
ATOM 3496 O O . ASP A 1 421 ? -27.630 -2.260 -18.442 1.00 70.31 421 ASP A O 1
ATOM 3500 N N . GLY A 1 422 ? -25.835 -2.893 -17.247 1.00 73.62 422 GLY A N 1
ATOM 3501 C CA . GLY A 1 422 ? -25.743 -4.264 -17.740 1.00 73.62 422 GLY A CA 1
ATOM 3502 C C . GLY A 1 422 ? -24.940 -4.412 -19.034 1.00 73.62 422 GLY A C 1
ATOM 3503 O O . GLY A 1 422 ? -24.791 -5.536 -19.520 1.00 73.62 422 GLY A O 1
ATOM 3504 N N . GLU A 1 423 ? -24.403 -3.326 -19.601 1.00 81.44 423 GLU A N 1
ATOM 3505 C CA . GLU A 1 423 ? -23.544 -3.401 -20.780 1.00 81.44 423 GLU A CA 1
ATOM 3506 C C . GLU A 1 423 ? -22.180 -3.999 -20.410 1.00 81.44 423 GLU A C 1
ATOM 3508 O O . GLU A 1 423 ? -21.579 -3.655 -19.392 1.00 81.44 423 GLU A O 1
ATOM 3513 N N . THR A 1 424 ? -21.678 -4.917 -21.239 1.00 85.69 424 THR A N 1
ATOM 3514 C CA . THR A 1 424 ? -20.324 -5.469 -21.102 1.00 85.69 424 THR A CA 1
ATOM 3515 C C . THR A 1 424 ? -19.423 -4.856 -22.161 1.00 85.69 424 THR A C 1
ATOM 3517 O O . THR A 1 424 ? -19.676 -5.029 -23.353 1.00 85.69 424 THR A O 1
ATOM 3520 N N . ILE A 1 425 ? -18.360 -4.180 -21.734 1.00 86.38 425 ILE A N 1
ATOM 3521 C CA . ILE A 1 425 ? -17.397 -3.518 -22.619 1.00 86.38 425 ILE A CA 1
ATOM 3522 C C . ILE A 1 425 ? -16.012 -4.111 -22.366 1.00 86.38 425 ILE A C 1
ATOM 3524 O O . ILE A 1 425 ? -15.625 -4.341 -21.221 1.00 86.38 425 ILE A O 1
ATOM 3528 N N . TRP A 1 426 ? -15.280 -4.363 -23.449 1.00 88.94 426 TRP A N 1
ATOM 3529 C CA . TRP A 1 426 ? -13.881 -4.779 -23.409 1.00 88.94 426 TRP A CA 1
ATOM 3530 C C . TRP A 1 426 ? -12.990 -3.554 -23.569 1.00 88.94 426 TRP A C 1
ATOM 3532 O O . TRP A 1 426 ? -13.121 -2.814 -24.544 1.00 88.94 426 TRP A O 1
ATOM 3542 N N . GLU A 1 427 ? -12.120 -3.306 -22.596 1.00 91.44 427 GLU A N 1
ATOM 3543 C CA . GLU A 1 427 ? -11.228 -2.147 -22.610 1.00 91.44 427 GLU A CA 1
ATOM 3544 C C . GLU A 1 427 ? -9.958 -2.382 -21.784 1.00 91.44 427 GLU A C 1
ATOM 3546 O O . GLU A 1 427 ? -9.866 -3.307 -20.980 1.00 91.44 427 GLU A O 1
ATOM 3551 N N . ARG A 1 428 ? -8.945 -1.538 -22.013 1.00 93.75 428 ARG A N 1
ATOM 3552 C CA . ARG A 1 428 ? -7.601 -1.633 -21.418 1.00 93.75 428 ARG A CA 1
ATOM 3553 C C . ARG A 1 428 ? -7.406 -0.539 -20.375 1.00 93.75 428 ARG A C 1
ATOM 3555 O O . ARG A 1 428 ? -6.706 0.445 -20.628 1.00 93.75 428 ARG A O 1
ATOM 3562 N N . LYS A 1 429 ? -8.084 -0.667 -19.235 1.00 91.69 429 LYS A N 1
ATOM 3563 C CA . LYS A 1 429 ? -8.178 0.402 -18.234 1.00 91.69 429 LYS A CA 1
ATOM 3564 C C . LYS A 1 429 ? -7.934 -0.069 -16.823 1.00 91.69 429 LYS A C 1
ATOM 3566 O O . LYS A 1 429 ? -8.205 -1.206 -16.479 1.00 91.69 429 LYS A O 1
ATOM 3571 N N . TYR A 1 430 ? -7.481 0.866 -16.000 1.00 91.12 430 TYR A N 1
ATOM 3572 C CA . TYR A 1 430 ? -7.422 0.683 -14.564 1.00 91.12 430 TYR A CA 1
ATOM 3573 C C . TYR A 1 430 ? -8.590 1.408 -13.902 1.00 91.12 430 TYR A C 1
ATOM 3575 O O . TYR A 1 430 ? -8.680 2.634 -13.988 1.00 91.12 430 TYR A O 1
ATOM 3583 N N . TYR A 1 431 ? -9.482 0.652 -13.259 1.00 87.62 431 TYR A N 1
ATOM 3584 C CA . TYR A 1 431 ? -10.637 1.178 -12.532 1.00 87.62 431 TYR A CA 1
ATOM 3585 C C . TYR A 1 431 ? -10.343 1.332 -11.040 1.00 87.62 431 TYR A C 1
ATOM 3587 O O . TYR A 1 431 ? -10.141 0.354 -10.310 1.00 87.62 431 TYR A O 1
ATOM 3595 N N . THR A 1 432 ? -10.396 2.580 -10.582 1.00 85.12 432 THR A N 1
ATOM 3596 C CA . THR A 1 432 ? -10.245 2.927 -9.164 1.00 85.12 432 THR A CA 1
ATOM 3597 C C . THR A 1 432 ? -11.424 2.424 -8.329 1.00 85.12 432 THR A C 1
ATOM 3599 O O . THR A 1 432 ? -12.503 2.136 -8.852 1.00 85.12 432 THR A O 1
ATOM 3602 N N . GLU A 1 433 ? -11.252 2.300 -7.009 1.00 79.44 433 GLU A N 1
ATOM 3603 C CA . GLU A 1 433 ? -12.393 1.988 -6.137 1.00 79.44 433 GLU A CA 1
ATOM 3604 C C . GLU A 1 433 ? -13.417 3.121 -6.126 1.00 79.44 433 GLU A C 1
ATOM 3606 O O . GLU A 1 433 ? -13.080 4.300 -6.100 1.00 79.44 433 GLU A O 1
ATOM 3611 N N . VAL A 1 434 ? -14.695 2.749 -6.074 1.00 74.62 434 VAL A N 1
ATOM 3612 C CA . VAL A 1 434 ? -15.823 3.686 -5.952 1.00 74.62 434 VAL A CA 1
ATOM 3613 C C . VAL A 1 434 ? -15.699 4.563 -4.699 1.00 74.62 434 VAL A C 1
ATOM 3615 O O . VAL A 1 434 ? -16.100 5.723 -4.703 1.00 74.62 434 VAL A O 1
ATOM 3618 N N . GLU A 1 435 ? -15.122 4.017 -3.633 1.00 74.38 435 GLU A N 1
ATOM 3619 C CA . GLU A 1 435 ? -14.939 4.683 -2.339 1.00 74.38 435 GLU A CA 1
ATOM 3620 C C . GLU A 1 435 ? -13.532 5.287 -2.186 1.00 74.38 435 GLU A C 1
ATOM 3622 O O . GLU A 1 435 ? -13.183 5.756 -1.102 1.00 74.38 435 GLU A O 1
ATOM 3627 N N . LEU A 1 436 ? -12.728 5.296 -3.260 1.00 74.88 436 LEU A N 1
ATOM 3628 C CA . LEU A 1 436 ? -11.380 5.853 -3.240 1.00 74.88 436 LEU A CA 1
ATOM 3629 C C . LEU A 1 436 ? -11.445 7.366 -2.953 1.00 74.88 436 LEU A C 1
ATOM 3631 O O . LEU A 1 436 ? -12.051 8.097 -3.734 1.00 74.88 436 LEU A O 1
ATOM 3635 N N . PRO A 1 437 ? -10.859 7.875 -1.858 1.00 71.81 437 PRO A N 1
ATOM 3636 C CA . PRO A 1 437 ? -10.944 9.289 -1.521 1.00 71.81 437 PRO A CA 1
ATOM 3637 C C . PRO A 1 437 ? -10.193 10.188 -2.495 1.00 71.81 437 PRO A C 1
ATOM 3639 O O . PRO A 1 437 ? -9.220 9.784 -3.133 1.00 71.81 437 PRO A O 1
ATOM 3642 N N . ASP A 1 438 ? -10.574 11.460 -2.498 1.00 76.75 438 ASP A N 1
ATOM 3643 C CA . ASP A 1 438 ? -9.837 12.507 -3.192 1.00 76.75 438 ASP A CA 1
ATOM 3644 C C . ASP A 1 438 ? -8.370 12.565 -2.746 1.00 76.75 438 ASP A C 1
ATOM 3646 O O . ASP A 1 438 ? -8.062 12.604 -1.547 1.00 76.75 438 ASP A O 1
ATOM 3650 N N . GLY A 1 439 ? -7.459 12.646 -3.714 1.00 76.50 439 GLY A N 1
ATOM 3651 C CA . GLY A 1 439 ? -6.026 12.659 -3.443 1.00 76.50 439 GLY A CA 1
ATOM 3652 C C . GLY A 1 439 ? -5.163 12.468 -4.683 1.00 76.50 439 GLY A C 1
ATOM 3653 O O . GLY A 1 439 ? -5.663 12.271 -5.786 1.00 76.50 439 GLY A O 1
ATOM 3654 N N . GLU A 1 440 ? -3.846 12.536 -4.496 1.00 80.69 440 GLU A N 1
ATOM 3655 C CA . GLU A 1 440 ? -2.872 12.163 -5.525 1.00 80.69 440 GLU A CA 1
ATOM 3656 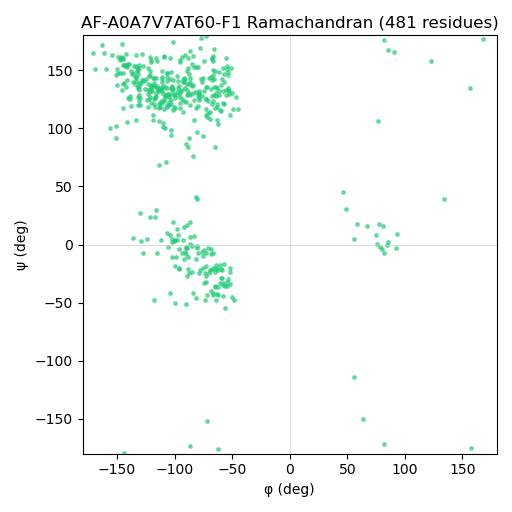C C . GLU A 1 440 ? -2.432 10.717 -5.325 1.00 80.69 440 GLU A C 1
ATOM 3658 O O . GLU A 1 440 ? -1.940 10.357 -4.252 1.00 80.69 440 GLU A O 1
ATOM 3663 N N . TYR A 1 441 ? -2.541 9.927 -6.384 1.00 82.50 441 TYR A N 1
ATOM 3664 C CA . TYR A 1 441 ? -2.165 8.524 -6.420 1.00 82.50 441 TYR A CA 1
ATOM 3665 C C . TYR A 1 441 ? -1.047 8.333 -7.433 1.00 82.50 441 TYR A C 1
ATOM 3667 O O . TYR A 1 441 ? -1.062 8.912 -8.519 1.00 82.50 441 TYR A O 1
ATOM 3675 N N . LEU A 1 442 ? -0.047 7.548 -7.048 1.00 85.81 442 LEU A N 1
ATOM 3676 C CA . LEU A 1 442 ? 1.110 7.265 -7.881 1.00 85.81 442 LEU A CA 1
ATOM 3677 C C . LEU A 1 442 ? 0.848 6.035 -8.755 1.00 85.81 442 LEU A C 1
ATOM 3679 O O . LEU A 1 442 ? 0.322 5.028 -8.275 1.00 85.81 442 LEU A O 1
ATOM 3683 N N . VAL A 1 443 ? 1.270 6.118 -10.009 1.00 89.75 443 VAL A N 1
ATOM 3684 C CA . VAL A 1 443 ? 1.346 5.010 -10.957 1.00 89.75 443 VAL A CA 1
ATOM 3685 C C . VAL A 1 443 ? 2.810 4.856 -11.339 1.00 89.75 443 VAL A C 1
ATOM 3687 O O . VAL A 1 443 ? 3.421 5.799 -11.836 1.00 89.75 443 VAL A O 1
ATOM 3690 N N . ARG A 1 444 ? 3.378 3.679 -11.092 1.00 89.31 444 ARG A N 1
ATOM 3691 C CA . ARG A 1 444 ? 4.791 3.399 -11.345 1.00 89.31 444 ARG A CA 1
ATOM 3692 C C . ARG A 1 444 ? 4.938 2.367 -12.444 1.00 89.31 444 ARG A C 1
ATOM 3694 O O . ARG A 1 444 ? 4.474 1.249 -12.270 1.00 89.31 444 ARG A O 1
ATOM 3701 N N . ALA A 1 445 ? 5.623 2.701 -13.527 1.00 91.50 445 ALA A N 1
ATOM 3702 C CA . ALA A 1 445 ? 6.043 1.730 -14.531 1.00 91.50 445 ALA A CA 1
ATOM 3703 C C . ALA A 1 445 ? 7.437 1.193 -14.196 1.00 91.50 445 ALA A C 1
ATOM 3705 O O . ALA A 1 445 ? 8.335 1.970 -13.877 1.00 91.50 445 ALA A O 1
ATOM 3706 N N . ILE A 1 446 ? 7.608 -0.122 -14.299 1.00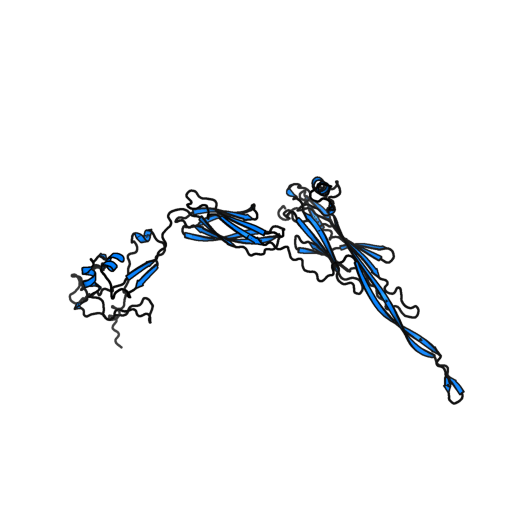 90.25 446 ILE A N 1
ATOM 3707 C CA . ILE A 1 446 ? 8.879 -0.835 -14.156 1.00 90.25 446 ILE A CA 1
ATOM 3708 C C . ILE A 1 446 ? 9.126 -1.563 -15.479 1.00 90.25 446 ILE A C 1
ATOM 3710 O O . ILE A 1 446 ? 8.292 -2.353 -15.926 1.00 90.25 446 ILE A O 1
ATOM 3714 N N . VAL A 1 447 ? 10.251 -1.266 -16.121 1.00 89.25 447 VAL A N 1
ATOM 3715 C CA . VAL A 1 447 ? 10.639 -1.792 -17.435 1.00 89.25 447 VAL A CA 1
ATOM 3716 C C . VAL A 1 447 ? 11.865 -2.677 -17.255 1.00 89.25 447 VAL A C 1
ATOM 3718 O O . VAL A 1 447 ? 12.905 -2.191 -16.811 1.00 89.25 447 VAL A O 1
ATOM 3721 N N . ALA A 1 448 ? 11.737 -3.965 -17.576 1.00 81.25 448 ALA A N 1
ATOM 3722 C CA . ALA A 1 448 ? 12.720 -4.990 -17.237 1.00 81.25 448 ALA A CA 1
ATOM 3723 C C . ALA A 1 448 ? 12.824 -6.094 -18.307 1.00 81.25 448 ALA A C 1
ATOM 3725 O O . ALA A 1 448 ? 11.877 -6.365 -19.047 1.00 81.25 448 ALA A O 1
ATOM 3726 N N . PRO A 1 449 ? 13.948 -6.825 -18.318 1.00 70.25 449 PRO A N 1
ATOM 3727 C CA . PRO A 1 449 ? 15.268 -6.334 -18.716 1.00 70.25 449 PRO A CA 1
ATOM 3728 C C . PRO A 1 449 ? 15.325 -5.994 -20.221 1.00 70.25 449 PRO A C 1
ATOM 3730 O O . PRO A 1 449 ? 14.486 -6.447 -21.006 1.00 70.25 449 PRO A O 1
ATOM 3733 N N . CYS A 1 450 ? 16.324 -5.211 -20.639 1.00 78.31 450 CYS A N 1
ATOM 3734 C CA . CYS A 1 450 ? 16.501 -4.818 -22.040 1.00 78.31 450 CYS A CA 1
ATOM 3735 C C . CYS A 1 450 ? 17.978 -4.729 -22.442 1.00 78.31 450 CYS A C 1
ATOM 3737 O O . CYS A 1 450 ? 18.849 -4.466 -21.616 1.00 78.31 450 CYS A O 1
ATOM 3739 N N . GLY A 1 451 ? 18.260 -4.904 -23.731 1.00 80.75 451 GLY A N 1
ATOM 3740 C CA . GLY A 1 451 ? 19.598 -4.679 -24.255 1.00 80.75 451 GLY A CA 1
ATOM 3741 C C . GLY A 1 451 ? 20.676 -5.620 -23.706 1.00 80.75 451 GLY A C 1
ATOM 3742 O O . GLY A 1 451 ? 20.412 -6.785 -23.395 1.00 80.75 451 GLY A O 1
ATOM 3743 N N . LYS A 1 452 ? 21.916 -5.122 -23.633 1.00 82.75 452 LYS A N 1
ATOM 3744 C CA . LYS A 1 452 ? 23.075 -5.864 -23.123 1.00 82.75 452 LYS A CA 1
ATOM 3745 C C . LYS A 1 452 ? 23.265 -5.680 -21.618 1.00 82.75 452 LYS A C 1
ATOM 3747 O O . LYS A 1 452 ? 23.444 -6.671 -20.913 1.00 82.75 452 LYS A O 1
ATOM 3752 N N . GLU A 1 453 ? 23.287 -4.435 -21.141 1.00 80.88 453 GLU A N 1
ATOM 3753 C CA . GLU A 1 453 ? 23.516 -4.114 -19.718 1.00 80.88 453 GLU A CA 1
ATOM 3754 C C . GLU A 1 453 ? 22.572 -3.029 -19.179 1.00 80.88 453 GLU A C 1
ATOM 3756 O O . GLU A 1 453 ? 22.717 -2.618 -18.026 1.00 80.88 453 GLU A O 1
ATOM 3761 N N . ILE A 1 454 ? 21.588 -2.571 -19.963 1.00 79.56 454 ILE A N 1
ATOM 3762 C CA . ILE A 1 454 ? 20.523 -1.729 -19.413 1.00 79.56 454 ILE A CA 1
ATOM 3763 C C . ILE A 1 454 ? 19.649 -2.597 -18.491 1.00 79.56 454 ILE A C 1
ATOM 3765 O O . ILE A 1 454 ? 18.901 -3.474 -18.926 1.00 79.56 454 ILE A O 1
ATOM 3769 N N . GLY A 1 455 ? 19.782 -2.354 -17.187 1.00 74.75 455 GLY A N 1
ATOM 3770 C CA . GLY A 1 455 ? 18.989 -3.005 -16.146 1.00 74.75 455 GLY A CA 1
ATOM 3771 C C . GLY A 1 455 ? 17.534 -2.527 -16.108 1.00 74.75 455 GLY A C 1
ATOM 3772 O O . GLY A 1 455 ? 16.959 -2.105 -17.109 1.00 74.75 455 GLY A O 1
ATOM 3773 N N . GLU A 1 456 ? 16.926 -2.590 -14.927 1.00 83.62 456 GLU A N 1
ATOM 3774 C CA . GLU A 1 456 ? 15.539 -2.165 -14.737 1.00 83.62 456 GLU A CA 1
ATOM 3775 C C . GLU A 1 456 ? 15.422 -0.637 -14.628 1.00 83.62 456 GLU A C 1
ATOM 3777 O O . GLU A 1 456 ? 16.142 0.010 -13.856 1.00 83.62 456 GLU A O 1
ATOM 3782 N N . ILE A 1 457 ? 14.479 -0.060 -15.376 1.00 85.25 457 ILE A N 1
ATOM 3783 C CA . ILE A 1 457 ? 14.161 1.375 -15.352 1.00 85.25 457 ILE A CA 1
ATOM 3784 C C . ILE A 1 457 ? 12.781 1.582 -14.739 1.00 85.25 457 ILE A C 1
ATOM 3786 O O . ILE A 1 457 ? 11.840 0.857 -15.064 1.00 85.25 457 ILE A O 1
ATOM 3790 N N . CYS A 1 458 ? 12.649 2.620 -13.913 1.00 87.06 458 CYS A N 1
ATOM 3791 C CA . CYS A 1 458 ? 11.369 3.049 -13.373 1.00 87.06 458 CYS A CA 1
ATOM 3792 C C . CYS A 1 458 ? 10.981 4.471 -13.770 1.00 87.06 458 CYS A C 1
ATOM 3794 O O . CYS A 1 458 ? 11.805 5.384 -13.811 1.00 87.06 458 CYS A O 1
ATOM 3796 N N . GLN A 1 459 ? 9.683 4.640 -14.000 1.00 87.88 459 GLN A N 1
ATOM 3797 C CA . GLN A 1 459 ? 9.009 5.901 -14.288 1.00 87.88 459 GLN A CA 1
ATOM 3798 C C . GLN A 1 459 ? 7.813 6.044 -13.353 1.00 87.88 459 GLN A C 1
ATOM 3800 O O . GLN A 1 459 ? 7.084 5.078 -13.135 1.00 87.88 459 GLN A O 1
ATOM 3805 N N . ASP A 1 460 ? 7.601 7.249 -12.842 1.00 88.69 460 ASP A N 1
ATOM 3806 C CA . ASP A 1 460 ? 6.493 7.568 -11.949 1.00 88.69 460 ASP A CA 1
ATOM 3807 C C . ASP A 1 460 ? 5.624 8.646 -12.586 1.00 88.69 460 ASP A C 1
ATOM 3809 O O . ASP A 1 460 ? 6.122 9.691 -12.997 1.00 88.69 460 ASP A O 1
ATOM 3813 N N . GLU A 1 461 ? 4.317 8.419 -12.585 1.00 90.19 461 GLU A N 1
ATOM 3814 C CA . GLU A 1 461 ? 3.321 9.431 -12.907 1.00 90.19 461 GLU A CA 1
ATOM 3815 C C . GLU A 1 461 ? 2.248 9.510 -11.828 1.00 90.19 461 GLU A C 1
ATOM 3817 O O . GLU A 1 461 ? 2.110 8.625 -10.976 1.00 90.19 461 GLU A O 1
ATOM 3822 N N . LYS A 1 462 ? 1.489 10.606 -11.835 1.00 87.81 462 LYS A N 1
ATOM 3823 C CA . LYS A 1 462 ? 0.426 10.839 -10.853 1.00 87.81 462 LYS A CA 1
ATOM 3824 C C . LYS A 1 462 ? -0.939 10.934 -11.511 1.00 87.81 462 LYS A C 1
ATOM 3826 O O . LYS A 1 462 ? -1.122 11.661 -12.481 1.00 87.81 462 LYS A O 1
ATOM 3831 N N . VAL A 1 463 ? -1.915 10.285 -10.888 1.00 90.12 463 VAL A N 1
ATOM 3832 C CA . VAL A 1 463 ? -3.338 10.499 -11.145 1.00 90.12 463 VAL A CA 1
ATOM 3833 C C . VAL A 1 463 ? -3.981 11.158 -9.925 1.00 90.12 463 VAL A C 1
ATOM 3835 O O . VAL A 1 463 ? -3.727 10.782 -8.781 1.00 90.12 463 VAL A O 1
ATOM 3838 N N . VAL A 1 464 ? -4.795 12.182 -10.149 1.00 87.50 464 VAL A N 1
ATOM 3839 C CA . VAL A 1 464 ? -5.556 12.868 -9.104 1.00 87.50 464 VAL A CA 1
ATOM 3840 C C . VAL A 1 464 ? -6.970 12.319 -9.090 1.00 87.50 464 VAL A C 1
ATOM 3842 O O . VAL A 1 464 ? -7.638 12.323 -10.119 1.00 87.50 464 VAL A O 1
ATOM 3845 N N . ILE A 1 465 ? -7.446 11.910 -7.921 1.00 85.31 465 ILE A N 1
ATOM 3846 C CA . ILE A 1 465 ? -8.856 11.615 -7.682 1.00 85.31 465 ILE A CA 1
ATOM 3847 C C . ILE A 1 465 ? -9.513 12.867 -7.120 1.00 85.31 465 ILE A C 1
ATOM 3849 O O . ILE A 1 465 ? -9.028 13.445 -6.142 1.00 85.31 465 ILE A O 1
ATOM 3853 N N . TYR A 1 466 ? -10.584 13.309 -7.767 1.00 80.81 466 TYR A N 1
ATOM 3854 C CA . TYR A 1 466 ? -11.341 14.488 -7.384 1.00 80.81 466 TYR A CA 1
ATOM 3855 C C . TYR A 1 466 ? -12.839 14.256 -7.586 1.00 80.81 466 TYR A C 1
ATOM 3857 O O . TYR A 1 466 ? -13.333 14.279 -8.714 1.00 80.81 466 TYR A O 1
ATOM 3865 N N . GLY A 1 467 ? -13.552 14.057 -6.480 1.00 74.06 467 GLY A N 1
ATOM 3866 C CA . GLY A 1 467 ? -14.971 13.740 -6.456 1.00 74.06 467 GLY A CA 1
ATOM 3867 C C . GLY A 1 467 ? -15.254 12.245 -6.605 1.00 74.06 467 GLY A C 1
ATOM 3868 O O . GLY A 1 467 ? -14.389 11.444 -6.972 1.00 74.06 467 GLY A O 1
ATOM 3869 N N . SER A 1 468 ? -16.510 11.876 -6.336 1.00 67.62 468 SER A N 1
ATOM 3870 C CA . SER A 1 468 ? -16.969 10.488 -6.413 1.00 67.62 468 SER A CA 1
ATOM 3871 C C . SER A 1 468 ? -17.900 10.226 -7.591 1.00 67.62 468 SER A C 1
ATOM 3873 O O . SER A 1 468 ? -18.497 11.149 -8.149 1.00 67.62 468 SER A O 1
ATOM 3875 N N . ILE A 1 469 ? -18.047 8.948 -7.939 1.00 64.62 469 ILE A N 1
ATOM 3876 C CA . ILE A 1 469 ? -19.024 8.464 -8.921 1.00 64.62 469 ILE A CA 1
ATOM 3877 C C . ILE A 1 469 ? -20.465 8.403 -8.394 1.00 64.62 469 ILE A C 1
ATOM 3879 O O . ILE A 1 469 ? -21.380 8.155 -9.168 1.00 64.62 469 ILE A O 1
ATOM 3883 N N . TYR A 1 470 ? -20.731 8.643 -7.105 1.00 54.72 470 TYR A N 1
ATOM 3884 C CA . TYR A 1 470 ? -22.116 8.633 -6.601 1.00 54.72 470 TYR A CA 1
ATOM 3885 C C . TYR A 1 470 ? -22.973 9.796 -7.132 1.00 54.72 470 TYR A C 1
ATOM 3887 O O . TYR A 1 470 ? -24.194 9.761 -6.997 1.00 54.72 470 TYR A O 1
ATOM 3895 N N . ASP A 1 471 ? -22.350 10.753 -7.823 1.00 49.78 471 ASP A N 1
ATOM 3896 C CA . ASP A 1 471 ? -23.020 11.788 -8.611 1.00 49.78 471 ASP A CA 1
ATOM 3897 C C . ASP A 1 471 ? -23.278 11.364 -10.082 1.00 49.78 471 ASP A C 1
ATOM 3899 O O . ASP A 1 471 ? -23.889 12.119 -10.839 1.00 49.78 471 ASP A O 1
ATOM 3903 N N . ASP A 1 472 ? -22.837 10.168 -10.514 1.00 52.59 472 ASP A N 1
ATOM 3904 C CA . ASP A 1 472 ? -22.922 9.688 -11.904 1.00 52.59 472 ASP A CA 1
ATOM 3905 C C . ASP A 1 472 ? -23.037 8.146 -12.023 1.00 52.59 472 ASP A C 1
ATOM 3907 O O . ASP A 1 472 ? -22.069 7.400 -11.926 1.00 52.59 472 ASP A O 1
ATOM 3911 N N . LEU A 1 473 ? -24.242 7.629 -12.275 1.00 50.28 473 LEU A N 1
ATOM 3912 C CA . LEU A 1 473 ? -24.533 6.186 -12.239 1.00 50.28 473 LEU A CA 1
ATOM 3913 C C . LEU A 1 473 ? -24.000 5.358 -13.429 1.00 50.28 473 LEU A C 1
ATOM 3915 O O . LEU A 1 473 ? -24.171 4.145 -13.391 1.00 50.28 473 LEU A O 1
ATOM 3919 N N . TYR A 1 474 ? -23.390 5.942 -14.468 1.00 55.00 474 TYR A N 1
ATOM 3920 C CA . TYR A 1 474 ? -23.214 5.281 -15.784 1.00 55.00 474 TYR A CA 1
ATOM 3921 C C . TYR A 1 474 ? -21.793 4.787 -16.124 1.00 55.00 474 TYR A C 1
ATOM 3923 O O . TYR A 1 474 ? -21.580 4.236 -17.201 1.00 55.00 474 TYR A O 1
ATOM 3931 N N . THR A 1 475 ? -20.796 4.998 -15.261 1.00 53.91 475 THR A N 1
ATOM 3932 C CA . THR A 1 475 ? -19.374 4.790 -15.619 1.00 53.91 475 THR A CA 1
ATOM 3933 C C . THR A 1 475 ? -18.604 3.823 -14.724 1.00 53.91 475 THR A C 1
ATOM 3935 O O . THR A 1 475 ? -17.405 3.645 -14.942 1.00 53.91 475 THR A O 1
ATOM 3938 N N . ARG A 1 476 ? -19.255 3.156 -13.757 1.00 64.31 476 ARG A N 1
ATOM 3939 C CA . ARG A 1 476 ? -18.595 2.156 -12.898 1.00 64.31 476 ARG A CA 1
ATOM 3940 C C . ARG A 1 476 ? -18.906 0.731 -13.327 1.00 64.31 476 ARG A C 1
ATOM 3942 O O . ARG A 1 476 ? -20.074 0.431 -13.589 1.00 64.31 476 ARG A O 1
ATOM 3949 N N . PRO A 1 477 ? -17.916 -0.170 -13.252 1.00 57.47 477 PRO A N 1
ATOM 3950 C CA . PRO A 1 477 ? -18.193 -1.590 -13.179 1.00 57.47 477 PRO A CA 1
ATOM 3951 C C . PRO A 1 477 ? -19.100 -1.904 -11.972 1.00 57.47 477 PRO A C 1
ATOM 3953 O O . PRO A 1 477 ? -18.946 -1.326 -10.887 1.00 57.47 477 PRO A O 1
ATOM 3956 N N . ALA A 1 478 ? -20.056 -2.813 -12.147 1.00 57.03 478 ALA A N 1
ATOM 3957 C CA . ALA A 1 478 ? -20.916 -3.294 -11.070 1.00 57.03 478 ALA A CA 1
ATOM 3958 C C . ALA A 1 478 ? -20.101 -4.108 -10.046 1.00 57.03 478 ALA A C 1
ATOM 3960 O O . ALA A 1 478 ? -19.218 -4.892 -10.410 1.00 57.03 478 ALA A O 1
ATOM 3961 N N . LYS A 1 479 ? -20.395 -3.966 -8.745 1.00 57.53 479 LYS A N 1
ATOM 3962 C CA . LYS A 1 479 ? -19.773 -4.816 -7.712 1.00 57.53 479 LYS A CA 1
ATOM 3963 C C . LYS A 1 479 ? -20.297 -6.248 -7.888 1.00 57.53 479 LYS A C 1
ATOM 3965 O O . LYS A 1 479 ? -21.475 -6.437 -8.152 1.00 57.53 479 LYS A O 1
ATOM 3970 N N . LYS A 1 480 ? -19.472 -7.278 -7.644 1.00 46.91 480 LYS A N 1
ATOM 3971 C CA . LYS A 1 480 ? -19.884 -8.709 -7.682 1.00 46.91 480 LYS A CA 1
ATOM 3972 C C . LYS A 1 480 ? -21.121 -9.048 -6.828 1.00 46.91 480 LYS A C 1
ATOM 3974 O O . LYS A 1 480 ? -21.723 -10.088 -7.041 1.00 46.91 480 LYS A O 1
ATOM 3979 N N . GLN A 1 481 ? -21.461 -8.204 -5.855 1.00 40.97 481 GLN A N 1
ATOM 3980 C CA . GLN A 1 481 ? -22.607 -8.350 -4.949 1.00 40.97 481 GLN A CA 1
ATOM 3981 C C . GLN A 1 481 ? -23.891 -7.670 -5.461 1.00 40.97 481 GLN A C 1
ATOM 3983 O O . GLN A 1 481 ? -24.930 -7.802 -4.828 1.00 40.97 481 GLN A O 1
ATOM 3988 N N . GLU A 1 482 ? -23.822 -6.926 -6.568 1.00 45.28 482 GLU A N 1
ATOM 3989 C CA . GLU A 1 482 ? -24.962 -6.243 -7.204 1.00 45.28 482 GLU A CA 1
ATOM 3990 C C . GLU A 1 482 ? -25.640 -7.118 -8.283 1.00 45.28 482 GLU A C 1
ATOM 3992 O O . GLU A 1 482 ? -26.415 -6.607 -9.089 1.00 45.28 482 GLU A O 1
ATOM 3997 N N . TRP A 1 483 ? -25.345 -8.426 -8.283 1.00 41.94 483 TRP A N 1
ATOM 3998 C CA . TRP A 1 483 ? -25.816 -9.442 -9.230 1.00 41.94 483 TRP A CA 1
ATOM 3999 C C . TRP A 1 483 ? -26.749 -10.453 -8.573 1.00 41.94 483 TRP A C 1
ATOM 4001 O O . TRP A 1 483 ? -26.411 -10.913 -7.455 1.00 41.94 483 TRP A O 1
#

Foldseek 3Di:
DDPDPVVPPPDDDPDPCPPPDDPCNVFFPDKDKDKDDPCLVPQDLVNCVVLVHDFDAALVRPDTGGDHPVCCCQLANVLAFAPFDDPVVVPRRDTDGHHDDQVSWDFSDDPPDDPPDTDTHHHYDMGMDIDGDGAAAFWAKAFPDKDFDAPDEAFDKGKIKTKIATCHQAKDKWKKFKDKQRDTQDMDIDIAGHGDMDMDIGIDTHHQDQDKMKIKMAIDDDPGHDDRPRRMDIDIHGYDYPDQPPDPAAADQKDKDKDKDKFKFKDKDWPWDADPVRDIDTDIDIDIDIDMDMKMKMKGKDKDKFQPCCDPDDLRNPCVVPQVVLCDDPHVNPPDDSRQEDAAQFWMKIKMKMKMAICQPVPPDPRTDHPDDDWFFFPWKWKAKRNPRDIFTWDFPDWDDDPRIIMTMTIADWDWFQAPVRDTDTDGIDTHHQPRDWDKIKMKMWTADGGDPRGIYMYIDIHTHDYGCVVPRTGHGDDPVND

Secondary structure (DSSP, 8-state):
----TTTTSS---------S--GGGGTBSSPEEEEE-TTSSS--HHHHHHTT--EEE-TTSS-EEEPPHHHHIIIIITTPPEEEEE-TTT-TT-EEEEPPPGGGSEE---TTS-TT---EE-PPP-EEEEE-PBPP-SB-EEEEEEE--SSEETT-EEEEEEEEEE-SSS-EEEEEEEEETTEEEEEEEEEE-TT-EEEEEEEEE--SSSSEEEEEEEEPPPTTBS-SSSSEEEEEEEEE-------SSEE-SEEEEEEEEEEEEEEEEE--EE-TT--EE--EEEEEEEEEEEEEEEEEEEEEEE--TTSS-SSGGGGHHHHHHHHSTTSTTTTS-GGGEE-TT-EEEEEEEEEEEE-TTTT--TTSPP------S-SEEEEEETTT--EEEPEEEEEEEETTEEEEEEEPPPEEEEBTTS-EEEE--EEPPTTPPSEEEEEEEEEE-BTTTB--EEEEEEEEE-S-GGG-TTSSBPPTT--

Sequence (483 aa):
MDDDPEKEKYERYLTFQAKPKQEWEKEYEPIRVEASIDWLRDFTKEDYLRVGGGGKVSKDGKKYIPLIYDLFLTQVLESRPHDYQLAPEISPHTVKFYLHDKVQAENIKRDDQADLVEGWRWYLPIYLKFYGVKRVVGIDLEVVEVEQVSPVRAGSKQMGSCLLRNNGGKLETFRVNYWADGKVVGSEVLELEGGEDCRRNFNWQVPWKKEECLLRVEVEPVVGEIDLGNNWKEIVVEVEKPDLVKPDCLFMNLCENEWLETYSWRVSYDCSYFDENGVYHPSTCWRTRTETVNYRESLEVILEINTKQCEDRGRESRGYWEIYPATQRGGKFYGRDPNQITRSGYGFEVVVKTIYWTDWETKVPRAARAKGGSFEGPGEVVVQFHDRGEIIRLEPVEKRQEKDREITVWKLPEEAYVFSDGETIWERKYYTEVELPDGEYLVRAIVAPCGKEIGEICQDEKVVIYGSIYDDLYTRPAKKQEW

pLDDT: mean 78.31, std 15.85, range [27.36, 97.38]

Nearest PDB structures (foldseek):
  5uea-assembly2_D  TM=5.230E-01  e=3.709E-01  Saccharomyces cerevisiae S288C
  4az8-assembly1_A  TM=3.770E-01  e=1.846E-01  Yersinia pestis
  7vnn-assembly1_D  TM=1.456E-01  e=1.948E-01  Clostridioides difficile
  6s6z-assembly1_A  TM=1.644E-01  e=9.234E-01  Thermotoga maritima MSB8
  6ncx-assembly1_A  TM=1.823E-01  e=1.666E+00  Eisenbergiella tayi

Solvent-accessible surface area (backbone atoms only — not comparable to full-atom values): 28072 Å² total; per-residue (Å²): 138,82,94,55,89,74,74,71,73,74,76,78,80,91,75,83,74,73,74,89,81,51,78,66,62,80,46,34,46,87,68,48,76,46,74,49,64,88,64,67,85,75,66,46,72,68,52,40,60,72,67,74,52,54,65,47,66,42,77,86,68,82,44,80,42,78,44,53,69,73,54,37,44,56,62,27,62,73,29,37,46,44,77,65,40,76,34,60,93,81,33,88,80,36,73,43,64,42,82,66,64,72,89,56,31,46,74,45,58,55,93,92,56,60,89,89,61,81,37,74,45,75,40,80,76,70,44,75,48,79,48,59,54,74,63,42,91,48,41,29,52,31,38,76,43,76,49,67,81,65,70,36,51,28,60,36,81,46,71,35,37,35,35,36,34,24,66,12,57,49,71,46,78,44,44,40,40,35,30,48,72,89,38,81,60,47,70,51,77,49,73,44,45,38,68,38,76,46,78,49,76,49,64,44,74,39,58,70,48,78,43,75,44,43,39,35,42,36,46,57,87,58,94,71,48,74,50,76,80,43,15,40,43,73,49,80,35,46,30,37,66,68,78,68,81,80,68,99,43,49,83,50,53,64,50,73,51,74,50,79,47,76,43,63,33,79,46,78,44,84,61,50,48,63,51,100,86,68,52,79,46,87,40,79,42,74,46,80,46,75,52,76,42,81,39,44,38,38,41,35,52,46,80,46,63,42,25,48,14,74,40,91,68,60,83,68,12,71,58,14,84,59,48,37,59,23,24,34,93,92,28,93,43,50,84,48,64,29,27,35,36,42,35,11,20,38,52,30,36,50,40,40,37,39,41,24,37,62,49,75,78,75,74,60,55,91,84,40,75,79,89,74,88,81,71,52,59,65,78,40,42,35,38,38,36,60,88,77,69,47,74,45,66,42,39,79,78,44,77,48,76,59,90,76,30,42,38,36,38,28,28,48,55,78,43,82,41,43,30,66,87,68,52,75,48,76,46,43,57,52,65,45,51,61,83,46,64,65,39,82,38,49,39,34,41,40,37,30,58,27,54,89,80,53,62,42,36,25,46,80,48,65,39,32,30,61,56,58,36,93,85,46,80,82,61,30,65,54,58,89,81,80,112